Protein AF-A0A2V9NAL8-F1 (afdb_monomer_lite)

Structure (mmCIF, N/CA/C/O backbone):
data_AF-A0A2V9NAL8-F1
#
_entry.id   AF-A0A2V9NAL8-F1
#
loop_
_atom_site.group_PDB
_atom_site.id
_atom_site.type_symbol
_atom_site.label_atom_id
_atom_site.label_alt_id
_atom_site.label_comp_id
_atom_site.label_asym_id
_atom_site.label_entity_id
_atom_site.label_seq_id
_atom_site.pdbx_PDB_ins_code
_atom_site.Cartn_x
_atom_site.Cartn_y
_atom_site.Cartn_z
_atom_site.occupancy
_atom_site.B_iso_or_equiv
_atom_site.auth_seq_id
_atom_site.auth_comp_id
_atom_site.auth_asym_id
_atom_site.auth_atom_id
_atom_site.pdbx_PDB_model_num
ATOM 1 N N . MET A 1 1 ? -45.733 12.129 64.155 1.00 61.56 1 MET A N 1
ATOM 2 C CA . MET A 1 1 ? -45.649 10.648 64.142 1.00 61.56 1 MET A CA 1
ATOM 3 C C . MET A 1 1 ? -44.170 10.285 64.106 1.00 61.56 1 MET A C 1
ATOM 5 O O . MET A 1 1 ? -43.486 10.816 63.243 1.00 61.56 1 MET A O 1
ATOM 9 N N . ASN A 1 2 ? -43.657 9.509 65.070 1.00 71.00 2 ASN A N 1
ATOM 10 C CA . ASN A 1 2 ? -42.207 9.371 65.287 1.00 71.00 2 ASN A CA 1
ATOM 11 C C . ASN A 1 2 ? -41.691 8.066 64.678 1.00 71.00 2 ASN A C 1
ATOM 13 O O . ASN A 1 2 ? -41.809 6.999 65.279 1.00 71.00 2 ASN A O 1
ATOM 17 N N . LEU A 1 3 ? -41.122 8.154 63.477 1.00 77.56 3 LEU A N 1
ATOM 18 C CA . LEU A 1 3 ? -40.396 7.045 62.871 1.00 77.56 3 LEU A CA 1
ATOM 19 C C . LEU A 1 3 ? -38.958 7.121 63.370 1.00 77.56 3 LEU A C 1
ATOM 21 O O . LEU A 1 3 ? -38.243 8.038 62.988 1.00 77.56 3 LEU A O 1
ATOM 25 N N . SER A 1 4 ? -38.577 6.201 64.255 1.00 77.19 4 SER A N 1
ATOM 26 C CA . SER A 1 4 ? -37.247 6.156 64.861 1.00 77.19 4 SER A CA 1
ATOM 27 C C . SER A 1 4 ? -36.451 5.003 64.254 1.00 77.19 4 SER A C 1
ATOM 29 O O . SER A 1 4 ? -36.863 3.846 64.347 1.00 77.19 4 SER A O 1
ATOM 31 N N . TYR A 1 5 ? -35.347 5.315 63.574 1.00 76.69 5 TYR A N 1
ATOM 32 C CA . TYR A 1 5 ? -34.535 4.323 62.865 1.00 76.69 5 TYR A CA 1
ATOM 33 C C . TYR A 1 5 ? -33.041 4.492 63.150 1.00 76.69 5 TYR A C 1
ATOM 35 O O . TYR A 1 5 ? -32.499 5.587 63.016 1.00 76.69 5 TYR A O 1
ATOM 43 N N . THR A 1 6 ? -32.367 3.392 63.490 1.00 78.69 6 THR A N 1
ATOM 44 C CA . THR A 1 6 ? -30.922 3.332 63.746 1.00 78.69 6 THR A CA 1
ATOM 45 C C . THR A 1 6 ? -30.170 2.896 62.494 1.00 78.69 6 THR A C 1
ATOM 47 O O . THR A 1 6 ? -30.278 1.748 62.067 1.00 78.69 6 THR A O 1
ATOM 50 N N . LEU A 1 7 ? -29.362 3.794 61.928 1.00 75.88 7 LEU A N 1
ATOM 51 C CA . LEU A 1 7 ? -28.584 3.496 60.727 1.00 75.88 7 LEU A CA 1
ATOM 52 C C . LEU A 1 7 ? -27.297 2.742 61.096 1.00 75.88 7 LEU A C 1
ATOM 54 O O . LEU A 1 7 ? -26.418 3.283 61.771 1.00 75.88 7 LEU A O 1
ATOM 58 N N . THR A 1 8 ? -27.180 1.482 60.665 1.00 79.19 8 THR A N 1
ATOM 59 C CA . THR A 1 8 ? -26.003 0.650 60.960 1.00 79.19 8 THR A CA 1
ATOM 60 C C . THR A 1 8 ? -24.814 0.990 60.051 1.00 79.19 8 THR A C 1
ATOM 62 O O . THR A 1 8 ? -24.953 1.563 58.964 1.00 79.19 8 THR A O 1
ATOM 65 N N . THR A 1 9 ? -23.601 0.619 60.472 1.00 73.19 9 THR A N 1
ATOM 66 C CA . THR A 1 9 ? -22.390 0.755 59.640 1.00 73.19 9 THR A CA 1
ATOM 67 C C . THR A 1 9 ? -22.474 -0.055 58.345 1.00 73.19 9 THR A C 1
ATOM 69 O O . THR A 1 9 ? -21.970 0.398 57.312 1.00 73.19 9 THR A O 1
ATOM 72 N N . GLU A 1 10 ? -23.141 -1.211 58.376 1.00 75.44 10 GLU A N 1
ATOM 73 C CA . GLU A 1 10 ? -23.342 -2.061 57.201 1.00 75.44 10 GLU A CA 1
ATOM 74 C C . GLU A 1 10 ? -24.339 -1.431 56.222 1.00 75.44 10 GLU A C 1
ATOM 76 O O . GLU A 1 10 ? -24.049 -1.319 55.027 1.00 75.44 10 GLU A O 1
ATOM 81 N N . ASP A 1 11 ? -25.437 -0.867 56.733 1.00 71.75 11 ASP A N 1
ATOM 82 C CA . ASP A 1 11 ? -26.401 -0.115 55.929 1.00 71.75 11 ASP A CA 1
ATOM 83 C C . ASP A 1 11 ? -25.758 1.063 55.199 1.00 71.75 11 ASP A C 1
ATOM 85 O O . ASP A 1 11 ? -26.032 1.310 54.021 1.00 71.75 11 ASP A O 1
ATOM 89 N N . ARG A 1 12 ? -24.817 1.747 55.855 1.00 71.94 12 ARG A N 1
ATOM 90 C CA . ARG A 1 12 ? -24.029 2.810 55.229 1.00 71.94 12 ARG A CA 1
ATOM 91 C C . ARG A 1 12 ? -23.069 2.280 54.169 1.00 71.94 12 ARG A C 1
ATOM 93 O O . ARG A 1 12 ? -22.960 2.890 53.104 1.00 71.94 12 ARG A O 1
ATOM 100 N N . ARG A 1 13 ? -22.331 1.197 54.444 1.00 73.94 13 ARG A N 1
ATOM 101 C CA . ARG A 1 13 ? -21.392 0.605 53.471 1.00 73.94 13 ARG A CA 1
ATOM 102 C C . ARG A 1 13 ? -22.117 0.210 52.202 1.00 73.94 13 ARG A C 1
ATOM 104 O O . ARG A 1 13 ? -21.652 0.510 51.105 1.00 73.94 13 ARG A O 1
ATOM 111 N N . GLU A 1 14 ? -23.264 -0.420 52.346 1.00 74.56 14 GLU A N 1
ATOM 112 C CA . GLU A 1 14 ? -24.023 -0.903 51.213 1.00 74.56 14 GLU A CA 1
ATOM 113 C C . GLU A 1 14 ? -24.843 0.207 50.538 1.00 74.56 14 GLU A C 1
ATOM 115 O O . GLU A 1 14 ? -24.903 0.241 49.310 1.00 74.56 14 GLU A O 1
ATOM 120 N N . GLY A 1 15 ? -25.349 1.199 51.279 1.00 72.50 15 GLY A N 1
ATOM 121 C CA . GLY A 1 15 ? -25.894 2.428 50.694 1.00 72.50 15 GLY A CA 1
ATOM 122 C C . GLY A 1 15 ? -24.846 3.181 49.871 1.00 72.50 15 GLY A C 1
ATOM 123 O O . GLY A 1 15 ? -25.129 3.630 48.761 1.00 72.50 15 GLY A O 1
ATOM 124 N N . ARG A 1 16 ? -23.596 3.224 50.348 1.00 73.88 16 ARG A N 1
ATOM 125 C CA . ARG A 1 16 ? -22.459 3.779 49.607 1.00 73.88 16 ARG A CA 1
ATOM 126 C C . ARG A 1 16 ? -22.103 2.942 48.385 1.00 73.88 16 ARG A C 1
ATOM 128 O O . ARG A 1 16 ? -21.923 3.523 47.327 1.00 73.88 16 ARG A O 1
ATOM 135 N N . ARG A 1 17 ? -22.070 1.607 48.479 1.00 73.25 17 ARG A N 1
ATOM 136 C CA . ARG A 1 17 ? -21.881 0.727 47.305 1.00 73.25 17 ARG A CA 1
ATOM 137 C C . ARG A 1 17 ? -22.981 0.931 46.270 1.00 73.25 17 ARG A C 1
ATOM 139 O O . ARG A 1 17 ? -22.689 1.014 45.085 1.00 73.25 17 ARG A O 1
ATOM 146 N N . THR A 1 18 ? -24.229 1.058 46.707 1.00 71.62 18 THR A N 1
ATOM 147 C CA . THR A 1 18 ? -25.383 1.266 45.827 1.00 71.62 18 THR A CA 1
ATOM 148 C C . THR A 1 18 ? -25.300 2.633 45.150 1.00 71.62 18 THR A C 1
ATOM 150 O O . THR A 1 18 ? -25.401 2.714 43.927 1.00 71.62 18 THR A O 1
ATOM 153 N N . TYR A 1 19 ? -25.004 3.690 45.910 1.00 71.69 19 TYR A N 1
ATOM 154 C CA . TYR A 1 19 ? -24.751 5.036 45.391 1.00 71.69 19 TYR A CA 1
ATOM 155 C C . TYR A 1 19 ? -23.569 5.071 44.414 1.00 71.69 19 TYR A C 1
ATOM 157 O O . TYR A 1 19 ? -23.703 5.566 43.295 1.00 71.69 19 TYR A O 1
ATOM 165 N N . ASP A 1 20 ? -22.437 4.477 44.793 1.00 72.06 20 ASP A N 1
ATOM 166 C CA . ASP A 1 20 ? -21.239 4.388 43.964 1.00 72.06 20 ASP A CA 1
ATOM 167 C C . ASP A 1 20 ? -21.497 3.547 42.709 1.00 72.06 20 ASP A C 1
ATOM 169 O O . ASP A 1 20 ? -20.992 3.899 41.652 1.00 72.06 20 ASP A O 1
ATOM 173 N N . SER A 1 21 ? -22.321 2.495 42.767 1.00 70.44 21 SER A N 1
ATOM 174 C CA . SER A 1 21 ? -22.693 1.674 41.603 1.00 70.44 21 SER A CA 1
ATOM 175 C C . SER A 1 21 ? -23.646 2.401 40.646 1.00 70.44 21 SER A C 1
ATOM 177 O O . SER A 1 21 ? -23.481 2.326 39.424 1.00 70.44 21 SER A O 1
ATOM 179 N N . ALA A 1 22 ? -24.602 3.168 41.182 1.00 66.94 22 ALA A N 1
ATOM 180 C CA . ALA A 1 22 ? -25.497 4.012 40.400 1.00 66.94 22 ALA A CA 1
ATOM 181 C C . ALA A 1 22 ? -24.708 5.133 39.707 1.00 66.94 22 ALA A C 1
ATOM 183 O O . ALA A 1 22 ? -24.892 5.389 38.514 1.00 66.94 22 ALA A O 1
ATOM 184 N N . LEU A 1 23 ? -23.758 5.741 40.423 1.00 66.94 23 LEU A N 1
ATOM 185 C CA . LEU A 1 23 ? -22.845 6.731 39.866 1.00 66.94 23 LEU A CA 1
ATOM 186 C C . LEU A 1 23 ? -21.780 6.129 38.953 1.00 66.94 23 LEU A C 1
ATOM 188 O O . LEU A 1 23 ? -21.374 6.808 38.017 1.00 66.94 23 LEU A O 1
ATOM 192 N N . ALA A 1 24 ? -21.330 4.891 39.163 1.00 67.38 24 ALA A N 1
ATOM 193 C CA . ALA A 1 24 ? -20.316 4.241 38.331 1.00 67.38 24 ALA A CA 1
ATOM 194 C C . ALA A 1 24 ? -20.788 4.113 36.879 1.00 67.38 24 ALA A C 1
ATOM 196 O O . ALA A 1 24 ? -20.006 4.357 35.959 1.00 67.38 24 ALA A O 1
ATOM 197 N N . ARG A 1 25 ? -22.085 3.850 36.661 1.00 64.50 25 ARG A N 1
ATOM 198 C CA . ARG A 1 25 ? -22.683 3.856 35.314 1.00 64.50 25 ARG A CA 1
ATOM 199 C C . ARG A 1 25 ? -22.614 5.237 34.653 1.00 64.50 25 ARG A C 1
ATOM 201 O O . ARG A 1 25 ? -22.317 5.325 33.466 1.00 64.50 25 ARG A O 1
ATOM 208 N N . MET A 1 26 ? -22.813 6.321 35.409 1.00 61.22 26 MET A N 1
ATOM 209 C CA . MET A 1 26 ? -22.590 7.688 34.904 1.00 61.22 26 MET A CA 1
ATOM 210 C C . MET A 1 26 ? -21.099 8.022 34.762 1.00 61.22 26 MET A C 1
ATOM 212 O O . MET A 1 26 ? -20.718 8.785 33.879 1.00 61.22 26 MET A O 1
ATOM 216 N N . ARG A 1 27 ? -20.241 7.443 35.606 1.00 69.06 27 ARG A N 1
ATOM 217 C CA . ARG A 1 27 ? -18.793 7.659 35.606 1.00 69.06 27 ARG A CA 1
ATOM 218 C C . ARG A 1 27 ? -18.164 7.132 34.323 1.00 69.06 27 ARG A C 1
ATOM 220 O O . ARG A 1 27 ? -17.329 7.834 33.773 1.00 69.06 27 ARG A O 1
ATOM 227 N N . TRP A 1 28 ? -18.610 5.977 33.822 1.00 71.50 28 TRP A N 1
ATOM 228 C CA . TRP A 1 28 ? -18.174 5.441 32.528 1.00 71.50 28 TRP A CA 1
ATOM 229 C C . TRP A 1 28 ? -18.522 6.386 31.367 1.00 71.50 28 TRP A C 1
ATOM 231 O O . TRP A 1 28 ? -17.652 6.727 30.570 1.00 71.50 28 TRP A O 1
ATOM 241 N N . LEU A 1 29 ? -19.754 6.911 31.334 1.00 65.50 29 LEU A N 1
ATOM 242 C CA . LEU A 1 29 ? -20.170 7.902 30.331 1.00 65.50 29 LEU A CA 1
ATOM 243 C C . LEU A 1 29 ? -19.342 9.194 30.403 1.00 65.50 29 LEU A C 1
ATOM 245 O O . LEU A 1 29 ? -18.945 9.729 29.370 1.00 65.50 29 LEU A O 1
ATOM 249 N N . MET A 1 30 ? -19.040 9.682 31.610 1.00 66.88 30 MET A N 1
ATOM 250 C CA . MET A 1 30 ? -18.173 10.853 31.778 1.00 66.88 30 MET A CA 1
ATOM 251 C C . MET A 1 30 ? -16.717 10.575 31.393 1.00 66.88 30 MET A C 1
ATOM 253 O O . MET A 1 30 ? -16.050 11.474 30.893 1.00 66.88 30 MET A O 1
ATOM 257 N N . TRP A 1 31 ? -16.228 9.348 31.590 1.00 73.69 31 TRP A N 1
ATOM 258 C CA . TRP A 1 31 ? -14.868 8.962 31.211 1.00 73.69 31 TRP A CA 1
ATOM 259 C C . TRP A 1 31 ? -14.677 8.921 29.696 1.00 73.69 31 TRP A C 1
ATOM 261 O O . TRP A 1 31 ? -13.605 9.259 29.214 1.00 73.69 31 TRP A O 1
ATOM 271 N N . MET A 1 32 ? -15.730 8.591 28.946 1.00 71.31 32 MET A N 1
ATOM 272 C CA . MET A 1 32 ? -15.699 8.652 27.485 1.00 71.31 32 MET A CA 1
ATOM 273 C C . MET A 1 32 ? -15.782 10.094 26.966 1.00 71.31 32 MET A C 1
ATOM 275 O O . MET A 1 32 ? -15.128 10.420 25.986 1.00 71.31 32 MET A O 1
ATOM 279 N N . ALA A 1 33 ? -16.537 10.987 27.614 1.00 76.38 33 ALA A N 1
ATOM 280 C CA . ALA A 1 33 ? -16.713 12.366 27.138 1.00 76.38 33 ALA A CA 1
ATOM 281 C C . ALA A 1 33 ? -15.414 13.200 27.146 1.00 76.38 33 ALA A C 1
ATOM 283 O O . ALA A 1 33 ? -15.238 14.089 26.312 1.00 76.38 33 ALA A O 1
ATOM 284 N N . GLU A 1 34 ? -14.504 12.907 28.073 1.00 79.94 34 GLU A N 1
ATOM 285 C CA . GLU A 1 34 ? -13.238 13.618 28.255 1.00 79.94 34 GLU A CA 1
ATOM 286 C C . GLU A 1 34 ? -12.304 13.519 27.027 1.00 79.94 34 GLU A C 1
ATOM 288 O O . GLU A 1 34 ? -12.005 14.568 26.446 1.00 79.94 34 GLU A O 1
ATOM 293 N N . PRO A 1 35 ? -11.921 12.326 26.524 1.00 81.12 35 PRO A N 1
ATOM 294 C CA . PRO A 1 35 ? -11.107 12.214 25.313 1.00 81.12 35 PRO A CA 1
ATOM 295 C C . PRO A 1 35 ? -11.796 12.802 24.075 1.00 81.12 35 PRO A C 1
ATOM 297 O O . PRO A 1 35 ? -11.125 13.427 23.255 1.00 81.12 35 PRO A O 1
ATOM 300 N N . PHE A 1 36 ? -13.126 12.694 23.952 1.00 82.25 36 PHE A N 1
ATOM 301 C CA . PHE A 1 36 ? -13.851 13.322 22.839 1.00 82.25 36 PHE A CA 1
ATOM 302 C C . PHE A 1 36 ? -13.786 14.851 22.880 1.00 82.25 36 PHE A C 1
ATOM 304 O O . PHE A 1 36 ? -13.674 15.481 21.829 1.00 82.25 36 PHE A O 1
ATOM 311 N N . SER A 1 37 ? -13.813 15.457 24.070 1.00 85.44 37 SER A N 1
ATOM 312 C CA . SER A 1 37 ? -13.666 16.908 24.200 1.00 85.44 37 SER A CA 1
ATOM 313 C C . SER A 1 37 ? -12.276 17.370 23.738 1.00 85.44 37 SER A C 1
ATOM 315 O O . SER A 1 37 ? -12.175 18.278 22.913 1.00 85.44 37 SER A O 1
ATOM 317 N N . PHE A 1 38 ? -11.206 16.690 24.157 1.00 86.62 38 PHE A N 1
ATOM 318 C CA . PHE A 1 38 ? -9.848 17.019 23.716 1.00 86.62 38 PHE A CA 1
ATOM 319 C C . PHE A 1 38 ? -9.632 16.761 22.222 1.00 86.62 38 PHE A C 1
ATOM 321 O O . PHE A 1 38 ? -8.990 17.572 21.555 1.00 86.62 38 PHE A O 1
ATOM 328 N N . ALA A 1 39 ? -10.218 15.693 21.672 1.00 85.88 39 ALA A N 1
ATOM 329 C CA . ALA A 1 39 ? -10.205 15.450 20.234 1.00 85.88 39 ALA A CA 1
ATOM 330 C C . ALA A 1 39 ? -10.890 16.597 19.472 1.00 85.88 39 ALA A C 1
ATOM 332 O O . ALA A 1 39 ? -10.305 17.147 18.540 1.00 85.88 39 ALA A O 1
ATOM 333 N N . ALA A 1 40 ? -12.087 17.020 19.899 1.00 87.56 40 ALA A N 1
ATOM 334 C CA . ALA A 1 40 ? -12.802 18.142 19.289 1.00 87.56 40 ALA A CA 1
ATOM 335 C C . ALA A 1 40 ? -11.991 19.449 19.342 1.00 87.56 40 ALA A C 1
ATOM 337 O O . ALA A 1 40 ? -11.942 20.174 18.349 1.00 87.56 40 ALA A O 1
ATOM 338 N N . LEU A 1 41 ? -11.304 19.725 20.457 1.00 93.19 41 LEU A N 1
ATOM 339 C CA . LEU A 1 41 ? -10.408 20.878 20.580 1.00 93.19 41 LEU A CA 1
ATOM 340 C C . LEU A 1 41 ? -9.239 20.799 19.587 1.00 93.19 41 LEU A C 1
ATOM 342 O O . LEU A 1 41 ? -8.991 21.763 18.862 1.00 93.19 41 LEU A O 1
ATOM 346 N N . GLY A 1 42 ? -8.551 19.654 19.519 1.00 88.69 42 GLY A N 1
ATOM 347 C CA . GLY A 1 42 ? -7.429 19.440 18.600 1.00 88.69 42 GLY A CA 1
ATOM 348 C C . GLY A 1 42 ? -7.834 19.604 17.133 1.00 88.69 42 GLY A C 1
ATOM 349 O O . GLY A 1 42 ? -7.182 20.334 16.384 1.00 88.69 42 GLY A O 1
ATOM 350 N N . PHE A 1 43 ? -8.963 19.008 16.736 1.00 87.75 43 PHE A N 1
ATOM 351 C CA . PHE A 1 43 ? -9.512 19.179 15.390 1.00 87.75 43 PHE A CA 1
ATOM 352 C C . PHE A 1 43 ? -9.969 20.616 15.123 1.00 87.75 43 PHE A C 1
ATOM 354 O O . PHE A 1 43 ? -9.771 21.114 14.015 1.00 87.75 43 PHE A O 1
ATOM 361 N N . GLY A 1 44 ? -10.536 21.305 16.117 1.00 91.69 44 GLY A N 1
ATOM 362 C CA . GLY A 1 44 ? -10.927 22.709 16.002 1.00 91.69 44 GLY A CA 1
ATOM 363 C C . GLY A 1 44 ? -9.733 23.615 15.699 1.00 91.69 44 GLY A C 1
ATOM 364 O O . GLY A 1 44 ? -9.786 24.401 14.752 1.00 91.69 44 GLY A O 1
ATOM 365 N N . VAL A 1 45 ? -8.625 23.449 16.433 1.00 92.12 45 VAL A N 1
ATOM 366 C CA . VAL A 1 45 ? -7.367 24.180 16.188 1.00 92.12 45 VAL A CA 1
ATOM 367 C C . VAL A 1 45 ? -6.830 23.886 14.787 1.00 92.12 45 VAL A C 1
ATOM 369 O O . VAL A 1 45 ? -6.493 24.814 14.053 1.00 92.12 45 VAL A O 1
ATOM 372 N N . TYR A 1 46 ? -6.809 22.617 14.376 1.00 87.12 46 TYR A N 1
ATOM 373 C CA . TYR A 1 46 ? -6.368 22.231 13.034 1.00 87.12 46 TYR A CA 1
ATOM 374 C C . TYR A 1 46 ? -7.221 22.875 11.926 1.00 87.12 46 TYR A C 1
ATOM 376 O O . TYR A 1 46 ? -6.679 23.462 10.985 1.00 87.12 46 TYR A O 1
ATOM 384 N N . CYS A 1 47 ? -8.551 22.828 12.048 1.00 88.44 47 CYS A N 1
ATOM 385 C CA . CYS A 1 47 ? -9.471 23.444 11.085 1.00 88.44 47 CYS A CA 1
ATOM 386 C C . CYS A 1 47 ? -9.301 24.967 11.026 1.00 88.44 47 CYS A C 1
ATOM 388 O O . CYS A 1 47 ? -9.385 25.561 9.952 1.00 88.44 47 CYS A O 1
ATOM 390 N N . TYR A 1 48 ? -9.020 25.601 12.168 1.00 92.56 48 TYR A N 1
ATOM 391 C CA . TYR A 1 48 ? -8.767 27.036 12.235 1.00 92.56 48 TYR A CA 1
ATOM 392 C C . TYR A 1 48 ? -7.491 27.419 11.474 1.00 92.56 48 TYR A C 1
ATOM 394 O O . TYR A 1 48 ? -7.515 28.335 10.652 1.00 92.56 48 TYR A O 1
ATOM 402 N N . VAL A 1 49 ? -6.396 26.681 11.694 1.00 89.19 49 VAL A N 1
ATOM 403 C CA . VAL A 1 49 ? -5.095 26.923 11.043 1.00 89.19 49 VAL A CA 1
ATOM 404 C C . VAL A 1 49 ? -5.147 26.641 9.537 1.00 89.19 49 VAL A C 1
ATOM 406 O O . VAL A 1 49 ? -4.516 27.351 8.760 1.00 89.19 49 VAL A O 1
ATOM 409 N N . THR A 1 50 ? -5.933 25.654 9.104 1.00 84.69 50 THR A N 1
ATOM 410 C CA . THR A 1 50 ? -6.108 25.300 7.680 1.00 84.69 50 THR A CA 1
ATOM 411 C C . THR A 1 50 ? -7.121 26.182 6.936 1.00 84.69 50 THR A C 1
ATOM 413 O O . THR A 1 50 ? -7.364 25.973 5.750 1.00 84.69 50 THR A O 1
ATOM 416 N N . GLY A 1 51 ? -7.696 27.192 7.598 1.00 87.44 51 GLY A N 1
ATOM 417 C CA . GLY A 1 51 ? -8.574 28.189 6.977 1.00 87.44 51 GLY A CA 1
ATOM 418 C C . GLY A 1 51 ? -10.065 27.833 6.959 1.00 87.44 51 GLY A C 1
ATOM 419 O O . GLY A 1 51 ? -10.878 28.659 6.543 1.00 87.44 51 GLY A O 1
ATOM 420 N N . ASN A 1 52 ? -10.471 26.666 7.470 1.00 90.50 52 ASN A N 1
ATOM 421 C CA . ASN A 1 52 ? -11.882 26.287 7.577 1.00 90.50 52 ASN A CA 1
ATOM 422 C C . ASN A 1 52 ? -12.505 26.798 8.890 1.00 90.50 52 ASN A C 1
ATOM 424 O O . ASN A 1 52 ? -12.732 26.056 9.850 1.00 90.50 52 ASN A O 1
ATOM 428 N N . ARG A 1 53 ? -12.792 28.106 8.927 1.00 89.25 53 ARG A N 1
ATOM 429 C CA . ARG A 1 53 ? -13.294 28.801 10.128 1.00 89.25 53 ARG A CA 1
ATOM 430 C C . ARG A 1 53 ? -14.662 28.304 10.606 1.00 89.25 53 ARG A C 1
ATOM 432 O O . ARG A 1 53 ? -14.886 28.249 11.811 1.00 89.25 53 ARG A O 1
ATOM 439 N N . ALA A 1 54 ? -15.562 27.936 9.693 1.00 81.62 54 ALA A N 1
ATOM 440 C CA . ALA A 1 54 ? -16.910 27.483 10.047 1.00 81.62 54 ALA A CA 1
ATOM 441 C C . ALA A 1 54 ? -16.876 26.146 10.805 1.00 81.62 54 ALA A C 1
ATOM 443 O O . ALA A 1 54 ? -17.495 26.008 11.862 1.00 81.62 54 ALA A O 1
ATOM 444 N N . LEU A 1 55 ? -16.087 25.187 10.309 1.00 83.94 55 LEU A N 1
ATOM 445 C CA . LEU A 1 55 ? -15.904 23.899 10.973 1.00 83.94 55 LEU A CA 1
ATOM 446 C C . LEU A 1 55 ? -15.164 24.056 12.308 1.00 83.94 55 LEU A C 1
ATOM 448 O O . LEU A 1 55 ? -15.555 23.447 13.301 1.00 83.94 55 LEU A O 1
ATOM 452 N N . ALA A 1 56 ? -14.150 24.927 12.358 1.00 91.12 56 ALA A N 1
ATOM 453 C CA . ALA A 1 56 ? -13.429 25.232 13.591 1.00 91.12 56 ALA A CA 1
ATOM 454 C C . ALA A 1 56 ? -14.359 25.771 14.690 1.00 91.12 56 ALA A C 1
ATOM 456 O O . ALA A 1 56 ? -14.333 25.275 15.814 1.00 91.12 56 ALA A O 1
ATOM 457 N N . LEU A 1 57 ? -15.229 26.734 14.362 1.00 88.75 57 LEU A N 1
ATOM 458 C CA . LEU A 1 57 ? -16.213 27.280 15.304 1.00 88.75 57 LEU A CA 1
ATOM 459 C C . LEU A 1 57 ? -17.183 26.206 15.814 1.00 88.75 57 LEU A C 1
ATOM 461 O O . LEU A 1 57 ? -17.464 26.161 17.011 1.00 88.75 57 LEU A O 1
ATOM 465 N N . SER A 1 58 ? -17.652 25.311 14.939 1.00 86.06 58 SER A N 1
ATOM 466 C CA . SER A 1 58 ? -18.522 24.192 15.330 1.00 86.06 58 SER A CA 1
ATOM 467 C C . SER A 1 58 ? -17.828 23.226 16.302 1.00 86.06 58 SER A C 1
ATOM 469 O O . SER A 1 58 ? -18.410 22.822 17.314 1.00 86.06 58 SER A O 1
ATOM 471 N N . LEU A 1 59 ? -16.557 22.906 16.047 1.00 89.88 59 LEU A N 1
ATOM 472 C CA . LEU A 1 59 ? -15.757 22.032 16.904 1.00 89.88 59 LEU A CA 1
ATOM 473 C C . LEU A 1 59 ? -15.424 22.686 18.252 1.00 89.88 59 LEU A C 1
ATOM 475 O O . LEU A 1 59 ? -15.534 22.027 19.285 1.00 89.88 59 LEU A O 1
ATOM 479 N N . PHE A 1 60 ? -15.115 23.986 18.279 1.00 92.56 60 PHE A N 1
ATOM 480 C CA . PHE A 1 60 ? -14.907 24.723 19.529 1.00 92.56 60 PHE A CA 1
ATOM 481 C C . PHE A 1 60 ? -16.188 24.846 20.359 1.00 92.56 60 PHE A C 1
ATOM 483 O O . PHE A 1 60 ? -16.141 24.674 21.577 1.00 92.56 60 PHE A O 1
ATOM 490 N N . ALA A 1 61 ? -17.341 25.073 19.723 1.00 86.25 61 ALA A N 1
ATOM 491 C CA . ALA A 1 61 ? -18.630 25.066 20.411 1.00 86.25 61 ALA A CA 1
ATOM 492 C C . ALA A 1 61 ? -18.943 23.680 21.003 1.00 86.25 61 ALA A C 1
ATOM 494 O O . ALA A 1 61 ? -19.370 23.575 22.154 1.00 86.25 61 ALA A O 1
ATOM 495 N N . SER A 1 62 ? -18.657 22.612 20.250 1.00 87.44 62 SER A N 1
ATOM 496 C CA . SER A 1 62 ? -18.808 21.226 20.711 1.00 87.44 62 SER A CA 1
ATOM 497 C C . SER A 1 62 ? -17.885 20.917 21.894 1.00 87.44 62 SER A C 1
ATOM 499 O O . SER A 1 62 ? -18.331 20.336 22.883 1.00 87.44 62 SER A O 1
ATOM 501 N N . PHE A 1 63 ? -16.626 21.367 21.842 1.00 92.12 63 PHE A N 1
ATOM 502 C CA . PHE A 1 63 ? -15.692 21.286 22.966 1.00 92.12 63 PHE A CA 1
ATOM 503 C C . PHE A 1 63 ? -16.229 22.025 24.194 1.00 92.12 63 PHE A C 1
ATOM 505 O O . PHE A 1 63 ? -16.332 21.419 25.255 1.00 92.12 63 PHE A O 1
ATOM 512 N N . GLY A 1 64 ? -16.637 23.291 24.059 1.00 88.50 64 GLY A N 1
ATOM 513 C CA . GLY A 1 64 ? -17.176 24.079 25.172 1.00 88.50 64 GLY A CA 1
ATOM 514 C C . GLY A 1 64 ? -18.408 23.430 25.812 1.00 88.50 64 GLY A C 1
ATOM 515 O O . GLY A 1 64 ? -18.530 23.383 27.040 1.00 88.50 64 GLY A O 1
ATOM 516 N N . TYR A 1 65 ? -19.292 22.846 25.001 1.00 86.88 65 TYR A N 1
ATOM 517 C CA . TYR A 1 65 ? -20.451 22.102 25.488 1.00 86.88 65 TYR A CA 1
ATOM 518 C C . TYR A 1 65 ? -20.056 20.832 26.259 1.00 86.88 65 TYR A C 1
ATOM 520 O O . TYR A 1 65 ? -20.510 20.623 27.385 1.00 86.88 65 TYR A O 1
ATOM 528 N N . LEU A 1 66 ? -19.191 19.988 25.687 1.00 83.94 66 LEU A N 1
ATOM 529 C CA . LEU A 1 66 ? -18.762 18.738 26.323 1.00 83.94 66 LEU A CA 1
ATOM 530 C C . LEU A 1 66 ? -17.935 18.998 27.589 1.00 83.94 66 LEU A C 1
ATOM 532 O O . LEU A 1 66 ? -18.152 18.356 28.618 1.00 83.94 66 LEU A O 1
ATOM 536 N N . PHE A 1 67 ? -17.037 19.981 27.538 1.00 84.25 67 PHE A N 1
ATOM 537 C CA . PHE A 1 67 ? -16.174 20.371 28.647 1.00 84.25 67 PHE A CA 1
ATOM 538 C C . PHE A 1 67 ? -16.981 20.963 29.811 1.00 84.25 67 PHE A C 1
ATOM 540 O O . PHE A 1 67 ? -16.792 20.562 30.960 1.00 84.25 67 PHE A O 1
ATOM 547 N N . SER A 1 68 ? -17.953 21.843 29.534 1.00 81.31 68 SER A N 1
ATOM 548 C CA . SER A 1 68 ? -18.829 22.406 30.575 1.00 81.31 68 SER A CA 1
ATOM 549 C C . SER A 1 68 ? -19.734 21.356 31.230 1.00 81.31 68 SER A C 1
ATOM 551 O O . SER A 1 68 ? -19.988 21.425 32.430 1.00 81.31 68 SER A O 1
ATOM 553 N N . LYS A 1 69 ? -20.189 20.343 30.484 1.00 77.06 69 LYS A N 1
ATOM 554 C CA . LYS A 1 69 ? -21.018 19.253 31.024 1.00 77.06 69 LYS A CA 1
ATOM 555 C C . LYS A 1 69 ? -20.217 18.211 31.809 1.00 77.06 69 LYS A C 1
ATOM 557 O O . LYS A 1 69 ? -20.716 17.713 32.813 1.00 77.06 69 LYS A O 1
ATOM 562 N N . GLY A 1 70 ? -19.018 17.851 31.355 1.00 73.50 70 GLY A N 1
ATOM 563 C CA . GLY A 1 70 ? -18.216 16.786 31.968 1.00 73.50 70 GLY A CA 1
ATOM 564 C C . GLY A 1 70 ? -17.271 17.286 33.058 1.00 73.50 70 GLY A C 1
ATOM 565 O O . GLY A 1 70 ? -17.293 16.796 34.188 1.00 73.50 70 GLY A O 1
ATOM 566 N N . PHE A 1 71 ? -16.443 18.278 32.729 1.00 74.12 71 PHE A N 1
ATOM 567 C CA . PHE A 1 71 ? -15.345 18.716 33.587 1.00 74.12 71 PHE A CA 1
ATOM 568 C C . PHE A 1 71 ? -15.820 19.645 34.705 1.00 74.12 71 PHE A C 1
ATOM 570 O O . PHE A 1 71 ? -15.462 19.429 35.859 1.00 74.12 71 PHE A O 1
ATOM 577 N N . LEU A 1 72 ? -16.686 20.621 34.407 1.00 68.06 72 LEU A N 1
ATOM 578 C CA . LEU A 1 72 ? -17.164 21.586 35.407 1.00 68.06 72 LEU A CA 1
ATOM 579 C C . LEU A 1 72 ? -17.934 20.902 36.548 1.00 68.06 72 LEU A C 1
ATOM 581 O O . LEU A 1 72 ? -17.723 21.215 37.714 1.00 68.06 72 LEU A O 1
ATOM 585 N N . LEU A 1 73 ? -18.784 19.923 36.221 1.00 69.50 73 LEU A N 1
ATOM 586 C CA . LEU A 1 73 ? -19.536 19.131 37.201 1.00 69.50 73 LEU A CA 1
ATOM 587 C C . LEU A 1 73 ? -18.617 18.282 38.086 1.00 69.50 73 LEU A C 1
ATOM 589 O O . LEU A 1 73 ? -18.846 18.178 39.290 1.00 69.50 73 LEU A O 1
ATOM 593 N N . ARG A 1 74 ? -17.563 17.697 37.507 1.00 72.12 74 ARG A N 1
ATOM 594 C CA . ARG A 1 74 ? -16.569 16.908 38.245 1.00 72.12 74 ARG A CA 1
ATOM 595 C C . ARG A 1 74 ? -15.710 17.799 39.138 1.00 72.12 74 ARG A C 1
ATOM 597 O O . ARG A 1 74 ? -15.562 17.490 40.312 1.00 72.12 74 ARG A O 1
ATOM 604 N N . PHE A 1 75 ? -15.230 18.922 38.609 1.00 68.94 75 PHE A N 1
ATOM 605 C CA . PHE A 1 75 ? -14.439 19.908 39.338 1.00 68.94 75 PHE A CA 1
ATOM 606 C C . PHE A 1 75 ? -15.230 20.513 40.499 1.00 68.94 75 PHE A C 1
ATOM 608 O O . PHE A 1 75 ? -14.751 20.484 41.624 1.00 68.94 75 PHE A O 1
ATOM 615 N N . LEU A 1 76 ? -16.468 20.967 40.271 1.00 66.69 76 LEU A N 1
ATOM 616 C CA . LEU A 1 76 ? -17.344 21.461 41.337 1.00 66.69 76 LEU A CA 1
ATOM 617 C C . LEU A 1 76 ? -17.591 20.384 42.391 1.00 66.69 76 LEU A C 1
ATOM 619 O O . LEU A 1 76 ? -17.483 20.659 43.580 1.00 66.69 76 LEU A O 1
ATOM 623 N N . ARG A 1 77 ? -17.873 19.145 41.977 1.00 69.81 77 ARG A N 1
ATOM 624 C CA . ARG A 1 77 ? -18.093 18.050 42.923 1.00 69.81 77 ARG A CA 1
ATOM 625 C C . ARG A 1 77 ? -16.848 17.741 43.744 1.00 69.81 77 ARG A C 1
ATOM 627 O O . ARG A 1 77 ? -16.976 17.563 44.945 1.00 69.81 77 ARG A O 1
ATOM 634 N N . ASP A 1 78 ? -15.676 17.657 43.130 1.00 68.56 78 ASP A N 1
ATOM 635 C CA . ASP A 1 78 ? -14.443 17.284 43.825 1.00 68.56 78 ASP A CA 1
ATOM 636 C C . ASP A 1 78 ? -13.950 18.445 44.720 1.00 68.56 78 ASP A C 1
ATOM 638 O O . ASP A 1 78 ? -13.496 18.213 45.841 1.00 68.56 78 ASP A O 1
ATOM 642 N N . LEU A 1 79 ? -14.168 19.698 44.300 1.00 64.31 79 LEU A N 1
ATOM 643 C CA . LEU A 1 79 ? -13.928 20.907 45.098 1.00 64.31 79 LEU A CA 1
ATOM 644 C C . LEU A 1 79 ? -14.884 21.010 46.303 1.00 64.31 79 LEU A C 1
ATOM 646 O O . LEU A 1 79 ? -14.481 21.448 47.379 1.00 64.31 79 LEU A O 1
ATOM 650 N N . LEU A 1 80 ? -16.132 20.553 46.154 1.00 59.00 80 LEU A N 1
ATOM 651 C CA . LEU A 1 80 ? -17.116 20.472 47.240 1.00 59.00 80 LEU A CA 1
ATOM 652 C C . LEU A 1 80 ? -16.882 19.254 48.154 1.00 59.00 80 LEU A C 1
ATOM 654 O O . LEU A 1 80 ? -17.001 19.363 49.373 1.00 59.00 80 LEU A O 1
ATOM 658 N N . ALA A 1 81 ? -16.489 18.108 47.594 1.00 59.88 81 ALA A N 1
ATOM 659 C CA . ALA A 1 81 ? -16.202 16.877 48.334 1.00 59.88 81 ALA A CA 1
ATOM 660 C C . ALA A 1 81 ? -14.912 16.972 49.167 1.00 59.88 81 ALA A C 1
ATOM 662 O O . ALA A 1 81 ? -14.761 16.255 50.157 1.00 59.88 81 ALA A O 1
ATOM 663 N N . GLY A 1 82 ? -13.997 17.875 48.802 1.00 48.94 82 GLY A N 1
ATOM 664 C CA . GLY A 1 82 ? -12.748 18.115 49.521 1.00 48.94 82 GLY A CA 1
ATOM 665 C C . GLY A 1 82 ? -12.892 18.806 50.881 1.00 48.94 82 GLY A C 1
ATOM 666 O O . GLY A 1 82 ? -11.899 18.890 51.599 1.00 48.94 82 GLY A O 1
ATOM 667 N N . ARG A 1 83 ? -14.080 19.302 51.275 1.00 48.91 83 ARG A N 1
ATOM 668 C CA . ARG A 1 83 ? -14.175 20.258 52.397 1.00 48.91 83 ARG A CA 1
ATOM 669 C C . ARG A 1 83 ? -14.743 19.772 53.731 1.00 48.91 83 ARG A C 1
ATOM 671 O O . ARG A 1 83 ? -14.751 20.576 54.653 1.00 48.91 83 ARG A O 1
ATOM 678 N N . ARG A 1 84 ? -15.148 18.508 53.897 1.00 47.78 84 ARG A N 1
ATOM 679 C CA . ARG A 1 84 ? -15.310 17.851 55.221 1.00 47.78 84 ARG A CA 1
ATOM 680 C C . ARG A 1 84 ? -15.740 16.398 55.026 1.00 47.78 84 ARG A C 1
ATOM 682 O O . ARG A 1 84 ? -16.890 16.122 54.698 1.00 47.78 84 ARG A O 1
ATOM 689 N N . ARG A 1 85 ? -14.833 15.450 55.274 1.00 49.38 85 ARG A N 1
ATOM 690 C CA . ARG A 1 85 ? -15.237 14.088 55.645 1.00 49.38 85 ARG A CA 1
ATOM 691 C C . ARG A 1 85 ? -15.844 14.207 57.041 1.00 49.38 85 ARG A C 1
ATOM 693 O O . ARG A 1 85 ? -15.091 14.291 58.001 1.00 49.38 85 ARG A O 1
ATOM 700 N N . SER A 1 86 ? -17.168 14.318 57.156 1.00 51.69 86 SER A N 1
ATOM 701 C CA . SER A 1 86 ? -17.798 14.257 58.475 1.00 51.69 86 SER A CA 1
ATOM 702 C C . SER A 1 86 ? -17.571 12.856 59.034 1.00 51.69 86 SER A C 1
ATOM 704 O O . SER A 1 86 ? -17.939 11.852 58.405 1.00 51.69 86 SER A O 1
ATOM 706 N N . GLU A 1 87 ? -16.897 12.808 60.177 1.00 53.56 87 GLU A N 1
ATOM 707 C CA . GLU A 1 87 ? -16.645 11.582 60.908 1.00 53.56 87 GLU A CA 1
ATOM 708 C C . GLU A 1 87 ? -17.942 10.878 61.304 1.00 53.56 87 GLU A C 1
ATOM 710 O O . GLU A 1 87 ? -19.044 11.424 61.338 1.00 53.56 87 GLU A O 1
ATOM 715 N N . THR A 1 88 ? -17.756 9.579 61.437 1.00 56.59 88 THR A N 1
ATOM 716 C CA . THR A 1 88 ? -18.702 8.487 61.573 1.00 56.59 88 THR A CA 1
ATOM 717 C C . THR A 1 88 ? -19.264 8.398 62.980 1.00 56.59 88 THR A C 1
ATOM 719 O O . THR A 1 88 ? -18.587 7.872 63.855 1.00 56.59 88 THR A O 1
ATOM 722 N N . GLU A 1 89 ? -20.527 8.765 63.164 1.00 58.88 89 GLU A N 1
ATOM 723 C CA . GLU A 1 89 ? -21.294 8.307 64.322 1.00 58.88 89 GLU A CA 1
ATOM 724 C C . GLU A 1 89 ? -22.618 7.685 63.878 1.00 58.88 89 GLU A C 1
ATOM 726 O O . GLU A 1 89 ? -23.193 8.049 62.847 1.00 58.88 89 GLU A O 1
ATOM 731 N N . HIS A 1 90 ? -23.039 6.666 64.624 1.00 67.00 90 HIS A N 1
ATOM 732 C CA . HIS A 1 90 ? -24.332 6.015 64.468 1.00 67.00 90 HIS A CA 1
ATOM 733 C C . HIS A 1 90 ? -25.388 7.063 64.796 1.00 67.00 90 HIS A C 1
ATOM 735 O O . HIS A 1 90 ? -25.315 7.661 65.864 1.00 67.00 90 HIS A O 1
ATOM 741 N N . PHE A 1 91 ? -26.341 7.310 63.903 1.00 72.75 91 PHE A N 1
ATOM 742 C CA . PHE A 1 91 ? -27.414 8.257 64.176 1.00 72.75 91 PHE A CA 1
ATOM 743 C C . PHE A 1 91 ? -28.771 7.567 64.108 1.00 72.75 91 PHE A C 1
ATOM 745 O O . PHE A 1 91 ? -29.024 6.704 63.264 1.00 72.75 91 PHE A O 1
ATOM 752 N N . GLN A 1 92 ? -29.627 7.958 65.037 1.00 81.50 92 GLN A N 1
ATOM 753 C CA . GLN A 1 92 ? -31.043 7.686 65.052 1.00 81.50 92 GLN A CA 1
ATOM 754 C C . GLN A 1 92 ? -31.724 8.811 64.275 1.00 81.50 92 GLN A C 1
ATOM 756 O O . GLN A 1 92 ? -31.528 9.992 64.571 1.00 81.50 92 GLN A O 1
ATOM 761 N N . LEU A 1 93 ? -32.449 8.441 63.227 1.00 84.50 93 LEU A N 1
ATOM 762 C CA . LEU A 1 93 ? -33.263 9.354 62.441 1.00 84.50 93 LEU A CA 1
ATOM 763 C C . LEU A 1 93 ? -34.667 9.346 63.029 1.00 84.50 93 LEU A C 1
ATOM 765 O O . LEU A 1 93 ? -35.305 8.295 63.034 1.00 84.50 93 LEU A O 1
ATOM 769 N N . GLU A 1 94 ? -35.128 10.503 63.498 1.00 88.56 94 GLU A N 1
ATOM 770 C CA . GLU A 1 94 ? -36.506 10.708 63.931 1.00 88.56 94 GLU A CA 1
ATOM 771 C C . GLU A 1 94 ? -37.195 11.726 63.032 1.00 88.56 94 GLU A C 1
ATOM 773 O O . GLU A 1 94 ? -36.774 12.879 62.916 1.00 88.56 94 GLU A O 1
ATOM 778 N N . THR A 1 95 ? -38.263 11.301 62.365 1.00 90.62 95 THR A N 1
ATOM 779 C CA . THR A 1 95 ? -39.097 12.207 61.571 1.00 90.62 95 THR A CA 1
ATOM 780 C C . THR A 1 95 ? -40.205 12.784 62.435 1.00 90.62 95 THR A C 1
ATOM 782 O O . THR A 1 95 ? -40.873 12.047 63.156 1.00 90.62 95 THR A O 1
ATOM 785 N N . SER A 1 96 ? -40.446 14.084 62.317 1.00 89.31 96 SER A N 1
ATOM 786 C CA . SER A 1 96 ? -41.552 14.791 62.964 1.00 89.31 96 SER A CA 1
ATOM 787 C C . SER A 1 96 ? -42.255 15.707 61.960 1.00 89.31 96 SER A C 1
ATOM 789 O O . SER A 1 96 ? -41.777 15.917 60.842 1.00 89.31 96 SER A O 1
ATOM 791 N N . ASP A 1 97 ? -43.382 16.299 62.356 1.00 89.50 97 ASP A N 1
ATOM 792 C CA . ASP A 1 97 ? -44.129 17.210 61.480 1.00 89.50 97 ASP A CA 1
ATOM 793 C C . ASP A 1 97 ? -43.336 18.486 61.140 1.00 89.50 97 ASP A C 1
ATOM 795 O O . ASP A 1 97 ? -43.572 19.101 60.095 1.00 89.50 97 ASP A O 1
ATOM 799 N N . SER A 1 98 ? -42.370 18.859 61.989 1.00 91.19 98 SER A N 1
ATOM 800 C CA . SER A 1 98 ? -41.517 20.041 61.825 1.00 91.19 98 SER A CA 1
ATOM 801 C C . SER A 1 98 ? -40.220 19.771 61.058 1.00 91.19 98 SER A C 1
ATOM 803 O O . SER A 1 98 ? -39.668 20.697 60.462 1.00 91.19 98 SER A O 1
ATOM 805 N N . GLY A 1 99 ? -39.739 18.528 61.010 1.00 92.44 99 GLY A N 1
ATOM 806 C CA . GLY A 1 99 ? -38.485 18.214 60.330 1.00 92.44 99 GLY A CA 1
ATOM 807 C C . GLY A 1 99 ? -37.921 16.835 60.641 1.00 92.44 99 GLY A C 1
ATOM 808 O O . GLY A 1 99 ? -38.626 15.941 61.114 1.00 92.44 99 GLY A O 1
ATOM 809 N N . ILE A 1 100 ? -36.622 16.688 60.391 1.00 90.75 100 ILE A N 1
ATOM 810 C CA . ILE A 1 100 ? -35.853 15.477 60.685 1.00 90.75 100 ILE A CA 1
ATOM 811 C C . ILE A 1 100 ? -34.846 15.797 61.789 1.00 90.75 100 ILE A C 1
ATOM 813 O O . ILE A 1 100 ? -34.043 16.726 61.665 1.00 90.75 100 ILE A O 1
ATOM 817 N N . VAL A 1 101 ? -34.880 15.009 62.860 1.00 88.94 101 VAL A N 1
ATOM 818 C CA . VAL A 1 101 ? -33.906 15.057 63.950 1.00 88.94 101 VAL A CA 1
ATOM 819 C C . VAL A 1 101 ? -32.913 13.918 63.761 1.00 88.94 101 VAL A C 1
ATOM 821 O O . VAL A 1 101 ? -33.302 12.766 63.567 1.00 88.94 101 VAL A O 1
ATOM 824 N N . PHE A 1 102 ? -31.625 14.251 63.806 1.00 84.69 102 PHE A N 1
ATOM 825 C CA . PHE A 1 102 ? -30.539 13.276 63.807 1.00 84.69 102 PHE A CA 1
ATOM 826 C C . PHE A 1 102 ? -29.907 13.245 65.199 1.00 84.69 102 PHE A C 1
ATOM 828 O O . PHE A 1 102 ? -29.309 14.233 65.629 1.00 84.69 102 PHE A O 1
ATOM 835 N N . SER A 1 103 ? -30.026 12.113 65.889 1.00 82.75 103 SER A N 1
ATOM 836 C CA . SER A 1 103 ? -29.498 11.926 67.245 1.00 82.75 103 SER A CA 1
ATOM 837 C C . SER A 1 103 ? -28.359 10.914 67.226 1.00 82.75 103 SER A C 1
ATOM 839 O O . SER A 1 103 ? -28.551 9.800 66.753 1.00 82.75 103 SER A O 1
ATOM 841 N N . ALA A 1 104 ? -27.169 11.262 67.718 1.00 80.06 104 ALA A N 1
ATOM 842 C CA . ALA A 1 104 ? -26.056 10.314 67.801 1.00 80.06 104 ALA A CA 1
ATOM 843 C C . ALA A 1 104 ? -26.340 9.231 68.861 1.00 80.06 104 ALA A C 1
ATOM 845 O O . ALA A 1 104 ? -26.681 9.535 70.005 1.00 80.06 104 ALA A O 1
ATOM 846 N N . ILE A 1 105 ? -26.205 7.959 68.491 1.00 75.00 105 ILE A N 1
ATOM 847 C CA . ILE A 1 105 ? -26.427 6.815 69.378 1.00 75.00 105 ILE A CA 1
ATOM 848 C C . ILE A 1 105 ? -25.167 6.612 70.217 1.00 75.00 105 ILE A C 1
ATOM 850 O O . ILE A 1 105 ? -24.106 6.306 69.679 1.00 75.00 105 ILE A O 1
ATOM 854 N N . GLY A 1 106 ? -25.299 6.759 71.535 1.00 74.81 106 GLY A N 1
ATOM 855 C CA . GLY A 1 106 ? -24.203 6.569 72.490 1.00 74.81 106 GLY A CA 1
ATOM 856 C C . GLY A 1 106 ? -23.600 7.859 73.051 1.00 74.81 106 GLY A C 1
ATOM 857 O O . GLY A 1 106 ? -22.735 7.776 73.919 1.00 74.81 106 GLY A O 1
ATOM 858 N N . ALA A 1 107 ? -24.076 9.037 72.635 1.00 68.56 107 ALA A N 1
ATOM 859 C CA . ALA A 1 107 ? -23.759 10.275 73.335 1.00 68.56 107 ALA A CA 1
ATOM 860 C C . ALA A 1 107 ? -24.474 10.263 74.697 1.00 68.56 107 ALA A C 1
ATOM 862 O O . ALA A 1 107 ? -25.692 10.432 74.781 1.00 68.56 107 ALA A O 1
ATOM 863 N N . THR A 1 108 ? -23.727 10.008 75.773 1.00 66.56 108 THR A N 1
ATOM 864 C CA . THR A 1 108 ? -24.209 10.218 77.141 1.00 66.56 108 THR A CA 1
ATOM 865 C C . THR A 1 108 ? -24.699 11.662 77.266 1.00 66.56 108 THR A C 1
ATOM 867 O O . THR A 1 108 ? -24.162 12.562 76.625 1.00 66.56 108 THR A O 1
ATOM 870 N N . SER A 1 109 ? -25.758 11.874 78.051 1.00 62.66 109 SER A N 1
ATOM 871 C CA . SER A 1 109 ? -26.635 13.059 78.119 1.00 62.66 109 SER A CA 1
ATOM 872 C C . SER A 1 109 ? -25.978 14.418 78.441 1.00 62.66 109 SER A C 1
ATOM 874 O O . SER A 1 109 ? -26.665 15.376 78.783 1.00 62.66 109 SER A O 1
ATOM 876 N N . SER A 1 110 ? -24.660 14.536 78.332 1.00 55.06 110 SER A N 1
ATOM 877 C CA . SER A 1 110 ? -23.878 15.744 78.542 1.00 55.06 110 SER A CA 1
ATOM 878 C C . SER A 1 110 ? -23.312 16.280 77.217 1.00 55.06 110 SER A C 1
ATOM 880 O O . SER A 1 110 ? -22.120 16.160 76.949 1.00 55.06 110 SER A O 1
ATOM 882 N N . GLY A 1 111 ? -24.155 16.914 76.393 1.00 61.16 111 GLY A N 1
ATOM 883 C CA . GLY A 1 111 ? -23.701 18.059 75.588 1.00 61.16 111 GLY A CA 1
ATOM 884 C C . GLY A 1 111 ? -23.572 17.938 74.064 1.00 61.16 111 GLY A C 1
ATOM 885 O O . GLY A 1 111 ? -23.203 18.943 73.459 1.00 61.16 111 GLY A O 1
ATOM 886 N N . LEU A 1 112 ? -23.896 16.816 73.406 1.00 59.06 112 LEU A N 1
ATOM 887 C CA . LEU A 1 112 ? -24.026 16.835 71.938 1.00 59.06 112 LEU A CA 1
ATOM 888 C C . LEU A 1 112 ? -25.407 17.359 71.526 1.00 59.06 112 LEU A C 1
ATOM 890 O O . LEU A 1 112 ? -26.440 16.771 71.841 1.00 59.06 112 LEU A O 1
ATOM 894 N N . THR A 1 113 ? -25.414 18.483 70.814 1.00 65.81 113 THR A N 1
ATOM 895 C CA . THR A 1 113 ? -26.613 19.118 70.2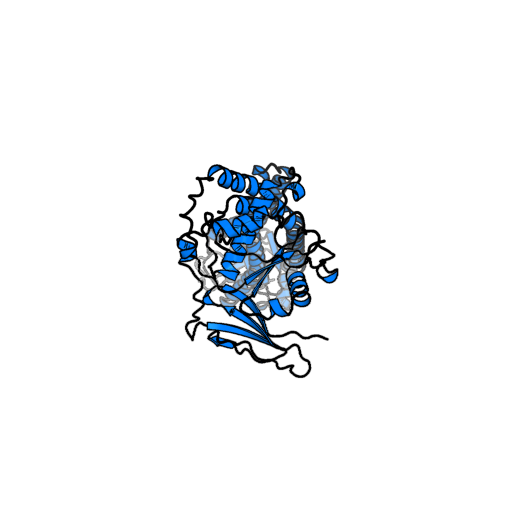72 1.00 65.81 113 THR A CA 1
ATOM 896 C C . THR A 1 113 ? -27.233 18.233 69.192 1.00 65.81 113 THR A C 1
ATOM 898 O O . THR A 1 113 ? -26.653 18.033 68.126 1.00 65.81 113 THR A O 1
ATOM 901 N N . SER A 1 114 ? -28.434 17.709 69.446 1.00 75.00 114 SER A N 1
ATOM 902 C CA . SER A 1 114 ? -29.255 17.098 68.400 1.00 75.00 114 SER A CA 1
ATOM 903 C C . SER A 1 114 ? -29.487 18.133 67.300 1.00 75.00 114 SER A C 1
ATOM 905 O O . SER A 1 114 ? -30.094 19.180 67.543 1.00 75.00 114 SER A O 1
ATOM 907 N N . ALA A 1 115 ? -28.992 17.865 66.095 1.00 80.12 115 ALA A N 1
ATOM 908 C CA . ALA A 1 115 ? -29.227 18.733 64.954 1.00 80.12 115 ALA A CA 1
ATOM 909 C C . ALA A 1 115 ? -30.636 18.451 64.414 1.00 80.12 115 ALA A C 1
ATOM 911 O O . ALA A 1 115 ? -30.860 17.472 63.697 1.00 80.12 115 ALA A O 1
ATOM 912 N N . GLN A 1 116 ? -31.594 19.292 64.800 1.00 89.50 116 GLN A N 1
ATOM 913 C CA . GLN A 1 116 ? -32.931 19.307 64.216 1.00 89.50 116 GLN A CA 1
ATOM 914 C C . GLN A 1 116 ? -32.909 20.191 62.969 1.00 89.50 116 GLN A C 1
ATOM 916 O O . GLN A 1 116 ? -32.707 21.398 63.074 1.00 89.50 116 GLN A O 1
ATOM 921 N N . ASN A 1 117 ? -33.120 19.589 61.798 1.00 92.75 117 ASN A N 1
ATOM 922 C CA . ASN A 1 117 ? -33.261 20.317 60.537 1.00 92.75 117 ASN A CA 1
ATOM 923 C C . ASN A 1 117 ? -34.743 20.387 60.174 1.00 92.75 117 ASN A C 1
ATOM 925 O O . ASN A 1 117 ? -35.433 19.362 60.197 1.00 92.75 117 ASN A O 1
ATOM 929 N N . GLN A 1 118 ? -35.238 21.575 59.838 1.00 95.25 118 GLN A N 1
ATOM 930 C CA . GLN A 1 118 ? -36.627 21.752 59.431 1.00 95.25 118 GLN A CA 1
ATOM 931 C C . GLN A 1 118 ? -36.836 21.227 58.010 1.00 95.25 118 GLN A C 1
ATOM 933 O O . GLN A 1 118 ? -35.915 21.205 57.195 1.00 95.25 118 GLN A O 1
ATOM 938 N N . TRP A 1 119 ? -38.066 20.828 57.674 1.00 95.12 119 TRP A N 1
ATOM 939 C CA . TRP A 1 119 ? -38.385 20.388 56.307 1.00 95.12 119 TRP A CA 1
ATOM 940 C C . TRP A 1 119 ? -38.052 21.450 55.248 1.00 95.12 119 TRP A C 1
ATOM 942 O O . TRP A 1 119 ? -37.624 21.091 54.157 1.00 95.12 119 TRP A O 1
ATOM 952 N N . SER A 1 120 ? -38.187 22.738 55.581 1.00 94.19 120 SER A N 1
ATOM 953 C CA . SER A 1 120 ? -37.845 23.867 54.705 1.00 94.19 120 SER A CA 1
ATOM 954 C C . SER A 1 120 ? -36.360 23.970 54.364 1.00 94.19 120 SER A C 1
ATOM 956 O O . SER A 1 120 ? -36.013 24.606 53.371 1.00 94.19 120 SER A O 1
ATOM 958 N N . ASP A 1 121 ? -35.487 23.362 55.166 1.00 93.31 121 ASP A N 1
ATOM 959 C CA . ASP A 1 121 ? -34.046 23.393 54.919 1.00 93.31 121 ASP A CA 1
ATOM 960 C C . ASP A 1 121 ? -33.664 22.416 53.794 1.00 93.31 121 ASP A C 1
ATOM 962 O O . ASP A 1 121 ? -32.663 22.601 53.090 1.00 93.31 121 ASP A O 1
ATOM 966 N N . PHE A 1 122 ? -34.473 21.371 53.596 1.00 94.12 122 PHE A N 1
ATOM 967 C CA . PHE A 1 122 ? -34.273 20.395 52.538 1.00 94.12 122 PHE A CA 1
ATOM 968 C C . PHE A 1 122 ? -34.782 20.945 51.206 1.00 94.12 122 PHE A C 1
ATOM 970 O O . PHE A 1 122 ? -35.925 21.368 51.063 1.00 94.12 122 PHE A O 1
ATOM 977 N N . GLN A 1 123 ? -33.928 20.893 50.188 1.00 92.06 123 GLN A N 1
ATOM 978 C CA . GLN A 1 123 ? -34.257 21.431 48.869 1.00 92.06 123 GLN A CA 1
ATOM 979 C C . GLN A 1 123 ? -35.115 20.464 48.062 1.00 92.06 123 GLN A C 1
ATOM 981 O O . GLN A 1 123 ? -35.999 20.884 47.320 1.00 92.06 123 GLN A O 1
ATOM 986 N N . ALA A 1 124 ? -34.814 19.169 48.164 1.00 93.25 124 ALA A N 1
ATOM 987 C CA . ALA A 1 124 ? -35.505 18.129 47.423 1.00 93.25 124 ALA A CA 1
ATOM 988 C C . ALA A 1 124 ? -35.185 16.733 47.964 1.00 93.25 124 ALA A C 1
ATOM 990 O O . ALA A 1 124 ? -34.228 16.541 48.721 1.00 93.25 124 ALA A O 1
ATOM 991 N N . TYR A 1 125 ? -35.935 15.740 47.492 1.00 94.31 125 TYR A N 1
ATOM 992 C CA . TYR A 1 125 ? -35.579 14.336 47.667 1.00 94.31 125 TYR A CA 1
ATOM 993 C C . TYR A 1 125 ? -35.581 13.595 46.332 1.00 94.31 125 TYR A C 1
ATOM 995 O O . TYR A 1 125 ? -36.275 13.962 45.384 1.00 94.31 125 TYR A O 1
ATOM 1003 N N . CYS A 1 126 ? -34.814 12.517 46.260 1.00 89.81 126 CYS A N 1
ATOM 1004 C CA . CYS A 1 126 ? -34.921 11.540 45.190 1.00 89.81 126 CYS A CA 1
ATOM 1005 C C . CYS A 1 126 ? -35.047 10.133 45.766 1.00 89.81 126 CYS A C 1
ATOM 1007 O O . CYS A 1 126 ? -34.639 9.851 46.894 1.00 89.81 126 CYS A O 1
ATOM 1009 N N . GLN A 1 127 ? -35.637 9.248 44.973 1.00 91.56 127 GLN A N 1
ATOM 1010 C CA . GLN A 1 127 ? -35.924 7.881 45.367 1.00 91.56 127 GLN A CA 1
ATOM 1011 C C . GLN A 1 127 ? -35.391 6.936 44.289 1.00 91.56 127 GLN A C 1
ATOM 1013 O O . GLN A 1 127 ? -35.656 7.121 43.102 1.00 91.56 127 GLN A O 1
ATOM 1018 N N . THR A 1 128 ? -34.641 5.922 44.705 1.00 85.62 128 THR A N 1
ATOM 1019 C CA . THR A 1 128 ? -34.241 4.779 43.873 1.00 85.62 128 THR A CA 1
ATOM 1020 C C . THR A 1 128 ? -35.028 3.539 44.321 1.00 85.62 128 THR A C 1
ATOM 1022 O O . THR A 1 128 ? -35.811 3.631 45.275 1.00 85.62 128 THR A O 1
ATOM 1025 N N . PRO A 1 129 ? -34.885 2.369 43.668 1.00 86.06 129 PRO A N 1
ATOM 1026 C CA . PRO A 1 129 ? -35.493 1.135 44.167 1.00 86.06 129 PRO A CA 1
ATOM 1027 C C . PRO A 1 129 ? -35.124 0.833 45.626 1.00 86.06 129 PRO A C 1
ATOM 1029 O O . PRO A 1 129 ? -36.006 0.437 46.382 1.00 86.06 129 PRO A O 1
ATOM 1032 N N . ASP A 1 130 ? -33.894 1.164 46.038 1.00 85.25 130 ASP A N 1
ATOM 1033 C CA . ASP A 1 130 ? -33.321 0.724 47.317 1.00 85.25 130 ASP A CA 1
ATOM 1034 C C . ASP A 1 130 ? -33.063 1.852 48.328 1.00 85.25 130 ASP A C 1
ATOM 1036 O O . ASP A 1 130 ? -32.807 1.568 49.495 1.00 85.25 130 ASP A O 1
ATOM 1040 N N . LEU A 1 131 ? -33.111 3.127 47.921 1.00 89.12 131 LEU A N 1
ATOM 1041 C CA . LEU A 1 131 ? -32.711 4.266 48.757 1.00 89.12 131 LEU A CA 1
ATOM 1042 C C . LEU A 1 131 ? -33.664 5.461 48.609 1.00 89.12 131 LEU A C 1
ATOM 1044 O O . LEU A 1 131 ? -34.224 5.712 47.538 1.00 89.12 131 LEU A O 1
ATOM 1048 N N . PHE A 1 132 ? -33.752 6.263 49.664 1.00 92.00 132 PHE A N 1
ATOM 1049 C CA . PHE A 1 132 ? -34.138 7.669 49.612 1.00 92.00 132 PHE A CA 1
ATOM 1050 C C . PHE A 1 132 ? -32.889 8.531 49.802 1.00 92.00 132 PHE A C 1
ATOM 1052 O O . PHE A 1 132 ? -32.058 8.233 50.659 1.00 92.00 132 PHE A O 1
ATOM 1059 N N . VAL A 1 133 ? -32.748 9.601 49.022 1.00 88.31 133 VAL A N 1
ATOM 1060 C CA . VAL A 1 133 ? -31.684 10.595 49.215 1.00 88.31 133 VAL A CA 1
ATOM 1061 C C . VAL A 1 133 ? -32.317 11.968 49.364 1.00 88.31 133 VAL A C 1
ATOM 1063 O O . VAL A 1 133 ? -33.031 12.411 48.464 1.00 88.31 133 VAL A O 1
ATOM 1066 N N . LEU A 1 134 ? -32.045 12.638 50.479 1.00 92.31 134 LEU A N 1
ATOM 1067 C CA . LEU A 1 134 ? -32.500 13.996 50.759 1.00 92.31 134 LEU A CA 1
ATOM 1068 C C . LEU A 1 134 ? -31.344 14.982 50.591 1.00 92.31 134 LEU A C 1
ATOM 1070 O O . LEU A 1 134 ? -30.238 14.718 51.064 1.00 92.31 134 LEU A O 1
ATOM 1074 N N . ALA A 1 135 ? -31.601 16.116 49.945 1.00 87.94 135 ALA A N 1
ATOM 1075 C CA . ALA A 1 135 ? -30.624 17.183 49.752 1.00 87.94 135 ALA A CA 1
ATOM 1076 C C . ALA A 1 135 ? -30.842 18.309 50.776 1.00 87.94 135 ALA A C 1
ATOM 1078 O O . ALA A 1 135 ? -31.906 18.925 50.786 1.00 87.94 135 ALA A O 1
ATOM 1079 N N . LEU A 1 136 ? -29.829 18.589 51.601 1.00 89.81 136 LEU A N 1
ATOM 1080 C CA . LEU A 1 136 ? -29.800 19.666 52.598 1.00 89.81 136 LEU A CA 1
ATOM 1081 C C . LEU A 1 136 ? -28.633 20.610 52.272 1.00 89.81 136 LEU A C 1
ATOM 1083 O O . LEU A 1 136 ? -27.493 20.390 52.690 1.00 89.81 136 LEU A O 1
ATOM 1087 N N . GLY A 1 137 ? -28.889 21.640 51.465 1.00 86.69 137 GLY A N 1
ATOM 1088 C CA . GLY A 1 137 ? -27.836 22.514 50.945 1.00 86.69 137 GLY A CA 1
ATOM 1089 C C . GLY A 1 137 ? -26.786 21.736 50.139 1.00 86.69 137 GLY A C 1
ATOM 1090 O O . GLY A 1 137 ? -27.076 21.224 49.063 1.00 86.69 137 GLY A O 1
ATOM 1091 N N . LEU A 1 138 ? -25.558 21.654 50.662 1.00 75.50 138 LEU A N 1
ATOM 1092 C CA . LEU A 1 138 ? -24.453 20.885 50.065 1.00 75.50 138 LEU A CA 1
ATOM 1093 C C . LEU A 1 138 ? -24.308 19.465 50.644 1.00 75.50 138 LEU A C 1
ATOM 1095 O O . LEU A 1 138 ? -23.460 18.700 50.182 1.00 75.50 138 LEU A O 1
ATOM 1099 N N . ALA A 1 139 ? -25.095 19.120 51.665 1.00 78.56 139 ALA A N 1
ATOM 1100 C CA . ALA A 1 139 ? -25.093 17.810 52.300 1.00 78.56 139 ALA A CA 1
ATOM 1101 C C . ALA A 1 139 ? -26.192 16.908 51.721 1.00 78.56 139 ALA A C 1
ATOM 1103 O O . ALA A 1 139 ? -27.243 17.374 51.276 1.00 78.56 139 ALA A O 1
ATOM 1104 N N . PHE A 1 140 ? -25.954 15.597 51.766 1.00 83.00 140 PHE A N 1
ATOM 1105 C CA . PHE A 1 140 ? -26.925 14.587 51.356 1.00 83.00 140 PHE A CA 1
ATOM 1106 C C . PHE A 1 140 ? -27.133 13.577 52.476 1.00 83.00 140 PHE A C 1
ATOM 1108 O O . PHE A 1 140 ? -26.165 13.068 53.045 1.00 83.00 140 PHE A O 1
ATOM 1115 N N . TYR A 1 141 ? -28.392 13.246 52.735 1.00 85.38 141 TYR A N 1
ATOM 1116 C CA . TYR A 1 141 ? -28.778 12.188 53.660 1.00 85.38 141 TYR A CA 1
ATOM 1117 C C . TYR A 1 141 ? -29.307 11.009 52.868 1.00 85.38 141 TYR A C 1
ATOM 1119 O O . TYR A 1 141 ? -30.163 11.184 52.007 1.00 85.38 141 TYR A O 1
ATOM 1127 N N . VAL A 1 142 ? -28.795 9.815 53.148 1.00 84.25 142 VAL A N 1
ATOM 1128 C CA . VAL A 1 142 ? -29.185 8.584 52.457 1.00 84.25 142 VAL A CA 1
ATOM 1129 C C . VAL A 1 142 ? -29.883 7.672 53.456 1.00 84.25 142 VAL A C 1
ATOM 1131 O O . VAL A 1 142 ? -29.287 7.304 54.465 1.00 84.25 142 VAL A O 1
ATOM 1134 N N . VAL A 1 143 ? -31.127 7.300 53.161 1.00 88.50 143 VAL A N 1
ATOM 1135 C CA . VAL A 1 143 ? -31.941 6.384 53.967 1.00 88.50 143 VAL A CA 1
ATOM 1136 C C . VAL A 1 143 ? -32.212 5.121 53.142 1.00 88.50 143 VAL A C 1
ATOM 1138 O O . VAL A 1 143 ? -32.893 5.209 52.116 1.00 88.50 143 VAL A O 1
ATOM 1141 N N . PRO A 1 144 ? -31.682 3.949 53.526 1.00 85.00 144 PRO A N 1
ATOM 1142 C CA . PRO A 1 144 ? -31.978 2.696 52.841 1.00 85.00 144 PRO A CA 1
ATOM 1143 C C . PRO A 1 144 ? -33.441 2.290 53.020 1.00 85.00 144 PRO A C 1
ATOM 1145 O O . PRO A 1 144 ? -34.005 2.410 54.098 1.00 85.00 144 PRO A O 1
ATOM 1148 N N . LYS A 1 145 ? -34.077 1.773 51.971 1.00 91.38 145 LYS A N 1
ATOM 1149 C CA . LYS A 1 145 ? -35.459 1.277 52.047 1.00 91.38 145 LYS A CA 1
ATOM 1150 C C . LYS A 1 145 ? -35.563 -0.060 52.754 1.00 91.38 145 LYS A C 1
ATOM 1152 O O . LYS A 1 145 ? -36.518 -0.278 53.478 1.00 91.38 145 LYS A O 1
ATOM 1157 N N . ARG A 1 146 ? -34.577 -0.944 52.576 1.00 84.06 146 ARG A N 1
ATOM 1158 C CA . ARG A 1 146 ? -34.562 -2.269 53.225 1.00 84.06 146 ARG A CA 1
ATOM 1159 C C . ARG A 1 146 ? -34.531 -2.205 54.750 1.00 84.06 146 ARG A C 1
ATOM 1161 O O . ARG A 1 146 ? -34.833 -3.187 55.412 1.00 84.06 146 ARG A O 1
ATOM 1168 N N . SER A 1 147 ? -34.117 -1.065 55.291 1.00 82.12 147 SER A N 1
ATOM 1169 C CA . SER A 1 147 ? -34.058 -0.842 56.722 1.00 82.12 147 SER A CA 1
ATOM 1170 C C . SER A 1 147 ? -35.373 -0.296 57.284 1.00 82.12 147 SER A C 1
ATOM 1172 O O . SER A 1 147 ? -35.504 -0.113 58.490 1.00 82.12 147 SER A O 1
ATOM 1174 N N . LEU A 1 148 ? -36.347 -0.053 56.405 1.00 88.94 148 LEU A N 1
ATOM 1175 C CA . LEU A 1 148 ? -37.722 0.286 56.714 1.00 88.94 148 LEU A CA 1
ATOM 1176 C C . LEU A 1 148 ? -38.606 -0.910 56.350 1.00 88.94 148 LEU A C 1
ATOM 1178 O O . LEU A 1 148 ? -38.413 -1.579 55.334 1.00 88.94 148 LEU A O 1
ATOM 1182 N N . THR A 1 149 ? -39.636 -1.165 57.147 1.00 91.81 149 THR A N 1
ATOM 1183 C CA . THR A 1 149 ? -40.710 -2.077 56.732 1.00 91.81 149 THR A CA 1
ATOM 1184 C C . THR A 1 149 ? -41.445 -1.517 55.505 1.00 91.81 149 THR A C 1
ATOM 1186 O O . THR A 1 149 ? -41.365 -0.325 55.196 1.00 91.81 149 THR A O 1
ATOM 1189 N N . ALA A 1 150 ? -42.205 -2.353 54.793 1.00 92.69 150 ALA A N 1
ATOM 1190 C CA . ALA A 1 150 ? -42.998 -1.896 53.646 1.00 92.69 150 ALA A CA 1
ATOM 1191 C C . ALA A 1 150 ? -43.991 -0.775 54.024 1.00 92.69 150 ALA A C 1
ATOM 1193 O O . ALA A 1 150 ? -44.149 0.189 53.271 1.00 92.69 150 ALA A O 1
ATOM 1194 N N . ALA A 1 151 ? -44.598 -0.870 55.215 1.00 93.19 151 ALA A N 1
ATOM 1195 C CA . ALA A 1 151 ? -45.483 0.156 55.763 1.00 93.19 151 ALA A CA 1
ATOM 1196 C C . ALA A 1 151 ? -44.727 1.472 56.015 1.00 93.19 151 ALA A C 1
ATOM 1198 O O . ALA A 1 151 ? -45.109 2.508 55.474 1.00 93.19 151 ALA A O 1
ATOM 1199 N N . GLN A 1 152 ? -43.592 1.408 56.722 1.00 91.62 152 GLN A N 1
ATOM 1200 C CA . GLN A 1 152 ? -42.724 2.565 56.973 1.00 91.62 152 GLN A CA 1
ATOM 1201 C C . GLN A 1 152 ? -42.188 3.194 55.682 1.00 91.62 152 GLN A C 1
ATOM 1203 O O . GLN A 1 152 ? -42.059 4.408 55.597 1.00 91.62 152 GLN A O 1
ATOM 1208 N N . THR A 1 153 ? -41.896 2.392 54.655 1.00 93.88 153 THR A N 1
ATOM 1209 C CA . THR A 1 153 ? -41.430 2.890 53.353 1.00 93.88 153 THR A CA 1
ATOM 1210 C C . THR A 1 153 ? -42.513 3.699 52.642 1.00 93.88 153 THR A C 1
ATOM 1212 O O . THR A 1 153 ? -42.217 4.777 52.128 1.00 93.88 153 THR A O 1
ATOM 1215 N N . SER A 1 154 ? -43.755 3.198 52.610 1.00 94.00 154 SER A N 1
ATOM 1216 C CA . SER A 1 154 ? -44.885 3.932 52.019 1.00 94.00 154 SER A CA 1
ATOM 1217 C C . SER A 1 154 ? -45.198 5.205 52.794 1.00 94.00 154 SER A C 1
ATOM 1219 O O . SER A 1 154 ? -45.407 6.253 52.190 1.00 94.00 154 SER A O 1
ATOM 1221 N N . GLU A 1 155 ? -45.185 5.132 54.123 1.00 92.50 155 GLU A N 1
ATOM 1222 C CA . GLU A 1 155 ? -45.431 6.285 54.986 1.00 92.50 155 GLU A CA 1
ATOM 1223 C C . GLU A 1 155 ? -44.343 7.351 54.820 1.00 92.50 155 GLU A C 1
ATOM 1225 O O . GLU A 1 155 ? -44.642 8.514 54.552 1.00 92.50 155 GLU A O 1
ATOM 1230 N N . PHE A 1 156 ? -43.071 6.955 54.881 1.00 93.75 156 PHE A N 1
ATOM 1231 C CA . PHE A 1 156 ? -41.951 7.868 54.683 1.00 93.75 156 PHE A CA 1
ATOM 1232 C C . PHE A 1 156 ? -41.982 8.493 53.284 1.00 93.75 156 PHE A C 1
ATOM 1234 O O . PHE A 1 156 ? -41.785 9.697 53.141 1.00 93.75 156 PHE A O 1
ATOM 1241 N N . GLN A 1 157 ? -42.319 7.718 52.249 1.00 95.50 157 GLN A N 1
ATOM 1242 C CA . GLN A 1 157 ? -42.530 8.250 50.904 1.00 95.50 157 GLN A CA 1
ATOM 1243 C C . GLN A 1 157 ? -43.673 9.273 50.856 1.00 95.50 157 GLN A C 1
ATOM 1245 O O . GLN A 1 157 ? -43.516 10.309 50.209 1.00 95.50 157 GLN A O 1
ATOM 1250 N N . ALA A 1 158 ? -44.794 9.018 51.537 1.00 94.75 158 ALA A N 1
ATOM 1251 C CA . ALA A 1 158 ? -45.907 9.960 51.610 1.00 94.75 158 ALA A CA 1
ATOM 1252 C C . ALA A 1 158 ? -45.468 11.280 52.264 1.00 94.75 158 ALA A C 1
ATOM 1254 O O . ALA A 1 158 ? -45.685 12.348 51.684 1.00 94.75 158 ALA A O 1
ATOM 1255 N N . ILE A 1 159 ? -44.746 11.211 53.390 1.00 94.44 159 ILE A N 1
ATOM 1256 C CA . ILE A 1 159 ? -44.181 12.385 54.071 1.00 94.44 159 ILE A CA 1
ATOM 1257 C C . ILE A 1 159 ? -43.267 13.163 53.118 1.00 94.44 159 ILE A C 1
ATOM 1259 O O . ILE A 1 159 ? -43.506 14.349 52.887 1.00 94.44 159 ILE A O 1
ATOM 1263 N N . LEU A 1 160 ? -42.283 12.500 52.499 1.00 94.88 160 LEU A N 1
ATOM 1264 C CA . LEU A 1 160 ? -41.350 13.146 51.571 1.00 94.88 160 LEU A CA 1
ATOM 1265 C C . LEU A 1 160 ? -42.070 13.796 50.390 1.00 94.88 160 LEU A C 1
ATOM 1267 O O . LEU A 1 160 ? -41.780 14.940 50.061 1.00 94.88 160 LEU A O 1
ATOM 1271 N N . SER A 1 161 ? -43.040 13.105 49.789 1.00 95.00 161 SER A N 1
ATOM 1272 C CA . SER A 1 161 ? -43.810 13.630 48.658 1.00 95.00 161 SER A CA 1
ATOM 1273 C C . SER A 1 161 ? -44.674 14.842 49.015 1.00 95.00 161 SER A C 1
ATOM 1275 O O . SER A 1 161 ? -44.914 15.686 48.157 1.00 95.00 161 SER A O 1
ATOM 1277 N N . SER A 1 162 ? -45.110 14.947 50.274 1.00 96.00 162 SER A N 1
ATOM 1278 C CA . SER A 1 162 ? -45.912 16.073 50.760 1.00 96.00 162 SER A CA 1
ATOM 1279 C C . SER A 1 162 ? -45.073 17.288 51.164 1.00 96.00 162 SER A C 1
ATOM 1281 O O . SER A 1 162 ? -45.553 18.417 51.080 1.00 96.00 162 SER A O 1
ATOM 1283 N N . LYS A 1 163 ? -43.832 17.072 51.620 1.00 96.00 163 LYS A N 1
ATOM 1284 C CA . LYS A 1 163 ? -42.972 18.128 52.177 1.00 96.00 163 LYS A CA 1
ATOM 1285 C C . LYS A 1 163 ? -41.910 18.624 51.208 1.00 96.00 163 LYS A C 1
ATOM 1287 O O . LYS A 1 163 ? -41.482 19.765 51.333 1.00 96.00 163 LYS A O 1
ATOM 1292 N N . LEU A 1 164 ? -41.472 17.783 50.273 1.00 95.44 164 LEU A N 1
ATOM 1293 C CA . LEU A 1 164 ? -40.319 18.055 49.426 1.00 95.44 164 LEU A CA 1
ATOM 1294 C C . LEU A 1 164 ? -40.638 17.804 47.951 1.00 95.44 164 LEU A C 1
ATOM 1296 O O . LEU A 1 164 ? -41.315 16.830 47.614 1.00 95.44 164 LEU A O 1
ATOM 1300 N N . PRO A 1 165 ? -40.101 18.627 47.036 1.00 91.62 165 PRO A N 1
ATOM 1301 C CA . PRO A 1 165 ? -40.198 18.338 45.617 1.00 91.62 165 PRO A CA 1
ATOM 1302 C C . PRO A 1 165 ? -39.392 17.074 45.293 1.00 91.62 165 PRO A C 1
ATOM 1304 O O . PRO A 1 165 ? -38.238 16.915 45.704 1.00 91.62 165 PRO A O 1
ATOM 1307 N N . GLN A 1 166 ? -40.004 16.161 44.540 1.00 92.38 166 GLN A N 1
ATOM 1308 C CA . GLN A 1 166 ? -39.331 14.952 44.081 1.00 92.38 166 GLN A CA 1
ATOM 1309 C C . GLN A 1 166 ? -38.472 15.270 42.853 1.00 92.38 166 GLN A C 1
ATOM 1311 O O . GLN A 1 166 ? -38.989 15.570 41.775 1.00 92.38 166 GLN A O 1
ATOM 1316 N N . VAL A 1 167 ? -37.152 15.140 42.977 1.00 86.81 167 VAL A N 1
ATOM 1317 C CA . VAL A 1 167 ? -36.256 15.145 41.819 1.00 86.81 167 VAL A CA 1
ATOM 1318 C C . VAL A 1 167 ? -36.248 13.742 41.245 1.00 86.81 167 VAL A C 1
ATOM 1320 O O . VAL A 1 167 ? -35.692 12.800 41.816 1.00 86.81 167 VAL A O 1
ATOM 1323 N N . THR A 1 168 ? -36.851 13.597 40.071 1.00 76.69 168 THR A N 1
ATOM 1324 C CA . THR A 1 168 ? -36.681 12.392 39.269 1.00 76.69 168 THR A CA 1
ATOM 1325 C C . THR A 1 168 ? -35.248 12.370 38.756 1.00 76.69 168 THR A C 1
ATOM 1327 O O . THR A 1 168 ? -34.913 12.994 37.747 1.00 76.69 168 THR A O 1
ATOM 1330 N N . ILE A 1 169 ? -34.373 11.631 39.444 1.00 65.38 169 ILE A N 1
ATOM 1331 C CA . ILE A 1 169 ? -33.092 11.269 38.850 1.00 65.38 169 ILE A CA 1
ATOM 1332 C C . ILE A 1 169 ? -33.435 10.473 37.589 1.00 65.38 169 ILE A C 1
ATOM 1334 O O . ILE A 1 169 ? -33.999 9.382 37.656 1.00 65.38 169 ILE A O 1
ATOM 1338 N N . ARG A 1 170 ? -33.114 11.026 36.414 1.00 56.38 170 ARG A N 1
ATOM 1339 C CA . ARG A 1 170 ? -33.150 10.304 35.135 1.00 56.38 170 ARG A CA 1
ATOM 1340 C C . ARG A 1 170 ? -32.031 9.249 35.118 1.00 56.38 170 ARG A C 1
ATOM 1342 O O . ARG A 1 170 ? -31.131 9.305 34.295 1.00 56.38 170 ARG A O 1
ATOM 1349 N N . THR A 1 171 ? -32.082 8.267 36.013 1.00 51.44 171 THR A N 1
ATOM 1350 C CA . THR A 1 171 ? -31.218 7.071 36.025 1.00 51.44 171 THR A CA 1
ATOM 1351 C C . THR A 1 171 ? -31.720 5.979 35.078 1.00 51.44 171 THR A C 1
ATOM 1353 O O . THR A 1 171 ? -31.187 4.875 35.050 1.00 51.44 171 THR A O 1
ATOM 1356 N N . GLY A 1 172 ? -32.744 6.266 34.272 1.00 54.94 172 GLY A N 1
ATOM 1357 C CA . GLY A 1 172 ? -33.391 5.274 33.421 1.00 54.94 172 GLY A CA 1
ATOM 1358 C C . GLY A 1 172 ? -32.740 5.053 32.055 1.00 54.94 172 GLY A C 1
ATOM 1359 O O . GLY A 1 172 ? -31.988 5.882 31.540 1.00 54.94 172 GLY A O 1
ATOM 1360 N N . ILE A 1 173 ? -33.188 3.969 31.412 1.00 55.84 173 ILE A N 1
ATOM 1361 C CA . ILE A 1 173 ? -32.965 3.579 30.005 1.00 55.84 173 ILE A CA 1
ATOM 1362 C C . ILE A 1 173 ? -33.073 4.764 29.030 1.00 55.84 173 ILE A C 1
ATOM 1364 O O . ILE A 1 173 ? -32.424 4.762 27.993 1.00 55.84 173 ILE A O 1
ATOM 1368 N N . ARG A 1 174 ? -33.845 5.813 29.349 1.00 59.03 174 ARG A N 1
ATOM 1369 C CA . ARG A 1 174 ? -33.928 7.041 28.538 1.00 59.03 174 ARG A CA 1
ATOM 1370 C C . ARG A 1 174 ? -32.632 7.861 28.514 1.00 59.03 174 ARG A C 1
ATOM 1372 O O . ARG A 1 174 ? -32.293 8.387 27.461 1.00 59.03 174 ARG A O 1
ATOM 1379 N N . ALA A 1 175 ? -31.898 7.963 29.624 1.00 60.19 175 ALA A N 1
ATOM 1380 C CA . ALA A 1 175 ? -30.593 8.630 29.650 1.00 60.19 175 ALA A CA 1
ATOM 1381 C C . ALA A 1 175 ? -29.548 7.819 28.872 1.00 60.19 175 ALA A C 1
ATOM 1383 O O . ALA A 1 175 ? -28.774 8.385 28.105 1.00 60.19 175 ALA A O 1
ATOM 1384 N N . VAL A 1 176 ? -29.608 6.488 28.989 1.00 64.56 176 VAL A N 1
ATOM 1385 C CA . VAL A 1 176 ? -28.800 5.571 28.175 1.00 64.56 176 VAL A CA 1
ATOM 1386 C C . VAL A 1 176 ? -29.157 5.707 26.694 1.00 64.56 176 VAL A C 1
ATOM 1388 O O . VAL A 1 176 ? -28.262 5.869 25.879 1.00 64.56 176 VAL A O 1
ATOM 1391 N N . ARG A 1 177 ? -30.445 5.748 26.330 1.00 73.19 177 ARG A N 1
ATOM 1392 C CA . ARG A 1 177 ? -30.898 5.991 24.949 1.00 73.19 177 ARG A CA 1
ATOM 1393 C C . ARG A 1 177 ? -30.396 7.323 24.406 1.00 73.19 177 ARG A C 1
ATOM 1395 O O . ARG A 1 177 ? -29.937 7.357 23.273 1.00 73.19 177 ARG A O 1
ATOM 1402 N N . HIS A 1 178 ? -30.428 8.392 25.201 1.00 70.25 178 HIS A N 1
ATOM 1403 C CA . HIS A 1 178 ? -29.868 9.675 24.779 1.00 70.25 178 HIS A CA 1
ATOM 1404 C C . HIS A 1 178 ? -28.352 9.604 24.570 1.00 70.25 178 HIS A C 1
ATOM 1406 O O . HIS A 1 178 ? -27.870 10.059 23.535 1.00 70.25 178 HIS A O 1
ATOM 1412 N N . ALA A 1 179 ? -27.608 8.980 25.485 1.00 67.62 179 ALA A N 1
ATOM 1413 C CA . ALA A 1 179 ? -26.167 8.792 25.332 1.00 67.62 179 ALA A CA 1
ATOM 1414 C C . ALA A 1 179 ? -25.816 7.926 24.108 1.00 67.62 179 ALA A C 1
ATOM 1416 O O . ALA A 1 179 ? -24.937 8.292 23.334 1.00 67.62 179 ALA A O 1
ATOM 1417 N N . VAL A 1 180 ? -26.548 6.831 23.882 1.00 72.38 180 VAL A N 1
ATOM 1418 C CA . VAL A 1 180 ? -26.393 5.962 22.705 1.00 72.38 180 VAL A CA 1
ATOM 1419 C C . VAL A 1 180 ? -26.733 6.722 21.425 1.00 72.38 180 VAL A C 1
ATOM 1421 O O . VAL A 1 180 ? -25.982 6.637 20.463 1.00 72.38 180 VAL A O 1
ATOM 1424 N N . SER A 1 181 ? -27.807 7.518 21.413 1.00 73.12 181 SER A N 1
ATOM 1425 C CA . SER A 1 181 ? -28.174 8.322 20.240 1.00 73.12 181 SER A CA 1
ATOM 1426 C C . SER A 1 181 ? -27.112 9.370 19.891 1.00 73.12 181 SER A C 1
ATOM 1428 O O . SER A 1 181 ? -26.784 9.528 18.719 1.00 73.12 181 SER A O 1
ATOM 1430 N N . LEU A 1 182 ? -26.510 10.021 20.894 1.00 74.38 182 LEU A N 1
ATOM 1431 C CA . LEU A 1 182 ? -25.398 10.958 20.705 1.00 74.38 182 LEU A CA 1
ATOM 1432 C C . LEU A 1 182 ? -24.123 10.250 20.232 1.00 74.38 182 LEU A C 1
ATOM 1434 O O . LEU A 1 182 ? -23.451 10.752 19.335 1.00 74.38 182 LEU A O 1
ATOM 1438 N N . GLY A 1 183 ? -23.816 9.073 20.785 1.00 74.75 183 GLY A N 1
ATOM 1439 C CA . GLY A 1 183 ? -22.697 8.247 20.330 1.00 74.75 183 GLY A CA 1
ATOM 1440 C C . GLY A 1 183 ? -22.862 7.792 18.878 1.00 74.75 183 GLY A C 1
ATOM 1441 O O . GLY A 1 183 ? -21.920 7.884 18.098 1.00 74.75 183 GLY A O 1
ATOM 1442 N N . LEU A 1 184 ? -24.072 7.378 18.491 1.00 74.06 184 LEU A N 1
ATOM 1443 C CA . LEU A 1 184 ? -24.388 6.954 17.128 1.00 74.06 184 LEU A CA 1
ATOM 1444 C C . LEU A 1 184 ? -24.286 8.119 16.134 1.00 74.06 184 LEU A C 1
ATOM 1446 O O . LEU A 1 184 ? -23.707 7.960 15.067 1.00 74.06 184 LEU A O 1
ATOM 1450 N N . LEU A 1 185 ? -24.782 9.306 16.498 1.00 73.00 185 LEU A N 1
ATOM 1451 C CA . LEU A 1 185 ? -24.629 10.523 15.691 1.00 73.00 185 LEU A CA 1
ATOM 1452 C C . LEU A 1 185 ? -23.157 10.916 15.514 1.00 73.00 185 LEU A C 1
ATOM 1454 O O . LEU A 1 185 ? -22.746 11.242 14.403 1.00 73.00 185 LEU A O 1
ATOM 1458 N N . GLY A 1 186 ? -22.355 10.834 16.580 1.00 76.12 186 GLY A N 1
ATOM 1459 C CA . GLY A 1 186 ? -20.909 11.056 16.511 1.00 76.12 186 GLY A CA 1
ATOM 1460 C C . GLY A 1 186 ? -20.198 10.038 15.615 1.00 76.12 186 GLY A C 1
ATOM 1461 O O . GLY A 1 186 ? -19.334 10.415 14.827 1.00 76.12 186 GLY A O 1
ATOM 1462 N N . TYR A 1 187 ? -20.600 8.767 15.677 1.00 72.12 187 TYR A N 1
ATOM 1463 C CA . TYR A 1 187 ? -20.065 7.706 14.823 1.00 72.12 187 TYR A CA 1
ATOM 1464 C C . TYR A 1 187 ? -20.430 7.902 13.347 1.00 72.12 187 TYR A C 1
ATOM 1466 O O . TYR A 1 187 ? -19.563 7.802 12.485 1.00 72.12 187 TYR A O 1
ATOM 1474 N N . ILE A 1 188 ? -21.687 8.244 13.051 1.00 72.06 188 ILE A N 1
ATOM 1475 C CA . ILE A 1 188 ? -22.145 8.560 11.691 1.00 72.06 188 ILE A CA 1
ATOM 1476 C C . ILE A 1 188 ? -21.360 9.760 11.150 1.00 72.06 188 ILE A C 1
ATOM 1478 O O . ILE A 1 188 ? -20.815 9.688 10.051 1.00 72.06 188 ILE A O 1
ATOM 1482 N N . ALA A 1 189 ? -21.216 10.832 11.932 1.00 70.44 189 ALA A N 1
ATOM 1483 C CA . ALA A 1 189 ? -20.394 11.971 11.536 1.00 70.44 189 ALA A CA 1
ATOM 1484 C C . ALA A 1 189 ? -18.935 11.555 11.280 1.00 70.44 189 ALA A C 1
ATOM 1486 O O . ALA A 1 189 ? -18.360 11.934 10.265 1.00 70.44 189 ALA A O 1
ATOM 1487 N N . PHE A 1 190 ? -18.345 10.716 12.132 1.00 70.75 190 PHE A N 1
ATOM 1488 C CA . PHE A 1 190 ? -16.990 10.209 11.922 1.00 70.75 190 PHE A CA 1
ATOM 1489 C C . PHE A 1 190 ? -16.860 9.358 10.652 1.00 70.75 190 PHE A C 1
ATOM 1491 O O . PHE A 1 190 ? -15.863 9.482 9.956 1.00 70.75 190 PHE A O 1
ATOM 1498 N N . PHE A 1 191 ? -17.847 8.534 10.301 1.00 70.75 191 PHE A N 1
ATOM 1499 C CA . PHE A 1 191 ? -17.789 7.705 9.092 1.00 70.75 191 PHE A CA 1
ATOM 1500 C C . PHE A 1 191 ? -17.947 8.528 7.811 1.00 70.75 191 PHE A C 1
ATOM 1502 O O . PHE A 1 191 ? -17.159 8.387 6.876 1.00 70.75 191 PHE A O 1
ATOM 1509 N N . PHE A 1 192 ? -18.929 9.430 7.780 1.00 67.62 192 PHE A N 1
ATOM 1510 C CA . PHE A 1 192 ? -19.185 10.262 6.604 1.00 67.62 192 PHE A CA 1
ATOM 1511 C C . PHE A 1 192 ? -18.116 11.337 6.409 1.00 67.62 192 PHE A C 1
ATOM 1513 O O . PHE A 1 192 ? -17.726 11.612 5.275 1.00 67.62 192 PHE A O 1
ATOM 1520 N N . PHE A 1 193 ? -17.591 11.906 7.497 1.00 65.12 193 PHE A N 1
ATOM 1521 C CA . PHE A 1 193 ? -16.545 12.921 7.413 1.00 65.12 193 PHE A CA 1
ATOM 1522 C C . PHE A 1 193 ? -15.129 12.352 7.531 1.00 65.12 193 PHE A C 1
ATOM 1524 O O . PHE A 1 193 ? -14.180 13.026 7.140 1.00 65.12 193 PHE A O 1
ATOM 1531 N N . GLY A 1 194 ? -14.951 11.111 7.982 1.00 61.78 194 GLY A N 1
ATOM 1532 C CA . GLY A 1 194 ? -13.649 10.452 8.114 1.00 61.78 194 GLY A CA 1
ATOM 1533 C C . GLY A 1 194 ? -12.941 10.285 6.776 1.00 61.78 194 GLY A C 1
ATOM 1534 O O . GLY A 1 194 ? -11.753 10.575 6.677 1.00 61.78 194 GLY A O 1
ATOM 1535 N N . GLY A 1 195 ? -13.679 9.950 5.713 1.00 59.25 195 GLY A N 1
ATOM 1536 C CA . GLY A 1 195 ? -13.132 9.903 4.352 1.00 59.25 195 GLY A CA 1
ATOM 1537 C C . GLY A 1 195 ? -12.694 11.280 3.833 1.00 59.25 195 GLY A C 1
ATOM 1538 O O . GLY A 1 195 ? -11.641 11.408 3.205 1.00 59.25 195 GLY A O 1
ATOM 1539 N N . THR A 1 196 ? -13.450 12.339 4.144 1.00 62.28 196 THR A N 1
ATOM 1540 C CA . THR A 1 196 ? -13.049 13.721 3.822 1.00 62.28 196 THR A CA 1
ATOM 1541 C C . THR A 1 196 ? -11.896 14.214 4.686 1.00 62.28 196 THR A C 1
ATOM 1543 O O . THR A 1 196 ? -11.047 14.938 4.180 1.00 62.28 196 THR A O 1
ATOM 1546 N N . ILE A 1 197 ? -11.812 13.790 5.950 1.00 57.09 197 ILE A N 1
ATOM 1547 C CA . ILE A 1 197 ? -10.700 14.099 6.851 1.00 57.09 197 ILE A CA 1
ATOM 1548 C C . ILE A 1 197 ? -9.448 13.376 6.374 1.00 57.09 197 ILE A C 1
ATOM 1550 O O . ILE A 1 197 ? -8.422 14.024 6.281 1.00 57.09 197 ILE A O 1
ATOM 1554 N N . GLN A 1 198 ? -9.514 12.100 5.983 1.00 59.75 198 GLN A N 1
ATOM 1555 C CA . GLN A 1 198 ? -8.376 11.382 5.408 1.00 59.75 198 GLN A CA 1
ATOM 1556 C C . GLN A 1 198 ? -7.895 12.079 4.131 1.00 59.75 198 GLN A C 1
ATOM 1558 O O . GLN A 1 198 ? -6.714 12.394 4.021 1.00 59.75 198 GLN A O 1
ATOM 1563 N N . ARG A 1 199 ? -8.796 12.426 3.200 1.00 60.44 199 ARG A N 1
ATOM 1564 C CA . ARG A 1 199 ? -8.410 13.182 1.997 1.00 60.44 199 ARG A CA 1
ATOM 1565 C C . ARG A 1 199 ? -7.831 14.559 2.322 1.00 60.44 199 ARG A C 1
ATOM 1567 O O . ARG A 1 199 ? -6.826 14.916 1.723 1.00 60.44 199 ARG A O 1
ATOM 1574 N N . ALA A 1 200 ? -8.401 15.304 3.267 1.00 61.44 200 ALA A N 1
ATOM 1575 C CA . ALA A 1 200 ? -7.921 16.631 3.657 1.00 61.44 200 ALA A CA 1
ATOM 1576 C C . ALA A 1 200 ? -6.602 16.587 4.449 1.00 61.44 200 ALA A C 1
ATOM 1578 O O . ALA A 1 200 ? -5.740 17.431 4.219 1.00 61.44 200 ALA A O 1
ATOM 1579 N N . LEU A 1 201 ? -6.403 15.592 5.322 1.00 63.31 201 LEU A N 1
ATOM 1580 C CA . LEU A 1 201 ? -5.141 15.364 6.031 1.00 63.31 201 LEU A CA 1
ATOM 1581 C C . LEU A 1 201 ? -4.035 15.037 5.027 1.00 63.31 201 LEU A C 1
ATOM 1583 O O . LEU A 1 201 ? -2.966 15.639 5.078 1.00 63.31 201 LEU A O 1
ATOM 1587 N N . TRP A 1 202 ? -4.309 14.136 4.078 1.00 59.50 202 TRP A N 1
ATOM 1588 C CA . TRP A 1 202 ? -3.356 13.771 3.030 1.00 59.50 202 TRP A CA 1
ATOM 1589 C C . TRP A 1 202 ? -3.089 14.934 2.059 1.00 59.50 202 TRP A C 1
ATOM 1591 O O . TRP A 1 202 ? -1.940 15.157 1.684 1.00 59.50 202 TRP A O 1
ATOM 1601 N N . TRP A 1 203 ? -4.092 15.745 1.701 1.00 60.31 203 TRP A N 1
ATOM 1602 C CA . TRP A 1 203 ? -3.889 16.952 0.884 1.00 60.31 203 TRP A CA 1
ATOM 1603 C C . TRP A 1 203 ? -3.150 18.077 1.622 1.00 60.31 203 TRP A C 1
ATOM 1605 O O . TRP A 1 203 ? -2.328 18.756 1.015 1.00 60.31 203 TRP A O 1
ATOM 1615 N N . GLY A 1 204 ? -3.402 18.272 2.918 1.00 61.88 204 GLY A N 1
ATOM 1616 C CA . GLY A 1 204 ? -2.743 19.293 3.738 1.00 61.88 204 GLY A CA 1
ATOM 1617 C C . GLY A 1 204 ? -1.309 18.931 4.142 1.00 61.88 204 GLY A C 1
ATOM 1618 O O . GLY A 1 204 ? -0.479 19.823 4.314 1.00 61.88 204 GLY A O 1
ATOM 1619 N N . LEU A 1 205 ? -0.988 17.636 4.244 1.00 56.41 205 LEU A N 1
ATOM 1620 C CA . LEU A 1 205 ? 0.37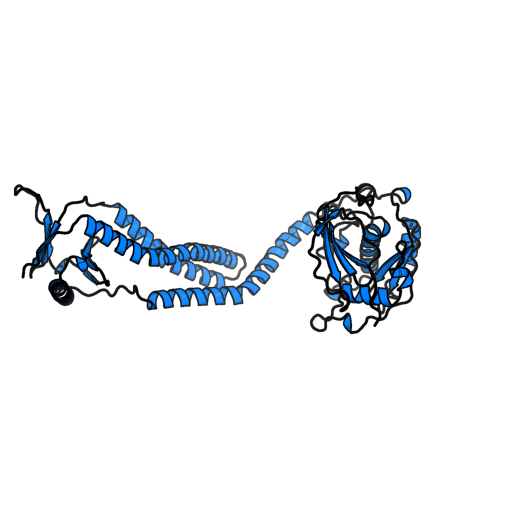2 17.143 4.497 1.00 56.41 205 LEU A CA 1
ATOM 1621 C C . LEU A 1 205 ? 1.224 17.048 3.221 1.00 56.41 205 LEU A C 1
ATOM 1623 O O . LEU A 1 205 ? 2.445 17.194 3.304 1.00 56.41 205 LEU A O 1
ATOM 1627 N N . ARG A 1 206 ? 0.609 16.910 2.036 1.00 54.59 206 ARG A N 1
ATOM 1628 C CA . ARG A 1 206 ? 1.315 16.916 0.742 1.00 54.59 206 ARG A CA 1
ATOM 1629 C C . ARG A 1 206 ? 2.234 18.125 0.517 1.00 54.59 206 ARG A C 1
ATOM 1631 O O . ARG A 1 206 ? 3.374 17.891 0.135 1.00 54.59 206 ARG A O 1
ATOM 1638 N N . PRO A 1 207 ? 1.864 19.394 0.784 1.00 52.41 207 PRO A N 1
ATOM 1639 C CA . PRO A 1 207 ? 2.790 20.510 0.585 1.00 52.41 207 PRO A CA 1
ATOM 1640 C C . PRO A 1 207 ? 3.959 20.520 1.580 1.00 52.41 207 PRO A C 1
ATOM 1642 O O . PRO A 1 207 ? 4.997 21.091 1.260 1.00 52.41 207 PRO A O 1
ATOM 1645 N N . PHE A 1 208 ? 3.843 19.881 2.751 1.00 52.00 208 PHE A N 1
ATOM 1646 C CA . PHE A 1 208 ? 4.951 19.770 3.709 1.00 52.00 208 PHE A CA 1
ATOM 1647 C C . PHE A 1 208 ? 5.857 18.559 3.446 1.00 52.00 208 PHE A C 1
ATOM 1649 O O . PHE A 1 208 ? 7.061 18.666 3.673 1.00 52.00 208 PHE A O 1
ATOM 1656 N N . GLN A 1 209 ? 5.331 17.454 2.909 1.00 50.94 209 GLN A N 1
ATOM 1657 C CA . GLN A 1 209 ? 6.143 16.320 2.450 1.00 50.94 209 GLN A CA 1
ATOM 1658 C C . GLN A 1 209 ? 6.816 16.613 1.100 1.00 50.94 209 GLN A C 1
ATOM 1660 O O . GLN A 1 209 ? 8.033 16.468 0.993 1.00 50.94 209 GLN A O 1
ATOM 1665 N N . ALA A 1 210 ? 6.092 17.177 0.128 1.00 47.47 210 ALA A N 1
ATOM 1666 C CA . ALA A 1 210 ? 6.657 17.573 -1.164 1.00 47.47 210 ALA A CA 1
ATOM 1667 C C . ALA A 1 210 ? 7.699 18.699 -1.024 1.00 47.47 210 ALA A C 1
ATOM 1669 O O . ALA A 1 210 ? 8.739 18.662 -1.671 1.00 47.47 210 ALA A O 1
ATOM 1670 N N . ARG A 1 211 ? 7.515 19.681 -0.121 1.00 44.34 211 ARG A N 1
ATOM 1671 C CA . ARG A 1 211 ? 8.545 20.723 0.092 1.00 44.34 211 ARG A CA 1
ATOM 1672 C C . ARG A 1 211 ? 9.755 20.257 0.904 1.00 44.34 211 ARG A C 1
ATOM 1674 O O . ARG A 1 211 ? 10.795 20.906 0.805 1.00 44.34 211 ARG A O 1
ATOM 1681 N N . ARG A 1 212 ? 9.670 19.162 1.673 1.00 43.31 212 ARG A N 1
ATOM 1682 C CA . ARG A 1 212 ? 10.861 18.536 2.283 1.00 43.31 212 ARG A CA 1
ATOM 1683 C C . ARG A 1 212 ? 11.601 17.644 1.285 1.00 43.31 212 ARG A C 1
ATOM 1685 O O . ARG A 1 212 ? 12.820 17.738 1.238 1.00 43.31 212 ARG A O 1
ATOM 1692 N N . ALA A 1 213 ? 10.892 16.903 0.432 1.00 46.94 213 ALA A N 1
ATOM 1693 C CA . ALA A 1 213 ? 11.501 16.095 -0.629 1.00 46.94 213 ALA A CA 1
ATOM 1694 C C . ALA A 1 213 ? 12.195 16.953 -1.708 1.00 46.94 213 ALA A C 1
ATOM 1696 O O . ALA A 1 213 ? 13.334 16.679 -2.082 1.00 46.94 213 ALA A O 1
ATOM 1697 N N . VAL A 1 214 ? 11.590 18.074 -2.119 1.00 47.66 214 VAL A N 1
ATOM 1698 C CA . VAL A 1 214 ? 12.168 18.948 -3.160 1.00 47.66 214 VAL A CA 1
ATOM 1699 C C . VAL A 1 214 ? 13.367 19.771 -2.655 1.00 47.66 214 VAL A C 1
ATOM 1701 O O . VAL A 1 214 ? 14.225 20.155 -3.445 1.00 47.66 214 VAL A O 1
ATOM 1704 N N . ARG A 1 215 ? 13.503 20.013 -1.340 1.00 41.88 215 ARG A N 1
ATOM 1705 C CA . ARG A 1 215 ? 14.679 20.715 -0.772 1.00 41.88 215 ARG A CA 1
ATOM 1706 C C . ARG A 1 215 ? 15.773 19.800 -0.230 1.00 41.88 215 ARG A C 1
ATOM 1708 O O . ARG A 1 215 ? 16.859 20.295 0.057 1.00 41.88 215 ARG A O 1
ATOM 1715 N N . SER A 1 216 ? 15.528 18.494 -0.145 1.00 45.25 216 SER A N 1
ATOM 1716 C CA . SER A 1 216 ? 16.564 17.489 0.105 1.00 45.25 216 SER A CA 1
ATOM 1717 C C . SER A 1 216 ? 16.721 16.519 -1.064 1.00 45.25 216 SER A C 1
ATOM 1719 O O . SER A 1 216 ? 17.073 15.360 -0.852 1.00 45.25 216 SER A O 1
ATOM 1721 N N . SER A 1 217 ? 16.590 17.009 -2.301 1.00 49.97 217 SER A N 1
ATOM 1722 C CA . SER A 1 217 ? 17.362 16.461 -3.424 1.00 49.97 217 SER A CA 1
ATOM 1723 C C . SER A 1 217 ? 18.841 16.809 -3.218 1.00 49.97 217 SER A C 1
ATOM 1725 O O . SER A 1 217 ? 19.482 17.455 -4.042 1.00 49.97 217 SER A O 1
ATOM 1727 N N . ALA A 1 218 ? 19.388 16.426 -2.060 1.00 52.47 218 ALA A N 1
ATOM 1728 C CA . ALA A 1 218 ? 20.807 16.194 -1.945 1.00 52.47 218 ALA A CA 1
ATOM 1729 C C . ALA A 1 218 ? 21.092 15.175 -3.042 1.00 52.47 218 ALA A C 1
ATOM 1731 O O . ALA A 1 218 ? 20.486 14.105 -3.028 1.00 52.47 218 ALA A O 1
ATOM 1732 N N . SER A 1 219 ? 21.892 15.576 -4.031 1.00 64.25 219 SER A N 1
ATOM 1733 C CA . SER A 1 219 ? 22.352 14.741 -5.138 1.00 64.25 219 SER A CA 1
ATOM 1734 C C . SER A 1 219 ? 22.443 13.292 -4.669 1.00 64.25 219 SER A C 1
ATOM 1736 O O . SER A 1 219 ? 23.290 12.997 -3.816 1.00 64.25 219 SER A O 1
ATOM 1738 N N . VAL A 1 220 ? 21.531 12.431 -5.136 1.00 75.94 220 VAL A N 1
ATOM 1739 C CA . VAL A 1 220 ? 21.595 11.001 -4.831 1.00 75.94 220 VAL A CA 1
ATOM 1740 C C . VAL A 1 220 ? 22.987 10.582 -5.276 1.00 75.94 220 VAL A C 1
ATOM 1742 O O . VAL A 1 220 ? 23.322 10.696 -6.455 1.00 75.94 220 VAL A O 1
ATOM 1745 N N . ARG A 1 221 ? 23.856 10.243 -4.318 1.00 81.88 221 ARG A N 1
ATOM 1746 C CA . ARG A 1 221 ? 25.204 9.795 -4.649 1.00 81.88 221 ARG A CA 1
ATOM 1747 C C . ARG A 1 221 ? 25.024 8.464 -5.348 1.00 81.88 221 ARG A C 1
ATOM 1749 O O . ARG A 1 221 ? 24.707 7.479 -4.692 1.00 81.88 221 ARG A O 1
ATOM 1756 N N . LEU A 1 222 ? 25.172 8.470 -6.668 1.00 89.69 222 LEU A N 1
ATOM 1757 C CA . LEU A 1 222 ? 25.095 7.251 -7.449 1.00 89.69 222 LEU A CA 1
ATOM 1758 C C . LEU A 1 222 ? 26.220 6.327 -6.966 1.00 89.69 222 LEU A C 1
ATOM 1760 O O . LEU A 1 222 ? 27.382 6.754 -6.932 1.00 89.69 222 LEU A O 1
ATOM 1764 N N . PRO A 1 223 ? 25.895 5.106 -6.520 1.00 92.00 223 PRO A N 1
ATOM 1765 C CA . PRO A 1 223 ? 26.905 4.152 -6.119 1.00 92.00 223 PRO A CA 1
ATOM 1766 C C . PRO A 1 223 ? 27.756 3.771 -7.333 1.00 92.00 223 PRO A C 1
ATOM 1768 O O . PRO A 1 223 ? 27.349 3.940 -8.483 1.00 92.00 223 PRO A O 1
ATOM 1771 N N . GLN A 1 224 ? 28.955 3.248 -7.082 1.00 96.00 224 GLN A N 1
ATOM 1772 C CA . GLN A 1 224 ? 29.805 2.743 -8.155 1.00 96.00 224 GLN A CA 1
ATOM 1773 C C . GLN A 1 224 ? 29.066 1.618 -8.907 1.00 96.00 224 GLN A C 1
ATOM 1775 O O . GLN A 1 224 ? 28.682 0.638 -8.254 1.00 96.00 224 GLN A O 1
ATOM 1780 N N . PRO A 1 225 ? 28.876 1.731 -10.237 1.00 96.94 225 PRO A N 1
ATOM 1781 C CA . PRO A 1 225 ? 28.237 0.685 -11.027 1.00 96.94 225 PRO A CA 1
ATOM 1782 C C . PRO A 1 225 ? 29.033 -0.619 -10.964 1.00 96.94 225 PRO A C 1
ATOM 1784 O O . PRO A 1 225 ? 30.266 -0.602 -11.009 1.00 96.94 225 PRO A O 1
ATOM 1787 N N . ALA A 1 226 ? 28.330 -1.742 -10.862 1.00 96.88 226 ALA A N 1
ATOM 1788 C CA . ALA A 1 226 ? 28.913 -3.064 -11.001 1.00 96.88 226 ALA A CA 1
ATOM 1789 C C . ALA A 1 226 ? 29.359 -3.287 -12.447 1.00 96.88 226 ALA A C 1
ATOM 1791 O O . ALA A 1 226 ? 28.663 -2.914 -13.395 1.00 96.88 226 ALA A O 1
ATOM 1792 N N . SER A 1 227 ? 30.516 -3.914 -12.621 1.00 96.56 227 SER A N 1
ATOM 1793 C CA . SER A 1 227 ? 30.992 -4.315 -13.940 1.00 96.56 227 SER A CA 1
ATOM 1794 C C . SER A 1 227 ? 30.319 -5.625 -14.388 1.00 96.56 227 SER A C 1
ATOM 1796 O O . SER A 1 227 ? 29.883 -6.410 -13.543 1.00 96.56 227 SER A O 1
ATOM 1798 N N . PRO A 1 228 ? 30.199 -5.900 -15.702 1.00 96.06 228 PRO A N 1
ATOM 1799 C CA . PRO A 1 228 ? 29.518 -7.104 -16.191 1.00 96.06 228 PRO A CA 1
ATOM 1800 C C . PRO A 1 228 ? 30.103 -8.420 -15.663 1.00 96.06 228 PRO A C 1
ATOM 1802 O O . PRO A 1 228 ? 29.365 -9.369 -15.438 1.00 96.06 228 PRO A O 1
ATOM 1805 N N . ASP A 1 229 ? 31.408 -8.474 -15.404 1.00 96.31 229 ASP A N 1
ATOM 1806 C CA . ASP A 1 229 ? 32.094 -9.615 -14.789 1.00 96.31 229 ASP A CA 1
ATOM 1807 C C . ASP A 1 229 ? 31.707 -9.844 -13.320 1.00 96.31 229 ASP A C 1
ATOM 1809 O O . ASP A 1 229 ? 31.921 -10.934 -12.807 1.00 96.31 229 ASP A O 1
ATOM 1813 N N . GLN A 1 230 ? 31.104 -8.862 -12.646 1.00 95.94 230 GLN A N 1
ATOM 1814 C CA . GLN A 1 230 ? 30.557 -9.009 -11.292 1.00 95.94 230 GLN A CA 1
ATOM 1815 C C . GLN A 1 230 ? 29.106 -9.499 -11.293 1.00 95.94 230 GLN A C 1
ATOM 1817 O O . GLN A 1 230 ? 28.564 -9.823 -10.234 1.00 95.94 230 GLN A O 1
ATOM 1822 N N . LEU A 1 231 ? 28.463 -9.549 -12.461 1.00 96.12 231 LEU A N 1
ATOM 1823 C CA . LEU A 1 231 ? 27.088 -9.991 -12.646 1.00 96.12 231 LEU A CA 1
ATOM 1824 C C . LEU A 1 231 ? 27.114 -11.374 -13.303 1.00 96.12 231 LEU A C 1
ATOM 1826 O O . LEU A 1 231 ? 27.535 -11.538 -14.442 1.00 96.12 231 LEU A O 1
ATOM 1830 N N . HIS A 1 232 ? 26.662 -12.394 -12.581 1.00 94.38 232 HIS A N 1
ATOM 1831 C CA . HIS A 1 232 ? 26.582 -13.760 -13.096 1.00 94.38 232 HIS A CA 1
ATOM 1832 C C . HIS A 1 232 ? 25.132 -14.189 -13.011 1.00 94.38 232 HIS A C 1
ATOM 1834 O O . HIS A 1 232 ? 24.580 -14.219 -11.914 1.00 94.38 232 HIS A O 1
ATOM 1840 N N . GLY A 1 233 ? 24.550 -14.474 -14.166 1.00 92.50 233 GLY A N 1
ATOM 1841 C CA . GLY A 1 233 ? 23.235 -15.072 -14.317 1.00 92.50 233 GLY A CA 1
ATOM 1842 C C . GLY A 1 233 ? 23.341 -16.212 -15.319 1.00 92.50 233 GLY A C 1
ATOM 1843 O O . GLY A 1 233 ? 24.281 -16.251 -16.120 1.00 92.50 233 GLY A O 1
ATOM 1844 N N . PHE A 1 234 ? 22.400 -17.145 -15.259 1.00 91.25 234 PHE A N 1
ATOM 1845 C CA . PHE A 1 234 ? 22.371 -18.317 -16.128 1.00 91.25 234 PHE A CA 1
ATOM 1846 C C . PHE A 1 234 ? 21.038 -18.386 -16.873 1.00 91.25 234 PHE A C 1
ATOM 1848 O O . PHE A 1 234 ? 19.999 -17.982 -16.357 1.00 91.25 234 PHE A O 1
ATOM 1855 N N . GLY A 1 235 ? 21.072 -18.892 -18.107 1.00 94.12 235 GLY A N 1
ATOM 1856 C CA . GLY A 1 235 ? 19.886 -19.053 -18.947 1.00 94.12 235 GLY A CA 1
ATOM 1857 C C . GLY A 1 235 ? 19.719 -17.981 -20.024 1.00 94.12 235 GLY A C 1
ATOM 1858 O O . GLY A 1 235 ? 20.657 -17.272 -20.386 1.00 94.12 235 GLY A O 1
ATOM 1859 N N . GLN A 1 236 ? 18.515 -17.918 -20.584 1.00 97.69 236 GLN A N 1
ATOM 1860 C CA . GLN A 1 236 ? 18.146 -17.040 -21.692 1.00 97.69 236 GLN A CA 1
ATOM 1861 C C . GLN A 1 236 ? 17.006 -16.115 -21.273 1.00 97.69 236 GLN A C 1
ATOM 1863 O O . GLN A 1 236 ? 16.045 -16.552 -20.636 1.00 97.69 236 GLN A O 1
ATOM 1868 N N . ILE A 1 237 ? 17.104 -14.841 -21.652 1.00 97.88 237 ILE A N 1
ATOM 1869 C CA . ILE A 1 237 ? 16.087 -13.834 -21.345 1.00 97.88 237 ILE A CA 1
ATOM 1870 C C . ILE A 1 237 ? 15.228 -13.610 -22.586 1.00 97.88 237 ILE A C 1
ATOM 1872 O O . ILE A 1 237 ? 15.726 -13.216 -23.645 1.00 97.88 237 ILE A O 1
ATOM 1876 N N . TYR A 1 238 ? 13.931 -13.824 -22.424 1.00 98.31 238 TYR A N 1
ATOM 1877 C CA . TYR A 1 238 ? 12.908 -13.615 -23.429 1.00 98.31 238 TYR A CA 1
ATOM 1878 C C . TYR A 1 238 ? 12.042 -12.417 -23.047 1.00 98.31 238 TYR A C 1
ATOM 1880 O O . TYR A 1 238 ? 11.453 -12.380 -21.967 1.00 98.31 238 TYR A O 1
ATOM 1888 N N . VAL A 1 239 ? 11.943 -11.438 -23.941 1.00 97.81 239 VAL A N 1
ATOM 1889 C CA . VAL A 1 239 ? 11.033 -10.300 -23.791 1.00 97.81 239 VAL A CA 1
ATOM 1890 C C . VAL A 1 239 ? 9.766 -10.609 -24.575 1.00 97.81 239 VAL A C 1
ATOM 1892 O O . VAL A 1 239 ? 9.832 -10.874 -25.775 1.00 97.81 239 VAL A O 1
ATOM 1895 N N . VAL A 1 240 ? 8.622 -10.584 -23.896 1.00 97.75 240 VAL A N 1
ATOM 1896 C CA . VAL A 1 240 ? 7.313 -10.891 -24.477 1.00 97.75 240 VAL A CA 1
ATOM 1897 C C . VAL A 1 240 ? 6.503 -9.601 -24.598 1.00 97.75 240 VAL A C 1
ATOM 1899 O O . VAL A 1 240 ? 6.046 -9.076 -23.580 1.00 97.75 240 VAL A O 1
ATOM 1902 N N . PRO A 1 241 ? 6.313 -9.074 -25.818 1.00 97.88 241 PRO A N 1
ATOM 1903 C CA . PRO A 1 241 ? 5.372 -7.991 -26.059 1.00 97.88 241 PRO A CA 1
ATOM 1904 C C . PRO A 1 241 ? 3.947 -8.472 -25.729 1.00 97.88 241 PRO A C 1
ATOM 1906 O O . PRO A 1 241 ? 3.555 -9.555 -26.159 1.00 97.88 241 PRO A O 1
ATOM 1909 N N . ILE A 1 242 ? 3.170 -7.695 -24.973 1.00 96.81 242 ILE A N 1
ATOM 1910 C CA . ILE A 1 242 ? 1.766 -7.997 -24.659 1.00 96.81 242 ILE A CA 1
ATOM 1911 C C . ILE A 1 242 ? 0.890 -6.825 -25.104 1.00 96.81 242 ILE A C 1
ATOM 1913 O O . ILE A 1 242 ? 0.979 -5.726 -24.550 1.00 96.81 242 ILE A O 1
ATOM 1917 N N . GLY A 1 243 ? 0.037 -7.067 -26.097 1.00 96.25 243 GLY A N 1
ATOM 1918 C CA . GLY A 1 243 ? -0.743 -6.029 -26.769 1.00 96.25 243 GLY A CA 1
ATOM 1919 C C . GLY A 1 243 ? 0.087 -5.233 -27.782 1.00 96.25 243 GLY A C 1
ATOM 1920 O O . GLY A 1 243 ? 1.018 -5.758 -28.403 1.00 96.25 243 GLY A O 1
ATOM 1921 N N . ASP A 1 244 ? -0.256 -3.958 -27.966 1.00 94.75 244 ASP A N 1
ATOM 1922 C CA . ASP A 1 244 ? 0.433 -3.063 -28.904 1.00 94.75 244 ASP A CA 1
ATOM 1923 C C . ASP A 1 244 ? 1.638 -2.380 -28.243 1.00 94.75 244 ASP A C 1
ATOM 1925 O O . ASP A 1 244 ? 1.563 -1.276 -27.709 1.00 94.75 244 ASP A O 1
ATOM 1929 N N . THR A 1 245 ? 2.775 -3.071 -28.244 1.00 91.56 245 THR A N 1
ATOM 1930 C CA . THR A 1 245 ? 4.017 -2.602 -27.603 1.00 91.56 245 THR A CA 1
ATOM 1931 C C . THR A 1 245 ? 5.167 -2.383 -28.572 1.00 91.56 245 THR A C 1
ATOM 1933 O O . THR A 1 245 ? 6.313 -2.217 -28.146 1.00 91.56 245 THR A O 1
ATOM 1936 N N . ALA A 1 246 ? 4.876 -2.311 -29.874 1.00 87.75 246 ALA A N 1
ATOM 1937 C CA . ALA A 1 246 ? 5.887 -2.110 -30.910 1.00 87.75 246 ALA A CA 1
ATOM 1938 C C . ALA A 1 246 ? 6.734 -0.846 -30.670 1.00 87.75 246 ALA A C 1
ATOM 1940 O O . ALA A 1 246 ? 7.921 -0.823 -30.984 1.00 87.75 246 ALA A O 1
ATOM 1941 N N . SER A 1 247 ? 6.152 0.190 -30.057 1.00 88.12 247 SER A N 1
ATOM 1942 C CA . SER A 1 247 ? 6.858 1.428 -29.714 1.00 88.12 247 SER A CA 1
ATOM 1943 C C . SER A 1 247 ? 7.728 1.340 -28.454 1.00 88.12 247 SER A C 1
ATOM 1945 O O . SER A 1 247 ? 8.571 2.209 -28.254 1.00 88.12 247 SER A O 1
ATOM 1947 N N . LEU A 1 248 ? 7.509 0.353 -27.577 1.00 90.00 248 LEU A N 1
ATOM 1948 C CA . LEU A 1 248 ? 8.233 0.223 -26.306 1.00 90.00 248 LEU A CA 1
ATOM 1949 C C . LEU A 1 248 ? 9.528 -0.580 -26.460 1.00 90.00 248 LEU A C 1
ATOM 1951 O O . LEU A 1 248 ? 10.549 -0.224 -25.875 1.00 90.00 248 LEU A O 1
ATOM 1955 N N . ILE A 1 249 ? 9.499 -1.660 -27.246 1.00 94.56 249 ILE A N 1
ATOM 1956 C CA . ILE A 1 249 ? 10.651 -2.552 -27.439 1.00 94.56 249 ILE A CA 1
ATOM 1957 C C . ILE A 1 249 ? 11.414 -2.108 -28.689 1.00 94.56 249 ILE A C 1
ATOM 1959 O O . ILE A 1 249 ? 11.299 -2.686 -29.768 1.00 94.56 249 ILE A O 1
ATOM 1963 N N . SER A 1 250 ? 12.188 -1.035 -28.546 1.00 95.31 250 SER A N 1
ATOM 1964 C CA . SER A 1 250 ? 12.993 -0.490 -29.636 1.00 95.31 250 SER A CA 1
ATOM 1965 C C . SER A 1 250 ? 14.311 -1.264 -29.826 1.00 95.31 250 SER A C 1
ATOM 1967 O O . SER A 1 250 ? 14.875 -1.809 -28.870 1.00 95.31 250 SER A O 1
ATOM 1969 N N . PRO A 1 251 ? 14.899 -1.246 -31.037 1.00 96.50 251 PRO A N 1
ATOM 1970 C CA . PRO A 1 251 ? 16.252 -1.757 -31.253 1.00 96.50 251 PRO A CA 1
ATOM 1971 C C . PRO A 1 251 ? 17.314 -1.077 -30.369 1.00 96.50 251 PRO A C 1
ATOM 1973 O O . PRO A 1 251 ? 18.287 -1.726 -29.984 1.00 96.50 251 PRO A O 1
ATOM 1976 N N . SER A 1 252 ? 17.128 0.203 -30.010 1.00 95.88 252 SER A N 1
ATOM 1977 C CA . SER A 1 252 ? 18.035 0.929 -29.106 1.00 95.88 252 SER A CA 1
ATOM 1978 C C . SER A 1 252 ? 18.041 0.336 -27.699 1.00 95.88 252 SER A C 1
ATOM 1980 O O . SER A 1 252 ? 19.112 0.190 -27.110 1.00 95.88 252 SER A O 1
ATOM 1982 N N . LEU A 1 253 ? 16.875 -0.070 -27.185 1.00 95.94 253 LEU A N 1
ATOM 1983 C CA . LEU A 1 253 ? 16.750 -0.713 -25.881 1.00 95.94 253 LEU A CA 1
ATOM 1984 C C . LEU A 1 253 ? 17.498 -2.052 -25.857 1.00 95.94 253 LEU A C 1
ATOM 1986 O O . LEU A 1 253 ? 18.294 -2.301 -24.955 1.00 95.94 253 LEU A O 1
ATOM 1990 N N . LEU A 1 254 ? 17.308 -2.896 -26.876 1.00 97.25 254 LEU A N 1
ATOM 1991 C CA . LEU A 1 254 ? 18.007 -4.184 -26.978 1.00 97.25 254 LEU A CA 1
ATOM 1992 C C . LEU A 1 254 ? 19.526 -3.990 -27.086 1.00 97.25 254 LEU A C 1
ATOM 1994 O O . LEU A 1 254 ? 20.301 -4.664 -26.402 1.00 97.25 254 LEU A O 1
ATOM 1998 N N . GLN A 1 255 ? 19.954 -3.025 -27.905 1.00 97.94 255 GLN A N 1
ATOM 1999 C CA . GLN A 1 255 ? 21.364 -2.683 -28.061 1.00 97.94 255 GLN A CA 1
ATOM 2000 C C . GLN A 1 255 ? 21.975 -2.164 -26.753 1.00 97.94 255 GLN A C 1
ATOM 2002 O O . GLN A 1 255 ? 23.118 -2.511 -26.446 1.00 97.94 255 GLN A O 1
ATOM 2007 N N . TYR A 1 256 ? 21.227 -1.389 -25.959 1.00 97.50 256 TYR A N 1
ATOM 2008 C CA . TYR A 1 256 ? 21.665 -0.923 -24.643 1.00 97.50 256 TYR A CA 1
ATOM 2009 C C . TYR A 1 256 ? 22.050 -2.103 -23.742 1.00 97.50 256 TYR A C 1
ATOM 2011 O O . TYR A 1 256 ? 23.187 -2.142 -23.270 1.00 97.50 256 TYR A O 1
ATOM 2019 N N . TYR A 1 257 ? 21.178 -3.106 -23.572 1.00 98.12 257 TYR A N 1
ATOM 2020 C CA . TYR A 1 257 ? 21.464 -4.269 -22.713 1.00 98.12 257 TYR A CA 1
ATOM 2021 C C . TYR A 1 257 ? 22.640 -5.104 -23.214 1.00 98.12 257 TYR A C 1
ATOM 2023 O O . TYR A 1 257 ? 23.482 -5.5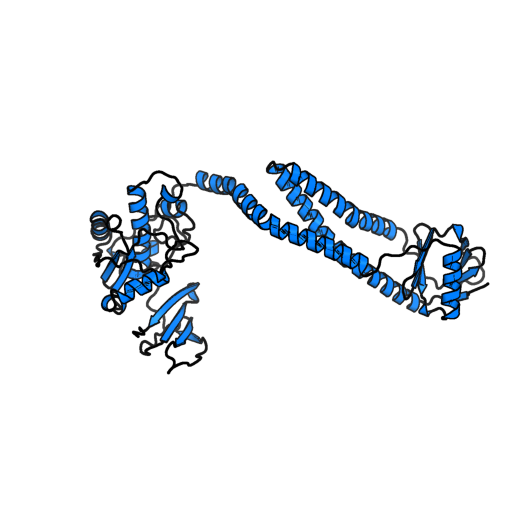23 -22.414 1.00 98.12 257 TYR A O 1
ATOM 2031 N N . ARG A 1 258 ? 22.753 -5.271 -24.536 1.00 97.75 258 ARG A N 1
ATOM 2032 C CA . ARG A 1 258 ? 23.894 -5.952 -25.149 1.00 97.75 258 ARG A CA 1
ATOM 2033 C C . ARG A 1 258 ? 25.203 -5.219 -24.878 1.00 97.75 258 ARG A C 1
ATOM 2035 O O . ARG A 1 258 ? 26.178 -5.851 -24.494 1.00 97.75 258 ARG A O 1
ATOM 2042 N N . SER A 1 259 ? 25.230 -3.899 -25.062 1.00 97.62 259 SER A N 1
ATOM 2043 C CA . SER A 1 259 ? 26.446 -3.102 -24.859 1.00 97.62 259 SER A CA 1
ATOM 2044 C C . SER A 1 259 ? 26.837 -2.958 -23.391 1.00 97.62 259 SER A C 1
ATOM 2046 O O . SER A 1 259 ? 28.020 -2.998 -23.072 1.00 97.62 259 SER A O 1
ATOM 2048 N N . LYS A 1 260 ? 25.853 -2.787 -22.502 1.00 96.94 260 LYS A N 1
ATOM 2049 C CA . LYS A 1 260 ? 26.090 -2.426 -21.105 1.00 96.94 260 LYS A CA 1
ATOM 2050 C C . LYS A 1 260 ? 26.351 -3.644 -20.232 1.00 96.94 260 LYS A C 1
ATOM 2052 O O . LYS A 1 260 ? 27.236 -3.602 -19.389 1.00 96.94 260 LYS A O 1
ATOM 2057 N N . TYR A 1 261 ? 25.595 -4.718 -20.447 1.00 97.31 261 TYR A N 1
ATOM 2058 C CA . TYR A 1 261 ? 25.614 -5.904 -19.589 1.00 97.31 261 TYR A CA 1
ATOM 2059 C C . TYR A 1 261 ? 26.026 -7.183 -20.329 1.00 97.31 261 TYR A C 1
ATOM 2061 O O . TYR A 1 261 ? 26.054 -8.250 -19.725 1.00 97.31 261 TYR A O 1
ATOM 2069 N N . GLY A 1 262 ? 26.317 -7.111 -21.634 1.00 97.00 262 GLY A N 1
ATOM 2070 C CA . GLY A 1 262 ? 26.601 -8.301 -22.442 1.00 97.00 262 GLY A CA 1
ATOM 2071 C C . GLY A 1 262 ? 25.386 -9.215 -22.636 1.00 97.00 262 GLY A C 1
ATOM 2072 O O . GLY A 1 262 ? 25.547 -10.364 -23.036 1.00 97.00 262 GLY A O 1
ATOM 2073 N N . LEU A 1 263 ? 24.174 -8.727 -22.349 1.00 97.38 263 LEU A N 1
ATOM 2074 C CA . LEU A 1 263 ? 22.950 -9.524 -22.389 1.00 97.38 263 LEU A CA 1
ATOM 2075 C C . LEU A 1 263 ? 22.352 -9.559 -23.794 1.00 97.38 263 LEU A C 1
ATOM 2077 O O . LEU A 1 263 ? 22.144 -8.519 -24.422 1.00 97.38 263 LEU A O 1
ATOM 2081 N N . LEU A 1 264 ? 22.005 -10.757 -24.260 1.00 97.88 264 LEU A N 1
ATOM 2082 C CA . LEU A 1 264 ? 21.199 -10.943 -25.461 1.00 97.88 264 LEU A CA 1
ATOM 2083 C C . LEU A 1 264 ? 19.737 -11.149 -25.054 1.00 97.88 264 LEU A C 1
ATOM 2085 O O . LEU A 1 264 ? 19.389 -12.170 -24.468 1.00 97.88 264 LEU A O 1
ATOM 2089 N N . LEU A 1 265 ? 18.892 -10.164 -25.356 1.00 98.00 265 LEU A N 1
ATOM 2090 C CA . LEU A 1 265 ? 17.453 -10.247 -25.117 1.00 98.00 265 LEU A CA 1
ATOM 2091 C C . LEU A 1 265 ? 16.755 -10.787 -26.369 1.00 98.00 265 LEU A C 1
ATOM 2093 O O . LEU A 1 265 ? 16.848 -10.185 -27.441 1.00 98.00 265 LEU A O 1
ATOM 2097 N N . HIS A 1 266 ? 16.045 -11.906 -26.236 1.00 98.19 266 HIS A N 1
ATOM 2098 C CA . HIS A 1 266 ? 15.283 -12.516 -27.323 1.00 98.19 266 HIS A CA 1
ATOM 2099 C C . HIS A 1 266 ? 13.843 -11.998 -27.306 1.00 98.19 266 HIS A C 1
ATOM 2101 O O . HIS A 1 266 ? 13.086 -12.300 -26.389 1.00 98.19 266 HIS A O 1
ATOM 2107 N N . VAL A 1 267 ? 13.443 -11.216 -28.308 1.00 97.94 267 VAL A N 1
ATOM 2108 C CA . VAL A 1 267 ? 12.057 -10.731 -28.407 1.00 97.94 267 VAL A CA 1
ATOM 2109 C C . VAL A 1 267 ? 11.184 -11.809 -29.048 1.00 97.94 267 VAL A C 1
ATOM 2111 O O . VAL A 1 267 ? 11.452 -12.236 -30.171 1.00 97.94 267 VAL A O 1
ATOM 2114 N N . LEU A 1 268 ? 10.157 -12.258 -28.329 1.00 98.12 268 LEU A N 1
ATOM 2115 C CA . LEU A 1 268 ? 9.166 -13.223 -28.812 1.00 98.12 268 LEU A CA 1
ATOM 2116 C C . LEU A 1 268 ? 8.013 -12.518 -29.555 1.00 98.12 268 LEU A C 1
ATOM 2118 O O . LEU A 1 268 ? 7.877 -11.296 -29.453 1.00 98.12 268 LEU A O 1
ATOM 2122 N N . PRO A 1 269 ? 7.173 -13.253 -30.312 1.00 98.00 269 PRO A N 1
ATOM 2123 C CA . PRO A 1 269 ? 5.956 -12.684 -30.890 1.00 98.00 269 PRO A CA 1
ATOM 2124 C C . PRO A 1 269 ? 5.043 -12.017 -29.841 1.00 98.00 269 PRO A C 1
ATOM 2126 O O . PRO A 1 269 ? 5.064 -12.359 -28.656 1.00 98.00 269 PRO A O 1
ATOM 2129 N N . SER A 1 270 ? 4.227 -11.051 -30.267 1.00 97.75 270 SER A N 1
ATOM 2130 C CA . SER A 1 270 ? 3.300 -10.384 -29.344 1.00 97.75 270 SER A CA 1
ATOM 2131 C C . SER A 1 270 ? 2.176 -11.325 -28.902 1.00 97.75 270 SER A C 1
ATOM 2133 O O . SER A 1 270 ? 1.614 -12.056 -29.720 1.00 97.75 270 SER A O 1
ATOM 2135 N N . VAL A 1 271 ? 1.834 -11.282 -27.615 1.00 97.81 271 VAL A N 1
ATOM 2136 C CA . VAL A 1 271 ? 0.671 -11.959 -27.034 1.00 97.81 271 VAL A CA 1
ATOM 2137 C C . VAL A 1 271 ? -0.489 -10.961 -26.981 1.00 97.81 271 VAL A C 1
ATOM 2139 O O . VAL A 1 271 ? -0.332 -9.886 -26.397 1.00 97.81 271 VAL A O 1
ATOM 2142 N N . PRO A 1 272 ? -1.662 -11.260 -27.566 1.00 97.81 272 PRO A N 1
ATOM 2143 C CA . PRO A 1 272 ? -2.818 -10.377 -27.444 1.00 97.81 272 PRO A CA 1
ATOM 2144 C C . PRO A 1 272 ? -3.278 -10.302 -25.983 1.00 97.81 272 PRO A C 1
ATOM 2146 O O . PRO A 1 272 ? -3.252 -11.306 -25.273 1.00 97.81 272 PRO A O 1
ATOM 2149 N N . VAL A 1 273 ? -3.724 -9.125 -25.537 1.00 97.44 273 VAL A N 1
ATOM 2150 C CA . VAL A 1 273 ? -4.283 -8.954 -24.188 1.00 97.44 273 VAL A CA 1
ATOM 2151 C C . VAL A 1 273 ? -5.622 -9.689 -24.123 1.00 97.44 273 VAL A C 1
ATOM 2153 O O . VAL A 1 273 ? -6.549 -9.309 -24.844 1.00 97.44 273 VAL A O 1
ATOM 2156 N N . PRO A 1 274 ? -5.756 -10.737 -23.297 1.00 96.62 274 PRO A N 1
ATOM 2157 C CA . PRO A 1 274 ? -7.008 -11.462 -23.224 1.00 96.62 274 PRO A CA 1
ATOM 2158 C C . PRO A 1 274 ? -8.065 -10.656 -22.465 1.00 96.62 274 PRO A C 1
ATOM 2160 O O . PRO A 1 274 ? -7.758 -9.960 -21.497 1.00 96.62 274 PRO A O 1
ATOM 2163 N N . GLU A 1 275 ? -9.334 -10.808 -22.849 1.00 96.06 275 GLU A N 1
ATOM 2164 C CA . GLU A 1 275 ? -10.448 -10.096 -22.203 1.00 96.06 275 GLU A CA 1
ATOM 2165 C C . GLU A 1 275 ? -10.548 -10.388 -20.697 1.00 96.06 275 GLU A C 1
ATOM 2167 O O . GLU A 1 275 ? -10.877 -9.495 -19.919 1.00 96.06 275 GLU A O 1
ATOM 2172 N N . TRP A 1 276 ? -10.206 -11.611 -20.276 1.00 94.31 276 TRP A N 1
ATOM 2173 C CA . TRP A 1 276 ? -10.243 -12.033 -18.871 1.00 94.31 276 TRP A CA 1
ATOM 2174 C C . TRP A 1 276 ? -9.141 -11.416 -18.006 1.00 94.31 276 TRP A C 1
ATOM 2176 O O . TRP A 1 276 ? -9.301 -11.358 -16.793 1.00 94.31 276 TRP A O 1
ATOM 2186 N N . ALA A 1 277 ? -8.061 -10.895 -18.598 1.00 95.25 277 ALA A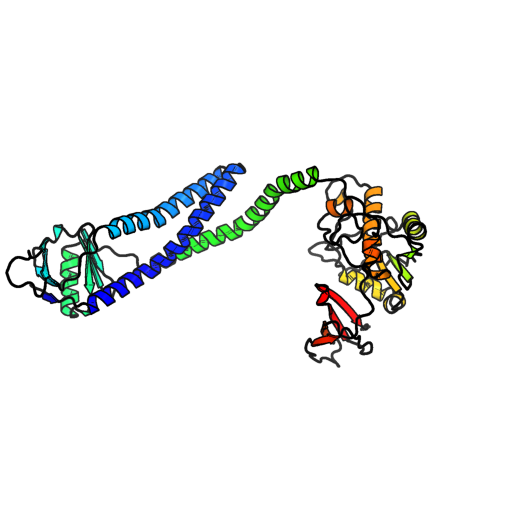 N 1
ATOM 2187 C CA . ALA A 1 277 ? -7.039 -10.188 -17.832 1.00 95.25 277 ALA A CA 1
ATOM 2188 C C . ALA A 1 277 ? -7.460 -8.762 -17.449 1.00 95.25 277 ALA A C 1
ATOM 2190 O O . ALA A 1 277 ? -6.741 -8.106 -16.699 1.00 95.25 277 ALA A O 1
ATOM 2191 N N . ARG A 1 278 ? -8.597 -8.255 -17.950 1.00 95.50 278 ARG A N 1
ATOM 2192 C CA . ARG A 1 278 ? -9.074 -6.899 -17.661 1.00 95.50 278 ARG A CA 1
ATOM 2193 C C . ARG A 1 278 ? -10.079 -6.898 -16.510 1.00 95.50 278 ARG A C 1
ATOM 2195 O O . ARG A 1 278 ? -11.184 -7.424 -16.631 1.00 95.50 278 ARG A O 1
ATOM 2202 N N . ASP A 1 279 ? -9.744 -6.199 -15.429 1.00 91.88 279 ASP A N 1
ATOM 2203 C CA . ASP A 1 279 ? -10.709 -5.842 -14.387 1.00 91.88 279 ASP A CA 1
ATOM 2204 C C . ASP A 1 279 ? -11.668 -4.782 -14.952 1.00 91.88 279 ASP A C 1
ATOM 2206 O O . ASP A 1 279 ? -11.292 -3.627 -15.164 1.00 91.88 279 ASP A O 1
ATOM 2210 N N . GLN A 1 280 ? -12.920 -5.171 -15.195 1.00 93.56 280 GLN A N 1
ATOM 2211 C CA . GLN A 1 280 ? -13.942 -4.298 -15.780 1.00 93.56 280 GLN A CA 1
ATOM 2212 C C . GLN A 1 280 ? -14.293 -3.095 -14.895 1.00 93.56 280 GLN A C 1
ATOM 2214 O O . GLN A 1 280 ? -14.646 -2.034 -15.411 1.00 93.56 280 GLN A O 1
ATOM 2219 N N . ALA A 1 281 ? -14.182 -3.220 -13.571 1.00 88.88 281 ALA A N 1
ATOM 2220 C CA . ALA A 1 281 ? -14.482 -2.122 -12.659 1.00 88.88 281 ALA A CA 1
ATOM 2221 C C . ALA A 1 281 ? -13.374 -1.061 -12.673 1.00 88.88 281 ALA A C 1
ATOM 2223 O O . ALA A 1 281 ? -13.656 0.130 -12.534 1.00 88.88 281 ALA A O 1
ATOM 2224 N N . ARG A 1 282 ? -12.118 -1.486 -12.847 1.00 84.75 282 ARG A N 1
ATOM 2225 C CA . ARG A 1 282 ? -10.943 -0.597 -12.817 1.00 84.75 282 ARG A CA 1
ATOM 2226 C C . ARG A 1 282 ? -10.446 -0.184 -14.196 1.00 84.75 282 ARG A C 1
ATOM 2228 O O . ARG A 1 282 ? -9.703 0.788 -14.287 1.00 84.75 282 ARG A O 1
ATOM 2235 N N . GLN A 1 283 ? -10.847 -0.907 -15.242 1.00 92.25 283 GLN A N 1
ATOM 2236 C CA . GLN A 1 283 ? -10.305 -0.796 -16.599 1.00 92.25 283 GLN A CA 1
ATOM 2237 C C . GLN A 1 283 ? -8.775 -0.973 -16.631 1.00 92.25 283 GLN A C 1
ATOM 2239 O O . GLN A 1 283 ? -8.079 -0.333 -17.414 1.00 92.25 283 GLN A O 1
ATOM 2244 N N . GLN A 1 284 ? -8.257 -1.848 -15.765 1.00 90.50 284 GLN A N 1
ATOM 2245 C CA . GLN A 1 284 ? -6.832 -2.155 -15.606 1.00 90.50 284 GLN A CA 1
ATOM 2246 C C . GLN A 1 284 ? -6.574 -3.639 -15.858 1.00 90.50 284 GLN A C 1
ATOM 2248 O O . GLN A 1 284 ? -7.479 -4.462 -15.705 1.00 90.50 284 GLN A O 1
ATOM 2253 N N . LEU A 1 285 ? -5.340 -3.979 -16.223 1.00 91.69 285 LEU A N 1
ATOM 2254 C CA . LEU A 1 285 ? -4.912 -5.362 -16.383 1.00 91.69 285 LEU A CA 1
ATOM 2255 C C . LEU A 1 285 ? -4.459 -5.963 -15.047 1.00 91.69 285 LEU A C 1
ATOM 2257 O O . LEU A 1 285 ? -3.777 -5.319 -14.241 1.00 91.69 285 LEU A O 1
ATOM 2261 N N . VAL A 1 286 ? -4.826 -7.222 -14.830 1.00 89.00 286 VAL A N 1
ATOM 2262 C CA . VAL A 1 286 ? -4.402 -8.040 -13.695 1.00 89.00 286 VAL A CA 1
ATOM 2263 C C . VAL A 1 286 ? -3.106 -8.756 -14.077 1.00 89.00 286 VAL A C 1
ATOM 2265 O O . VAL A 1 286 ? -3.076 -9.528 -15.031 1.00 89.00 286 VAL A O 1
ATOM 2268 N N . ALA A 1 287 ? -2.019 -8.489 -13.346 1.00 87.56 287 ALA A N 1
ATOM 2269 C CA . ALA A 1 287 ? -0.682 -8.991 -13.683 1.00 87.56 287 ALA A CA 1
ATOM 2270 C C . ALA A 1 287 ? -0.615 -10.527 -13.752 1.00 87.56 287 ALA A C 1
ATOM 2272 O O . ALA A 1 287 ? -0.046 -11.070 -14.696 1.00 87.56 287 ALA A O 1
ATOM 2273 N N . ASP A 1 288 ? -1.236 -11.212 -12.789 1.00 85.94 288 ASP A N 1
ATOM 2274 C CA . ASP A 1 288 ? -1.250 -12.679 -12.715 1.00 85.94 288 ASP A CA 1
ATOM 2275 C C . ASP A 1 288 ? -1.910 -13.303 -13.947 1.00 85.94 288 ASP A C 1
ATOM 2277 O O . ASP A 1 288 ? -1.431 -14.300 -14.489 1.00 85.94 288 ASP A O 1
ATOM 2281 N N . GLU A 1 289 ? -2.960 -12.655 -14.446 1.00 92.62 289 GLU A N 1
ATOM 2282 C CA . GLU A 1 289 ? -3.677 -13.107 -15.628 1.00 92.62 289 GLU A CA 1
ATOM 2283 C C . GLU A 1 289 ? -2.833 -12.909 -16.905 1.00 92.62 289 GLU A C 1
ATOM 2285 O O . GLU A 1 289 ? -2.808 -13.760 -17.795 1.00 92.62 289 GLU A O 1
ATOM 2290 N N . LEU A 1 290 ? -2.039 -11.834 -16.983 1.00 91.88 290 LEU A N 1
ATOM 2291 C CA . LEU A 1 290 ? -1.075 -11.650 -18.077 1.00 91.88 290 LEU A CA 1
ATOM 2292 C C . LEU A 1 290 ? 0.061 -12.679 -18.037 1.00 91.88 290 LEU A C 1
ATOM 2294 O O . LEU A 1 290 ? 0.476 -13.170 -19.089 1.00 91.88 290 LEU A O 1
ATOM 2298 N N . LEU A 1 291 ? 0.549 -13.035 -16.844 1.00 91.94 291 LEU A N 1
ATOM 2299 C CA . LEU A 1 291 ? 1.552 -14.092 -16.684 1.00 91.94 291 LEU A CA 1
ATOM 2300 C C . LEU A 1 291 ? 1.010 -15.441 -17.165 1.00 91.94 291 LEU A C 1
ATOM 2302 O O . LEU A 1 291 ? 1.703 -16.165 -17.881 1.00 91.94 291 LEU A O 1
ATOM 2306 N N . GLU A 1 292 ? -0.237 -15.764 -16.826 1.00 91.12 292 GLU A N 1
ATOM 2307 C CA . GLU A 1 292 ? -0.902 -16.974 -17.303 1.00 91.12 292 GLU A CA 1
ATOM 2308 C C . GLU A 1 292 ? -1.071 -16.968 -18.833 1.00 91.12 292 GLU A C 1
ATOM 2310 O O . GLU A 1 292 ? -0.793 -17.969 -19.498 1.00 91.12 292 GLU A O 1
ATOM 2315 N N . ALA A 1 293 ? -1.424 -15.824 -19.426 1.00 95.12 293 ALA A N 1
ATOM 2316 C CA . ALA A 1 293 ? -1.504 -15.679 -20.879 1.00 95.12 293 ALA A CA 1
ATOM 2317 C C . ALA A 1 293 ? -0.146 -15.924 -21.563 1.00 95.12 293 ALA A C 1
ATOM 2319 O O . ALA A 1 293 ? -0.073 -16.649 -22.558 1.00 95.12 293 ALA A O 1
ATOM 2320 N N . MET A 1 294 ? 0.943 -15.381 -21.006 1.00 96.62 294 MET A N 1
ATOM 2321 C CA . MET A 1 294 ? 2.302 -15.617 -21.504 1.00 96.62 294 MET A CA 1
ATOM 2322 C C . MET A 1 294 ? 2.706 -17.090 -21.412 1.00 96.62 294 MET A C 1
ATOM 2324 O O . MET A 1 294 ? 3.290 -17.619 -22.357 1.00 96.62 294 MET A O 1
ATOM 2328 N N . ARG A 1 295 ? 2.390 -17.766 -20.301 1.00 94.81 295 ARG A N 1
ATOM 2329 C CA . ARG A 1 295 ? 2.690 -19.195 -20.119 1.00 94.81 295 ARG A CA 1
ATOM 2330 C C . ARG A 1 295 ? 1.978 -20.062 -21.150 1.00 94.81 295 ARG A C 1
ATOM 2332 O O . ARG A 1 295 ? 2.600 -20.951 -21.722 1.00 94.81 295 ARG A O 1
ATOM 2339 N N . ARG A 1 296 ? 0.702 -19.774 -21.429 1.00 95.56 296 ARG A N 1
ATOM 2340 C CA . ARG A 1 296 ? -0.072 -20.477 -22.465 1.00 95.56 296 ARG A CA 1
ATOM 2341 C C . ARG A 1 296 ? 0.475 -20.231 -23.868 1.00 95.56 296 ARG A C 1
ATOM 2343 O O . ARG A 1 296 ? 0.470 -21.148 -24.683 1.00 95.56 296 ARG A O 1
ATOM 2350 N N . ALA A 1 297 ? 0.952 -19.018 -24.147 1.00 97.38 297 ALA A N 1
ATOM 2351 C CA . ALA A 1 297 ? 1.554 -18.681 -25.435 1.00 97.38 297 ALA A CA 1
ATOM 2352 C C . ALA A 1 297 ? 2.941 -19.326 -25.634 1.00 97.38 297 ALA A C 1
ATOM 2354 O O . ALA A 1 297 ? 3.288 -19.691 -26.756 1.00 97.38 297 ALA A O 1
ATOM 2355 N N . TYR A 1 298 ? 3.715 -19.493 -24.555 1.00 97.81 298 TYR A N 1
ATOM 2356 C CA . TYR A 1 298 ? 5.110 -19.956 -24.589 1.00 97.81 298 TYR A CA 1
ATOM 2357 C C . TYR A 1 298 ? 5.405 -21.074 -23.573 1.00 97.81 298 TYR A C 1
ATOM 2359 O O . TYR A 1 298 ? 6.280 -20.915 -22.715 1.00 97.81 298 TYR A O 1
ATOM 2367 N N . PRO A 1 299 ? 4.722 -22.233 -23.652 1.00 95.75 299 PRO A N 1
ATOM 2368 C CA . PRO A 1 299 ? 4.821 -23.279 -22.633 1.00 95.75 299 PRO A CA 1
ATOM 2369 C C . PRO A 1 299 ? 6.224 -23.892 -22.536 1.00 95.75 299 PRO A C 1
ATOM 2371 O O . PRO A 1 299 ? 6.675 -24.221 -21.444 1.00 95.75 299 PRO A O 1
ATOM 2374 N N . GLN A 1 300 ? 6.955 -24.000 -23.652 1.00 95.62 300 GLN A N 1
ATOM 2375 C CA . GLN A 1 300 ? 8.318 -24.549 -23.663 1.00 95.62 300 GLN A CA 1
ATOM 2376 C C . GLN A 1 300 ? 9.308 -23.646 -22.917 1.00 95.62 300 GLN A C 1
ATOM 2378 O O . GLN A 1 300 ? 10.103 -24.125 -22.113 1.00 95.62 300 GLN A O 1
ATOM 2383 N N . GLN A 1 301 ? 9.248 -22.334 -23.162 1.00 96.81 301 GLN A N 1
ATOM 2384 C CA . GLN A 1 301 ? 10.085 -21.350 -22.478 1.00 96.81 301 GLN A CA 1
ATOM 2385 C C . GLN A 1 301 ? 9.683 -21.230 -21.007 1.00 96.81 301 GLN A C 1
ATOM 2387 O O . GLN A 1 301 ? 10.554 -21.110 -20.156 1.00 96.81 301 GLN A O 1
ATOM 2392 N N . ALA A 1 302 ? 8.385 -21.298 -20.701 1.00 92.38 302 ALA A N 1
ATOM 2393 C CA . ALA A 1 302 ? 7.887 -21.222 -19.332 1.00 92.38 302 ALA A CA 1
ATOM 2394 C C . ALA A 1 302 ? 8.256 -22.449 -18.483 1.00 92.38 302 ALA A C 1
ATOM 2396 O O . ALA A 1 302 ? 8.470 -22.306 -17.283 1.00 92.38 302 ALA A O 1
ATOM 2397 N N . ALA A 1 303 ? 8.338 -23.638 -19.088 1.00 86.00 303 ALA A N 1
ATOM 2398 C CA . ALA A 1 303 ? 8.733 -24.872 -18.406 1.00 86.00 303 ALA A CA 1
ATOM 2399 C C . ALA A 1 303 ? 10.260 -25.040 -18.272 1.00 86.00 303 ALA A C 1
ATOM 2401 O O . ALA A 1 303 ? 10.728 -25.883 -17.509 1.00 86.00 303 ALA A O 1
ATOM 2402 N N . SER A 1 304 ? 11.051 -24.271 -19.025 1.00 91.31 304 SER A N 1
ATOM 2403 C CA . SER A 1 304 ? 12.509 -24.376 -19.022 1.00 91.31 304 SER A CA 1
ATOM 2404 C C . SER A 1 304 ? 13.110 -23.631 -17.820 1.00 91.31 304 SER A C 1
ATOM 2406 O O . SER A 1 304 ? 12.973 -22.410 -17.738 1.00 91.31 304 SER A O 1
ATOM 2408 N N . PRO A 1 305 ? 13.859 -24.306 -16.925 1.00 85.81 305 PRO A N 1
ATOM 2409 C CA . PRO A 1 305 ? 14.477 -23.656 -15.763 1.00 85.81 305 PRO A CA 1
ATOM 2410 C C . PRO A 1 305 ? 15.575 -22.653 -16.152 1.00 85.81 305 PRO A C 1
ATOM 2412 O O . PRO A 1 305 ? 15.949 -21.800 -15.358 1.00 85.81 305 PRO A O 1
ATOM 2415 N N . ASN A 1 306 ? 16.076 -22.730 -17.389 1.00 91.88 306 ASN A N 1
ATOM 2416 C CA . ASN A 1 306 ? 17.098 -21.838 -17.936 1.00 91.88 306 ASN A CA 1
ATOM 2417 C C . ASN A 1 306 ? 16.482 -20.727 -18.800 1.00 91.88 306 ASN A C 1
ATOM 2419 O O . ASN A 1 306 ? 17.114 -20.240 -19.742 1.00 91.88 306 ASN A O 1
ATOM 2423 N N . SER A 1 307 ? 15.217 -20.379 -18.581 1.00 94.81 307 SER A N 1
ATOM 2424 C CA . SER A 1 307 ? 14.495 -19.406 -19.397 1.00 94.81 307 SER A CA 1
ATOM 2425 C C . SER A 1 307 ? 13.714 -18.441 -18.521 1.00 94.81 307 SER A C 1
ATOM 2427 O O . SER A 1 307 ? 13.003 -18.835 -17.605 1.00 94.81 307 SER A O 1
ATOM 2429 N N . ILE A 1 308 ? 13.856 -17.152 -18.818 1.00 95.25 308 ILE A N 1
ATOM 2430 C CA . ILE A 1 308 ? 13.193 -16.073 -18.089 1.00 95.25 308 ILE A CA 1
ATOM 2431 C C . ILE A 1 308 ? 12.329 -15.311 -19.070 1.00 95.25 308 ILE A C 1
ATOM 2433 O O . ILE A 1 308 ? 12.832 -14.768 -20.051 1.00 95.25 308 ILE A O 1
ATOM 2437 N N . LEU A 1 309 ? 11.034 -15.257 -18.790 1.00 96.25 309 LEU A N 1
ATOM 2438 C CA . LEU A 1 309 ? 10.056 -14.527 -19.582 1.00 96.25 309 LEU A CA 1
ATOM 2439 C C . LEU A 1 309 ? 9.730 -13.205 -18.882 1.00 96.25 309 LEU A C 1
ATOM 2441 O O . LEU A 1 309 ? 9.266 -13.206 -17.745 1.00 96.25 309 LEU A O 1
ATOM 2445 N N . ILE A 1 310 ? 9.944 -12.083 -19.567 1.00 96.19 310 ILE A N 1
ATOM 2446 C CA . ILE A 1 310 ? 9.591 -10.746 -19.077 1.00 96.19 310 ILE A CA 1
ATOM 2447 C C . ILE A 1 310 ? 8.523 -10.156 -19.996 1.00 96.19 310 ILE A C 1
ATOM 2449 O O . ILE A 1 310 ? 8.796 -9.841 -21.154 1.00 96.19 310 ILE A O 1
ATOM 2453 N N . GLY A 1 311 ? 7.306 -10.008 -19.475 1.00 96.12 311 GLY A N 1
ATOM 2454 C CA . GLY A 1 311 ? 6.193 -9.375 -20.179 1.00 96.12 311 GLY A CA 1
ATOM 2455 C C . GLY A 1 311 ? 6.323 -7.854 -20.203 1.00 96.12 311 GLY A C 1
ATOM 2456 O O . GLY A 1 311 ? 6.608 -7.240 -19.176 1.00 96.12 311 GLY A O 1
ATOM 2457 N N . VAL A 1 312 ? 6.091 -7.237 -21.361 1.00 95.31 312 VAL A N 1
ATOM 2458 C CA . VAL A 1 312 ? 6.055 -5.777 -21.527 1.00 95.31 312 VAL A CA 1
ATOM 2459 C C . VAL A 1 312 ? 4.709 -5.391 -22.127 1.00 95.31 312 VAL A C 1
ATOM 2461 O O . VAL A 1 312 ? 4.351 -5.884 -23.191 1.00 95.31 312 VAL A O 1
ATOM 2464 N N . THR A 1 313 ? 3.976 -4.494 -21.467 1.00 94.75 313 THR A N 1
ATOM 2465 C CA . THR A 1 313 ? 2.693 -3.954 -21.946 1.00 94.75 313 THR A CA 1
ATOM 2466 C C . THR A 1 313 ? 2.677 -2.426 -21.850 1.00 94.75 313 THR A C 1
ATOM 2468 O O . THR A 1 313 ? 3.392 -1.843 -21.032 1.00 94.75 313 THR A O 1
ATOM 2471 N N . ASN A 1 314 ? 1.893 -1.770 -22.707 1.00 91.25 314 ASN A N 1
ATOM 2472 C CA . ASN A 1 314 ? 1.629 -0.327 -22.667 1.00 91.25 314 ASN A CA 1
ATOM 2473 C C . ASN A 1 314 ? 0.341 0.025 -21.899 1.00 91.25 314 ASN A C 1
ATOM 2475 O O . ASN A 1 314 ? 0.049 1.209 -21.703 1.00 91.25 314 ASN A O 1
ATOM 2479 N N . GLU A 1 315 ? -0.421 -0.983 -21.481 1.00 91.12 315 GLU A N 1
ATOM 2480 C CA . GLU A 1 315 ? -1.650 -0.828 -20.712 1.00 91.12 315 GLU A CA 1
ATOM 2481 C C . GLU A 1 315 ? -1.383 -0.722 -19.201 1.00 91.12 315 GLU A C 1
ATOM 2483 O O . GLU A 1 315 ? -0.357 -1.174 -18.691 1.00 91.12 315 GLU A O 1
ATOM 2488 N N . ASP A 1 316 ? -2.314 -0.101 -18.472 1.00 86.12 316 ASP A N 1
ATOM 2489 C CA . ASP A 1 316 ? -2.203 0.101 -17.023 1.00 86.12 316 ASP A CA 1
ATOM 2490 C C . ASP A 1 316 ? -2.400 -1.236 -16.288 1.00 86.12 316 ASP A C 1
ATOM 2492 O O . ASP A 1 316 ? -3.492 -1.811 -16.301 1.00 86.12 316 ASP A O 1
ATOM 2496 N N . ILE A 1 317 ? -1.341 -1.731 -15.646 1.00 84.06 317 ILE A N 1
ATOM 2497 C CA . ILE A 1 317 ? -1.402 -2.852 -14.701 1.00 84.06 317 ILE A CA 1
ATOM 2498 C C . ILE A 1 317 ? -1.681 -2.267 -13.316 1.00 84.06 317 ILE A C 1
ATOM 2500 O O . ILE A 1 317 ? -1.215 -1.173 -13.007 1.00 84.06 317 ILE A O 1
ATOM 2504 N N . TYR A 1 318 ? -2.390 -3.007 -12.462 1.00 68.50 318 TYR A N 1
ATOM 2505 C CA . TYR A 1 318 ? -2.839 -2.621 -11.114 1.00 68.50 318 TYR A CA 1
ATOM 2506 C C . TYR A 1 318 ? -1.781 -2.006 -10.145 1.00 68.50 318 TYR A C 1
ATOM 2508 O O . TYR A 1 318 ? -2.104 -1.668 -9.008 1.00 68.50 318 TYR A O 1
ATOM 2516 N N . THR A 1 319 ? -0.524 -1.805 -10.546 1.00 55.12 319 THR A N 1
ATOM 2517 C CA . THR A 1 319 ? 0.574 -1.413 -9.653 1.00 55.12 319 THR A CA 1
ATOM 2518 C C . THR A 1 319 ? 1.462 -0.255 -10.139 1.00 55.12 319 THR A C 1
ATOM 2520 O O . THR A 1 319 ? 2.199 0.269 -9.310 1.00 55.12 319 THR A O 1
ATOM 2523 N N . ALA A 1 320 ? 1.415 0.212 -11.402 1.00 54.72 320 ALA A N 1
ATOM 2524 C CA . ALA A 1 320 ? 2.250 1.357 -11.828 1.00 54.72 320 ALA A CA 1
ATOM 2525 C C . ALA A 1 320 ? 1.843 2.008 -13.169 1.00 54.72 320 ALA A C 1
ATOM 2527 O O . ALA A 1 320 ? 1.689 1.323 -14.177 1.00 54.72 320 ALA A O 1
ATOM 2528 N N . ARG A 1 321 ? 1.812 3.353 -13.221 1.00 66.81 321 ARG A N 1
ATOM 2529 C CA . ARG A 1 321 ? 1.546 4.151 -14.440 1.00 66.81 321 ARG A CA 1
ATOM 2530 C C . ARG A 1 321 ? 2.797 4.853 -14.962 1.00 66.81 321 ARG A C 1
ATOM 2532 O O . ARG A 1 321 ? 3.215 5.851 -14.392 1.00 66.81 321 ARG A O 1
ATOM 2539 N N . LEU A 1 322 ? 3.358 4.414 -16.092 1.00 66.88 322 LEU A N 1
ATOM 2540 C CA . LEU A 1 322 ? 4.662 4.920 -16.564 1.00 66.88 322 LEU A CA 1
ATOM 2541 C C . LEU A 1 322 ? 4.635 6.214 -17.388 1.00 66.88 322 LEU A C 1
ATOM 2543 O O . LEU A 1 322 ? 5.658 6.896 -17.470 1.00 66.88 322 LEU A O 1
ATOM 2547 N N . ASN A 1 323 ? 3.506 6.576 -18.002 1.00 67.25 323 ASN A N 1
ATOM 2548 C CA . ASN A 1 323 ? 3.426 7.726 -18.908 1.00 67.25 323 ASN A CA 1
ATOM 2549 C C . ASN A 1 323 ? 2.939 8.998 -18.171 1.00 67.25 323 ASN A C 1
ATOM 2551 O O . ASN A 1 323 ? 1.833 8.978 -17.626 1.00 67.25 323 ASN A O 1
ATOM 2555 N N . PRO A 1 324 ? 3.705 10.115 -18.179 1.00 70.62 324 PRO A N 1
ATOM 2556 C CA . PRO A 1 324 ? 3.271 11.388 -17.594 1.00 70.62 324 PRO A CA 1
ATOM 2557 C C . PRO A 1 324 ? 1.929 11.903 -18.137 1.00 70.62 324 PRO A C 1
ATOM 2559 O O . PRO A 1 324 ? 1.191 12.554 -17.402 1.00 70.62 324 PRO A O 1
ATOM 2562 N N . ALA A 1 325 ? 1.575 11.562 -19.382 1.00 70.19 325 ALA A N 1
ATOM 2563 C CA . ALA A 1 325 ? 0.316 11.972 -20.008 1.00 70.19 325 ALA A CA 1
ATOM 2564 C C . ALA A 1 325 ? -0.928 11.535 -19.223 1.00 70.19 325 ALA A C 1
ATOM 2566 O O . ALA A 1 325 ? -1.933 12.245 -19.219 1.00 70.19 325 ALA A O 1
ATOM 2567 N N . TYR A 1 326 ? -0.851 10.430 -18.474 1.00 69.19 326 TYR A N 1
ATOM 2568 C CA . TYR A 1 326 ? -1.937 10.004 -17.584 1.00 69.19 326 TYR A CA 1
ATOM 2569 C C . TYR A 1 326 ? -2.203 10.979 -16.427 1.00 69.19 326 TYR A C 1
ATOM 2571 O O . TYR A 1 326 ? -3.259 10.910 -15.800 1.00 69.19 326 TYR A O 1
ATOM 2579 N N . TYR A 1 327 ? -1.265 11.886 -16.151 1.00 73.06 327 TYR A N 1
ATOM 2580 C CA . TYR A 1 327 ? -1.358 12.930 -15.134 1.00 73.06 327 TYR A CA 1
ATOM 2581 C C . TYR A 1 327 ? -1.564 14.330 -15.734 1.00 73.06 327 TYR A C 1
ATOM 2583 O O . TYR A 1 327 ? -1.520 15.314 -15.003 1.00 73.06 327 TYR A O 1
ATOM 2591 N N . GLY A 1 328 ? -1.814 14.428 -17.047 1.00 78.62 328 GLY A N 1
ATOM 2592 C CA . GLY A 1 328 ? -2.003 15.701 -17.750 1.00 78.62 328 GLY A CA 1
ATOM 2593 C C . GLY A 1 328 ? -0.706 16.412 -18.148 1.00 78.62 328 GLY A C 1
ATOM 2594 O O . GLY A 1 328 ? -0.766 17.525 -18.663 1.00 78.62 328 GLY A O 1
ATOM 2595 N N . GLU A 1 329 ? 0.450 15.777 -17.944 1.00 77.19 329 GLU A N 1
ATOM 2596 C CA . GLU A 1 329 ? 1.750 16.289 -18.386 1.00 77.19 329 GLU A CA 1
ATOM 2597 C C . GLU A 1 329 ? 1.998 15.957 -19.870 1.00 77.19 329 GLU A C 1
ATOM 2599 O O . GLU A 1 329 ? 1.472 14.964 -20.382 1.00 77.19 329 GLU A O 1
ATOM 2604 N N . PRO A 1 330 ? 2.807 16.742 -20.603 1.00 78.38 330 PRO A N 1
ATOM 2605 C CA . PRO A 1 330 ? 3.136 16.422 -21.986 1.00 78.38 330 PRO A CA 1
ATOM 2606 C C . PRO A 1 330 ? 3.857 15.071 -22.083 1.00 78.38 330 PRO A C 1
ATOM 2608 O O . PRO A 1 330 ? 4.694 14.719 -21.247 1.00 78.38 330 PRO A O 1
ATOM 2611 N N . ALA A 1 331 ? 3.550 14.310 -23.135 1.00 82.00 331 ALA A N 1
ATOM 2612 C CA . ALA A 1 331 ? 4.247 13.061 -23.411 1.00 82.00 331 ALA A CA 1
ATOM 2613 C C . ALA A 1 331 ? 5.751 13.330 -23.592 1.00 82.00 331 ALA A C 1
ATOM 2615 O O . ALA A 1 331 ? 6.152 14.155 -24.412 1.00 82.00 331 ALA A O 1
ATOM 2616 N N . ALA A 1 332 ? 6.579 12.606 -22.839 1.00 87.31 332 ALA A N 1
ATOM 2617 C CA . ALA A 1 332 ? 8.035 12.695 -22.892 1.00 87.31 332 ALA A CA 1
ATOM 2618 C C . ALA A 1 332 ? 8.612 11.313 -23.259 1.00 87.31 332 ALA A C 1
ATOM 2620 O O . ALA A 1 332 ? 8.864 10.503 -22.364 1.00 87.31 332 ALA A O 1
ATOM 2621 N N . PRO A 1 333 ? 8.801 11.004 -24.560 1.00 87.44 333 PRO A N 1
ATOM 2622 C CA . PRO A 1 333 ? 9.220 9.673 -25.011 1.00 87.44 333 PRO A CA 1
ATOM 2623 C C . PRO A 1 333 ? 10.548 9.204 -24.408 1.00 87.44 333 PRO A C 1
ATOM 2625 O O . PRO A 1 333 ? 10.674 8.046 -24.020 1.00 87.44 333 PRO A O 1
ATOM 2628 N N . SER A 1 334 ? 11.514 10.114 -24.250 1.00 90.31 334 SER A N 1
ATOM 2629 C CA . SER A 1 334 ? 12.803 9.814 -23.617 1.00 90.31 334 SER A CA 1
ATOM 2630 C C . SER A 1 334 ? 12.654 9.410 -22.148 1.00 90.31 334 SER A C 1
ATOM 2632 O O . SER A 1 334 ? 13.311 8.477 -21.692 1.00 90.31 334 SER A O 1
ATOM 2634 N N . LEU A 1 335 ? 11.752 10.066 -21.413 1.00 90.75 335 LEU A N 1
ATOM 2635 C CA . LEU A 1 335 ? 11.464 9.734 -20.019 1.00 90.75 335 LEU A CA 1
ATOM 2636 C C . LEU A 1 335 ? 10.786 8.363 -19.904 1.00 90.75 335 LEU A C 1
ATOM 2638 O O . LEU A 1 335 ? 11.124 7.584 -19.015 1.00 90.75 335 LEU A O 1
ATOM 2642 N N . LEU A 1 336 ? 9.872 8.043 -20.825 1.00 89.19 336 LEU A N 1
ATOM 2643 C CA . LEU A 1 336 ? 9.249 6.721 -20.901 1.00 89.19 336 LEU A CA 1
ATOM 2644 C C . LEU A 1 336 ? 10.293 5.621 -21.152 1.00 89.19 336 LEU A C 1
ATOM 2646 O O . LEU A 1 336 ? 10.280 4.609 -20.455 1.00 89.19 336 LEU A O 1
ATOM 2650 N N . GLU A 1 337 ? 11.224 5.834 -22.087 1.00 92.00 337 GLU A N 1
ATOM 2651 C CA . GLU A 1 337 ? 12.312 4.889 -22.370 1.00 92.00 337 GLU A CA 1
ATOM 2652 C C . GLU A 1 337 ? 13.234 4.699 -21.154 1.00 92.00 337 GLU A C 1
ATOM 2654 O O . GLU A 1 337 ? 13.593 3.570 -20.819 1.00 92.00 337 GLU A O 1
ATOM 2659 N N . THR A 1 338 ? 13.587 5.773 -20.440 1.00 94.69 338 THR A N 1
ATOM 2660 C CA . THR A 1 338 ? 14.351 5.687 -19.183 1.00 94.69 338 THR A CA 1
ATOM 2661 C C . THR A 1 338 ? 13.603 4.887 -18.115 1.00 94.69 338 THR A C 1
ATOM 2663 O O . THR A 1 338 ? 14.175 3.975 -17.519 1.00 94.69 338 THR A O 1
ATOM 2666 N N . ARG A 1 339 ? 12.316 5.165 -17.891 1.00 93.88 339 ARG A N 1
ATOM 2667 C CA . ARG A 1 339 ? 11.491 4.448 -16.903 1.00 93.88 339 ARG A CA 1
ATOM 2668 C C . ARG A 1 339 ? 11.359 2.963 -17.238 1.00 93.88 339 ARG A C 1
ATOM 2670 O O . ARG A 1 339 ? 11.552 2.122 -16.360 1.00 93.88 339 ARG A O 1
ATOM 2677 N N . LEU A 1 340 ? 11.099 2.641 -18.508 1.00 93.69 340 LEU A N 1
ATOM 2678 C CA . LEU A 1 340 ? 11.045 1.264 -18.999 1.00 93.69 340 LEU A CA 1
ATOM 2679 C C . LEU A 1 340 ? 12.375 0.548 -18.764 1.00 93.69 340 LEU A C 1
ATOM 2681 O O . LEU A 1 340 ? 12.394 -0.547 -18.211 1.00 93.69 340 LEU A O 1
ATOM 2685 N N . ARG A 1 341 ? 13.493 1.184 -19.117 1.00 96.12 341 ARG A N 1
ATOM 2686 C CA . ARG A 1 341 ? 14.835 0.633 -18.916 1.00 96.12 341 ARG A CA 1
ATOM 2687 C C . ARG A 1 341 ? 15.134 0.376 -17.447 1.00 96.12 341 ARG A C 1
ATOM 2689 O O . ARG A 1 341 ? 15.688 -0.668 -17.119 1.00 96.12 341 ARG A O 1
ATOM 2696 N N . LYS A 1 342 ? 14.749 1.274 -16.543 1.00 96.44 342 LYS A N 1
ATOM 2697 C CA . LYS A 1 342 ? 14.941 1.064 -15.106 1.00 96.44 342 LYS A CA 1
ATOM 2698 C C . LYS A 1 342 ? 14.151 -0.137 -14.591 1.00 96.44 342 LYS A C 1
ATOM 2700 O O . LYS A 1 342 ? 14.720 -1.002 -13.934 1.00 96.44 342 LYS A O 1
ATOM 2705 N N . LEU A 1 343 ? 12.867 -0.234 -14.934 1.00 94.94 343 LEU A N 1
ATOM 2706 C CA . LEU A 1 343 ? 12.023 -1.356 -14.511 1.00 94.94 343 LEU A CA 1
ATOM 2707 C C . LEU A 1 343 ? 12.455 -2.681 -15.133 1.00 94.94 343 LEU A C 1
ATOM 2709 O O . LEU A 1 343 ? 12.501 -3.695 -14.440 1.00 94.94 343 LEU A O 1
ATOM 2713 N N . LEU A 1 344 ? 12.815 -2.682 -16.415 1.00 95.56 344 LEU A N 1
ATOM 2714 C CA . LEU A 1 344 ? 13.311 -3.873 -17.095 1.00 95.56 344 LEU A CA 1
ATOM 2715 C C . LEU A 1 344 ? 14.655 -4.316 -16.504 1.00 95.56 344 LEU A C 1
ATOM 2717 O O . LEU A 1 344 ? 14.830 -5.494 -16.210 1.00 95.56 344 LEU A O 1
ATOM 2721 N N . THR A 1 345 ? 15.565 -3.378 -16.229 1.00 97.88 345 THR A N 1
ATOM 2722 C CA . THR A 1 345 ? 16.836 -3.675 -15.549 1.00 97.88 345 THR A CA 1
ATOM 2723 C C . THR A 1 345 ? 16.576 -4.237 -14.155 1.00 97.88 345 THR A C 1
ATOM 2725 O O . THR A 1 345 ? 17.087 -5.298 -13.833 1.00 97.88 345 THR A O 1
ATOM 2728 N N . LYS A 1 346 ? 15.702 -3.622 -13.353 1.00 96.62 346 LYS A N 1
ATOM 2729 C CA . LYS A 1 346 ? 15.327 -4.152 -12.035 1.00 96.62 346 LYS A CA 1
ATOM 2730 C C . LYS A 1 346 ? 14.829 -5.603 -12.113 1.00 96.62 346 LYS A C 1
ATOM 2732 O O . LYS A 1 346 ? 15.293 -6.448 -11.352 1.00 96.62 346 LYS A O 1
ATOM 2737 N N . ASN A 1 347 ? 13.933 -5.909 -13.055 1.00 94.38 347 ASN A N 1
ATOM 2738 C CA . ASN A 1 347 ? 13.389 -7.261 -13.229 1.00 94.38 347 ASN A CA 1
ATOM 2739 C C . ASN A 1 347 ? 14.440 -8.278 -13.703 1.00 94.38 347 ASN A C 1
ATOM 2741 O O . ASN A 1 347 ? 14.435 -9.411 -13.222 1.00 94.38 347 ASN A O 1
ATOM 2745 N N . ILE A 1 348 ? 15.363 -7.879 -14.585 1.00 96.56 348 ILE A N 1
ATOM 2746 C CA . ILE A 1 348 ? 16.518 -8.703 -14.977 1.00 96.56 348 ILE A CA 1
ATOM 2747 C C . ILE A 1 348 ? 17.416 -8.966 -13.761 1.00 96.56 348 ILE A C 1
ATOM 2749 O O . ILE A 1 348 ? 17.816 -10.102 -13.532 1.00 96.56 348 ILE A O 1
ATOM 2753 N N . GLY A 1 349 ? 17.687 -7.949 -12.942 1.00 95.94 349 GLY A N 1
ATOM 2754 C CA . GLY A 1 349 ? 18.488 -8.077 -11.724 1.00 95.94 349 GLY A CA 1
ATOM 2755 C C . GLY A 1 349 ? 17.949 -9.131 -10.771 1.00 95.94 349 GLY A C 1
ATOM 2756 O O . GLY A 1 349 ? 18.686 -10.008 -10.331 1.00 95.94 349 GLY A O 1
ATOM 2757 N N . ILE A 1 350 ? 16.647 -9.074 -10.508 1.00 92.94 350 ILE A N 1
ATOM 2758 C CA . ILE A 1 350 ? 15.979 -9.997 -9.589 1.00 92.94 350 ILE A CA 1
ATOM 2759 C C . ILE A 1 350 ? 15.883 -11.401 -10.193 1.00 92.94 350 ILE A C 1
ATOM 2761 O O . ILE A 1 350 ? 16.163 -12.378 -9.506 1.00 92.94 350 ILE A O 1
ATOM 2765 N N . SER A 1 351 ? 15.482 -11.508 -11.463 1.00 90.81 351 SER A N 1
ATOM 2766 C CA . SER A 1 351 ? 15.101 -12.798 -12.055 1.00 90.81 351 SER A CA 1
ATOM 2767 C C . SER A 1 351 ? 16.275 -13.551 -12.677 1.00 90.81 351 SER A C 1
ATOM 2769 O O . SER A 1 351 ? 16.309 -14.770 -12.604 1.00 90.81 351 SER A O 1
ATOM 2771 N N . PHE A 1 352 ? 17.217 -12.846 -13.314 1.00 94.94 352 PHE A N 1
ATOM 2772 C CA . PHE A 1 352 ? 18.340 -13.451 -14.046 1.00 94.94 352 PHE A CA 1
ATOM 2773 C C . PHE A 1 352 ? 19.629 -13.487 -13.233 1.00 94.94 352 PHE A C 1
ATOM 2775 O O . PHE A 1 352 ? 20.351 -14.478 -13.268 1.00 94.94 352 PHE A O 1
ATOM 2782 N N . TYR A 1 353 ? 19.927 -12.408 -12.508 1.00 95.19 353 TYR A N 1
ATOM 2783 C CA . TYR A 1 353 ? 21.140 -12.314 -11.693 1.00 95.19 353 TYR A CA 1
ATOM 2784 C C . TYR A 1 353 ? 20.930 -12.739 -10.229 1.00 95.19 353 TYR A C 1
ATOM 2786 O O . TYR A 1 353 ? 21.906 -12.809 -9.481 1.00 95.19 353 TYR A O 1
ATOM 2794 N N . GLY A 1 354 ? 19.685 -12.992 -9.805 1.00 91.94 354 GLY A N 1
ATOM 2795 C CA . GLY A 1 354 ? 19.361 -13.375 -8.427 1.00 91.94 354 GLY A CA 1
ATOM 2796 C C . GLY A 1 354 ? 19.699 -12.293 -7.394 1.00 91.94 354 GLY A C 1
ATOM 2797 O O . GLY A 1 354 ? 20.032 -12.611 -6.253 1.00 91.94 354 GLY A O 1
ATOM 2798 N N . LEU A 1 355 ? 19.682 -11.013 -7.780 1.00 94.31 355 LEU A N 1
ATOM 2799 C CA . LEU A 1 355 ? 20.052 -9.905 -6.895 1.00 94.31 355 LEU A CA 1
ATOM 2800 C C . LEU A 1 355 ? 18.918 -9.566 -5.921 1.00 94.31 355 LEU A C 1
ATOM 2802 O O . LEU A 1 355 ? 17.733 -9.646 -6.261 1.00 94.31 355 LEU A O 1
ATOM 2806 N N . GLU A 1 356 ? 19.279 -9.154 -4.707 1.00 92.75 356 GLU A N 1
ATOM 2807 C CA . GLU A 1 356 ? 18.306 -8.733 -3.699 1.00 92.75 356 GLU A CA 1
ATOM 2808 C C . GLU A 1 356 ? 17.876 -7.272 -3.887 1.00 92.75 356 GLU A C 1
ATOM 2810 O O . GLU A 1 356 ? 18.637 -6.413 -4.333 1.00 92.75 356 GLU A O 1
ATOM 2815 N N . LEU A 1 357 ? 16.629 -6.982 -3.518 1.00 93.19 357 LEU A N 1
ATOM 2816 C CA . LEU A 1 357 ? 16.125 -5.616 -3.454 1.00 93.19 357 LEU A CA 1
ATOM 2817 C C . LEU A 1 357 ? 16.853 -4.822 -2.355 1.00 93.19 357 LEU A C 1
ATOM 2819 O O . LEU A 1 357 ? 17.170 -5.362 -1.297 1.00 93.19 357 LEU A O 1
ATOM 2823 N N . THR A 1 358 ? 17.060 -3.524 -2.569 1.00 94.12 358 THR A N 1
ATOM 2824 C CA . THR A 1 358 ? 17.802 -2.651 -1.643 1.00 94.12 358 THR A CA 1
ATOM 2825 C C . THR A 1 358 ? 16.995 -1.416 -1.251 1.00 94.12 358 THR A C 1
ATOM 2827 O O . THR A 1 358 ? 16.114 -0.980 -1.985 1.00 94.12 358 THR A O 1
ATOM 2830 N N . SER A 1 359 ? 17.307 -0.821 -0.099 1.00 92.88 359 SER A N 1
ATOM 2831 C CA . SER A 1 359 ? 16.780 0.487 0.317 1.00 92.88 359 SER A CA 1
ATOM 2832 C C . SER A 1 359 ? 17.633 1.663 -0.181 1.00 92.88 359 SER A C 1
ATOM 2834 O O . SER A 1 359 ? 17.347 2.819 0.132 1.00 92.88 359 SER A O 1
ATOM 2836 N N . ASP A 1 360 ? 18.688 1.394 -0.955 1.00 94.94 360 ASP A N 1
ATOM 2837 C CA . ASP A 1 360 ? 19.495 2.434 -1.589 1.00 94.94 360 ASP A CA 1
ATOM 2838 C C . ASP A 1 360 ? 18.796 2.983 -2.839 1.00 94.94 360 ASP A C 1
ATOM 2840 O O . ASP A 1 360 ? 18.739 2.323 -3.877 1.00 94.94 360 ASP A O 1
ATOM 2844 N N . ARG A 1 361 ? 18.305 4.225 -2.756 1.00 94.62 361 ARG A N 1
ATOM 2845 C CA . ARG A 1 361 ? 17.669 4.926 -3.883 1.00 94.62 361 ARG A CA 1
ATOM 2846 C C . ARG A 1 361 ? 18.624 5.114 -5.068 1.00 94.62 361 ARG A C 1
ATOM 2848 O O . ARG A 1 361 ? 18.167 5.266 -6.190 1.00 94.62 361 ARG A O 1
ATOM 2855 N N . GLY A 1 362 ? 19.941 5.086 -4.862 1.00 95.88 362 GLY A N 1
ATOM 2856 C CA . GLY A 1 362 ? 20.921 5.158 -5.946 1.00 95.88 362 GLY A CA 1
ATOM 2857 C C . GLY A 1 362 ? 21.034 3.881 -6.785 1.00 95.88 362 GLY A C 1
ATOM 2858 O O . GLY A 1 362 ? 21.660 3.919 -7.841 1.00 95.88 362 GLY A O 1
ATOM 2859 N N . SER A 1 363 ? 20.435 2.771 -6.350 1.00 96.56 363 SER A N 1
ATOM 2860 C CA . SER A 1 363 ? 20.429 1.496 -7.070 1.00 96.56 363 SER A CA 1
ATOM 2861 C C . SER A 1 363 ? 19.176 1.331 -7.932 1.00 96.56 363 SER A C 1
ATOM 2863 O O . SER A 1 363 ? 18.081 1.752 -7.558 1.00 96.56 363 SER A O 1
ATOM 2865 N N . VAL A 1 364 ? 19.313 0.631 -9.062 1.00 96.88 364 VAL A N 1
ATOM 2866 C CA . VAL A 1 364 ? 18.166 0.176 -9.866 1.00 96.88 364 VAL A CA 1
ATOM 2867 C C . VAL A 1 364 ? 17.303 -0.874 -9.145 1.00 96.88 364 VAL A C 1
ATOM 2869 O O . VAL A 1 364 ? 16.153 -1.098 -9.519 1.00 96.88 364 VAL A O 1
ATOM 2872 N N . LEU A 1 365 ? 17.826 -1.501 -8.083 1.00 96.88 365 LEU A N 1
ATOM 2873 C CA . LEU A 1 365 ? 17.121 -2.475 -7.241 1.00 96.88 365 LEU A CA 1
ATOM 2874 C C . LEU A 1 365 ? 16.386 -1.835 -6.055 1.00 96.88 365 LEU A C 1
ATOM 2876 O O . LEU A 1 365 ? 15.952 -2.553 -5.149 1.00 96.88 365 LEU A O 1
ATOM 2880 N N . TYR A 1 366 ? 16.223 -0.508 -6.045 1.00 95.81 366 TYR A N 1
ATOM 2881 C CA . TYR A 1 366 ? 15.504 0.192 -4.984 1.00 95.81 366 TYR A CA 1
ATOM 2882 C C . TYR A 1 366 ? 14.091 -0.379 -4.791 1.00 95.81 366 TYR A C 1
ATOM 2884 O O . TYR A 1 366 ? 13.328 -0.534 -5.751 1.00 95.81 366 TYR A O 1
ATOM 2892 N N . ASN A 1 367 ? 13.748 -0.755 -3.561 1.00 91.44 367 ASN A N 1
ATOM 2893 C CA . ASN A 1 367 ? 12.557 -1.544 -3.254 1.00 91.44 367 ASN A CA 1
ATOM 2894 C C . ASN A 1 367 ? 11.280 -0.711 -3.089 1.00 91.44 367 ASN A C 1
ATOM 2896 O O . ASN A 1 367 ? 10.194 -1.227 -3.339 1.00 91.44 367 ASN A O 1
ATOM 2900 N N . ASP A 1 368 ? 11.419 0.559 -2.733 1.00 88.19 368 ASP A N 1
ATOM 2901 C CA . ASP A 1 368 ? 10.325 1.418 -2.284 1.00 88.19 368 ASP A CA 1
ATOM 2902 C C . ASP A 1 368 ? 9.886 2.397 -3.386 1.00 88.19 368 ASP A C 1
ATOM 2904 O O . ASP A 1 368 ? 10.062 3.607 -3.289 1.00 88.19 368 ASP A O 1
ATOM 2908 N N . ILE A 1 369 ? 9.393 1.859 -4.509 1.00 86.56 369 ILE A N 1
ATOM 2909 C CA . ILE A 1 369 ? 8.899 2.661 -5.643 1.00 86.56 369 ILE A CA 1
ATOM 2910 C C . ILE A 1 369 ? 7.406 2.936 -5.438 1.00 86.56 369 ILE A C 1
ATOM 2912 O O . ILE A 1 369 ? 6.559 2.246 -6.002 1.00 86.56 369 ILE A O 1
ATOM 2916 N N . GLU A 1 370 ? 7.082 3.931 -4.615 1.00 81.31 370 GLU A N 1
ATOM 2917 C CA . GLU A 1 370 ? 5.685 4.302 -4.334 1.00 81.31 370 GLU A CA 1
ATOM 2918 C C . GLU A 1 370 ? 5.056 5.161 -5.446 1.00 81.31 370 GLU A C 1
ATOM 2920 O O . GLU A 1 370 ? 3.836 5.162 -5.633 1.00 81.31 370 GLU A O 1
ATOM 2925 N N . ASP A 1 371 ? 5.877 5.906 -6.193 1.00 82.31 371 ASP A N 1
ATOM 2926 C CA . ASP A 1 371 ? 5.428 6.841 -7.222 1.00 82.31 371 ASP A CA 1
ATOM 2927 C C . ASP A 1 371 ? 6.458 7.072 -8.347 1.00 82.31 371 ASP A C 1
ATOM 2929 O O . ASP A 1 371 ? 7.571 6.535 -8.365 1.00 82.31 371 ASP A O 1
ATOM 2933 N N . MET A 1 372 ? 6.061 7.890 -9.326 1.00 85.12 372 MET A N 1
ATOM 2934 C CA . MET A 1 372 ? 6.871 8.198 -10.506 1.00 85.12 372 MET A CA 1
ATOM 2935 C C . MET A 1 372 ? 8.072 9.090 -10.206 1.00 85.12 372 MET A C 1
ATOM 2937 O O . MET A 1 372 ? 9.098 8.952 -10.863 1.00 85.12 372 MET A O 1
ATOM 2941 N N . GLU A 1 373 ? 7.975 9.969 -9.209 1.00 87.88 373 GLU A N 1
ATOM 2942 C CA . GLU A 1 373 ? 9.110 10.788 -8.773 1.00 87.88 373 GLU A CA 1
ATOM 2943 C C . GLU A 1 373 ? 10.210 9.897 -8.183 1.00 87.88 373 GLU A C 1
ATOM 2945 O O . GLU A 1 373 ? 11.405 10.090 -8.416 1.00 87.88 373 GLU A O 1
ATOM 2950 N N . THR A 1 374 ? 9.805 8.860 -7.459 1.00 89.31 374 THR A N 1
ATOM 2951 C CA . THR A 1 374 ? 10.706 7.865 -6.898 1.00 89.31 374 THR A CA 1
ATOM 2952 C C . THR A 1 374 ? 11.357 7.018 -7.984 1.00 89.31 374 THR A C 1
ATOM 2954 O O . THR A 1 374 ? 12.580 6.854 -7.969 1.00 89.31 374 THR A O 1
ATOM 2957 N N . LEU A 1 375 ? 10.581 6.578 -8.979 1.00 91.56 375 LEU A N 1
ATOM 2958 C CA . LEU A 1 375 ? 11.098 5.886 -10.163 1.00 91.56 375 LEU A CA 1
ATOM 2959 C C . LEU A 1 375 ? 12.090 6.749 -10.965 1.00 91.56 375 LEU A C 1
ATOM 2961 O O . LEU A 1 375 ? 13.118 6.262 -11.442 1.00 91.56 375 LEU A O 1
ATOM 2965 N N . ASP A 1 376 ? 11.816 8.042 -11.114 1.00 93.50 376 ASP A N 1
ATOM 2966 C CA . ASP A 1 376 ? 12.687 8.961 -11.850 1.00 93.50 376 ASP A CA 1
ATOM 2967 C C . ASP A 1 376 ? 13.982 9.256 -11.097 1.00 93.50 376 ASP A C 1
ATOM 2969 O O . ASP A 1 376 ? 15.040 9.388 -11.715 1.00 93.50 376 ASP A O 1
ATOM 2973 N N . ALA A 1 377 ? 13.924 9.280 -9.769 1.00 92.62 377 ALA A N 1
ATOM 2974 C CA . ALA A 1 377 ? 15.077 9.532 -8.920 1.00 92.62 377 ALA A CA 1
ATOM 2975 C C . ALA A 1 377 ? 15.953 8.300 -8.659 1.00 92.62 377 ALA A C 1
ATOM 2977 O O . ALA A 1 377 ? 17.087 8.471 -8.211 1.00 92.62 377 ALA A O 1
ATOM 2978 N N . MET A 1 378 ? 15.454 7.078 -8.891 1.00 94.62 378 MET A N 1
ATOM 2979 C CA . MET A 1 378 ? 16.260 5.880 -8.650 1.00 94.62 378 MET A CA 1
ATOM 2980 C C . MET A 1 378 ? 17.371 5.697 -9.692 1.00 94.62 378 MET A C 1
ATOM 2982 O O . MET A 1 378 ? 17.253 6.191 -10.816 1.00 94.62 378 MET A O 1
ATOM 2986 N N . GLY A 1 379 ? 18.446 4.987 -9.350 1.00 96.38 379 GLY A N 1
ATOM 2987 C CA . GLY A 1 379 ? 19.537 4.707 -10.292 1.00 96.38 379 GLY A CA 1
ATOM 2988 C C . GLY A 1 379 ? 19.128 3.830 -11.485 1.00 96.38 379 GLY A C 1
ATOM 2989 O O . GLY A 1 379 ? 18.090 3.171 -11.473 1.00 96.38 379 GLY A O 1
ATOM 2990 N N . GLU A 1 380 ? 19.962 3.805 -12.531 1.00 96.69 380 GLU A N 1
ATOM 2991 C CA . GLU A 1 380 ? 19.812 2.894 -13.687 1.00 96.69 380 GLU A CA 1
ATOM 2992 C C . GLU A 1 380 ? 20.770 1.692 -13.647 1.00 96.69 380 GLU A C 1
ATOM 2994 O O . GLU A 1 380 ? 20.709 0.810 -14.507 1.00 96.69 380 GLU A O 1
ATOM 2999 N N . ASP A 1 381 ? 21.675 1.676 -12.672 1.00 97.81 381 ASP A N 1
ATOM 3000 C CA . ASP A 1 381 ? 22.771 0.723 -12.560 1.00 97.81 381 ASP A CA 1
ATOM 3001 C C . ASP A 1 381 ? 22.591 -0.191 -11.354 1.00 97.81 381 ASP A C 1
ATOM 3003 O O . ASP A 1 381 ? 22.101 0.225 -10.298 1.00 97.81 381 ASP A O 1
ATOM 3007 N N . TYR A 1 382 ? 23.053 -1.432 -11.496 1.00 97.94 382 TYR A N 1
ATOM 3008 C CA . TYR A 1 382 ? 23.389 -2.245 -10.334 1.00 97.94 382 TYR A CA 1
ATOM 3009 C C . TYR A 1 382 ? 24.652 -1.668 -9.709 1.00 97.94 382 TYR A C 1
ATOM 3011 O O . TYR A 1 382 ? 25.621 -1.388 -10.412 1.00 97.94 382 TYR A O 1
ATOM 3019 N N . SER A 1 383 ? 24.673 -1.505 -8.396 1.00 97.12 383 SER A N 1
ATOM 3020 C CA . SER A 1 383 ? 25.882 -1.125 -7.680 1.00 97.12 383 SER A CA 1
ATOM 3021 C C . SER A 1 383 ? 26.798 -2.326 -7.444 1.00 97.12 383 SER A C 1
ATOM 3023 O O . SER A 1 383 ? 26.350 -3.472 -7.388 1.00 97.12 383 SER A O 1
ATOM 3025 N N . VAL A 1 384 ? 28.088 -2.075 -7.198 1.00 96.56 384 VAL A N 1
ATOM 3026 C CA . VAL A 1 384 ? 29.024 -3.113 -6.713 1.00 96.56 384 VAL A CA 1
ATOM 3027 C C . VAL A 1 384 ? 28.494 -3.798 -5.443 1.00 96.56 384 VAL A C 1
ATOM 3029 O O . VAL A 1 384 ? 28.764 -4.975 -5.211 1.00 96.56 384 VAL A O 1
ATOM 3032 N N . ARG A 1 385 ? 27.736 -3.072 -4.607 1.00 95.44 385 ARG A N 1
ATOM 3033 C CA . ARG A 1 385 ? 27.089 -3.636 -3.419 1.00 95.44 385 ARG A CA 1
ATOM 3034 C C . ARG A 1 385 ? 25.995 -4.626 -3.811 1.00 95.44 385 ARG A C 1
ATOM 3036 O O . ARG A 1 385 ? 26.004 -5.733 -3.289 1.00 95.44 385 ARG A O 1
ATOM 3043 N N . ASP A 1 386 ? 25.137 -4.265 -4.760 1.00 96.38 386 ASP A N 1
ATOM 3044 C CA . ASP A 1 386 ? 24.070 -5.139 -5.259 1.00 96.38 386 ASP A CA 1
ATOM 3045 C C . ASP A 1 386 ? 24.640 -6.435 -5.837 1.00 96.38 386 ASP A C 1
ATOM 3047 O O . ASP A 1 386 ? 24.201 -7.518 -5.475 1.00 96.38 386 ASP A O 1
ATOM 3051 N N . ALA A 1 387 ? 25.692 -6.343 -6.659 1.00 95.06 387 ALA A N 1
ATOM 3052 C CA . ALA A 1 387 ? 26.333 -7.510 -7.272 1.00 95.06 387 ALA A CA 1
ATOM 3053 C C . ALA A 1 387 ? 26.932 -8.503 -6.252 1.00 95.06 387 ALA A C 1
ATOM 3055 O O . ALA A 1 387 ? 27.062 -9.694 -6.552 1.00 95.06 387 ALA A O 1
ATOM 3056 N N . ARG A 1 388 ? 27.297 -8.018 -5.054 1.00 93.50 388 ARG A N 1
ATOM 3057 C CA . ARG A 1 388 ? 27.769 -8.837 -3.923 1.00 93.50 388 ARG A CA 1
ATOM 3058 C C . ARG A 1 388 ? 26.621 -9.389 -3.085 1.00 93.50 388 ARG A C 1
ATOM 3060 O O . ARG A 1 388 ? 26.747 -10.480 -2.539 1.00 93.50 388 ARG A O 1
ATOM 3067 N N . THR A 1 389 ? 25.528 -8.641 -2.962 1.00 89.00 389 THR A N 1
ATOM 3068 C CA . THR A 1 389 ? 24.315 -9.061 -2.253 1.00 89.00 389 THR A CA 1
ATOM 3069 C C . THR A 1 389 ? 23.435 -9.872 -3.197 1.00 89.00 389 THR A C 1
ATOM 3071 O O . THR A 1 389 ? 22.409 -9.419 -3.705 1.00 89.00 389 THR A O 1
ATOM 3074 N N . ARG A 1 390 ? 23.880 -11.098 -3.459 1.00 82.19 390 ARG A N 1
ATOM 3075 C CA . ARG A 1 390 ? 23.084 -12.082 -4.182 1.00 82.19 390 ARG A CA 1
ATOM 3076 C C . ARG A 1 390 ? 22.223 -12.843 -3.203 1.00 82.19 390 ARG A C 1
ATOM 3078 O O . ARG A 1 390 ? 22.681 -13.176 -2.108 1.00 82.19 390 ARG A O 1
ATOM 3085 N N . ARG A 1 391 ? 21.020 -13.190 -3.645 1.00 74.06 391 ARG A N 1
ATOM 3086 C CA . ARG A 1 391 ? 20.266 -14.260 -3.015 1.00 74.06 391 ARG A CA 1
ATOM 3087 C C . ARG A 1 391 ? 21.175 -15.484 -3.063 1.00 74.06 391 ARG A C 1
ATOM 3089 O O . ARG A 1 391 ? 21.582 -15.903 -4.146 1.00 74.06 391 ARG A O 1
ATOM 3096 N N . ASN A 1 392 ? 21.560 -16.007 -1.903 1.00 62.09 392 ASN A N 1
ATOM 3097 C CA . ASN A 1 392 ? 22.280 -17.272 -1.841 1.00 62.09 392 ASN A CA 1
ATOM 3098 C C . ASN A 1 392 ? 21.309 -18.345 -2.360 1.00 62.09 392 ASN A C 1
ATOM 3100 O O . ASN A 1 392 ? 20.479 -18.855 -1.617 1.00 62.09 392 ASN A O 1
ATOM 3104 N N . GLU A 1 393 ? 21.343 -18.620 -3.666 1.00 55.75 393 GLU A N 1
ATOM 3105 C CA . GLU A 1 393 ? 20.570 -19.704 -4.287 1.00 55.75 393 GLU A CA 1
ATOM 3106 C C . GLU A 1 393 ? 21.107 -21.077 -3.892 1.00 55.75 393 GLU A C 1
ATOM 3108 O O . GLU A 1 393 ? 20.400 -22.076 -4.014 1.00 55.75 393 GLU A O 1
ATOM 3113 N N . THR A 1 394 ? 22.316 -21.131 -3.320 1.00 49.00 394 THR A N 1
ATOM 3114 C CA . THR A 1 394 ? 22.643 -22.182 -2.364 1.00 49.00 394 THR A CA 1
ATOM 3115 C C . THR A 1 394 ? 21.765 -21.950 -1.139 1.00 49.00 394 THR A C 1
ATOM 3117 O O . THR A 1 394 ? 22.207 -21.368 -0.147 1.00 49.00 394 THR A O 1
ATOM 3120 N N . HIS A 1 395 ? 20.496 -22.350 -1.245 1.00 54.00 395 HIS A N 1
ATOM 3121 C CA . HIS A 1 395 ? 19.686 -22.712 -0.100 1.00 54.00 395 HIS A CA 1
ATOM 3122 C C . HIS A 1 395 ? 20.588 -23.604 0.745 1.00 54.00 395 HIS A C 1
ATOM 3124 O O . HIS A 1 395 ? 20.878 -24.733 0.349 1.00 54.00 395 HIS A O 1
ATOM 3130 N N . GLU A 1 396 ? 21.135 -23.074 1.841 1.00 48.53 396 GLU A N 1
ATOM 3131 C CA . GLU A 1 396 ? 21.739 -23.951 2.826 1.00 48.53 396 GLU A CA 1
ATOM 3132 C C . GLU A 1 396 ? 20.618 -24.912 3.202 1.00 48.53 396 GLU A C 1
ATOM 3134 O O . GLU A 1 396 ? 19.513 -24.488 3.551 1.00 48.53 396 GLU A O 1
ATOM 3139 N N . GLU A 1 397 ? 20.863 -26.195 2.968 1.00 53.25 397 GLU A N 1
ATOM 3140 C CA . GLU A 1 397 ? 19.952 -27.287 3.260 1.00 53.25 397 GLU A CA 1
ATOM 3141 C C . GLU A 1 397 ? 19.492 -27.132 4.722 1.00 53.25 397 GLU A C 1
ATOM 3143 O O . GLU A 1 397 ? 20.232 -27.449 5.649 1.00 53.25 397 GLU A O 1
ATOM 3148 N N . GLY A 1 398 ? 18.319 -26.516 4.940 1.00 61.59 398 GLY A N 1
ATOM 3149 C CA . GLY A 1 398 ? 17.858 -26.124 6.278 1.00 61.59 398 GLY A CA 1
ATOM 3150 C C . GLY A 1 398 ? 17.223 -24.735 6.437 1.00 61.59 398 GLY A C 1
ATOM 3151 O O . GLY A 1 398 ? 16.617 -24.504 7.483 1.00 61.59 398 GLY A O 1
ATOM 3152 N N . ASP A 1 399 ? 17.293 -23.824 5.457 1.00 71.94 399 ASP A N 1
ATOM 3153 C CA . ASP A 1 399 ? 16.599 -22.527 5.579 1.00 71.94 399 ASP A CA 1
ATOM 3154 C C . ASP A 1 399 ? 15.067 -22.738 5.690 1.00 71.94 399 ASP A C 1
ATOM 3156 O O . ASP A 1 399 ? 14.485 -23.413 4.833 1.00 71.94 399 ASP A O 1
ATOM 3160 N N . PRO A 1 400 ? 14.389 -22.195 6.727 1.00 75.50 400 PRO A N 1
ATOM 3161 C CA . PRO A 1 400 ? 12.981 -22.480 6.981 1.00 75.50 400 PRO A CA 1
ATOM 3162 C C . PRO A 1 400 ? 12.080 -21.793 5.947 1.00 75.50 400 PRO A C 1
ATOM 3164 O O . PRO A 1 400 ? 11.917 -20.568 5.946 1.00 75.50 400 PRO A O 1
ATOM 3167 N N . CYS A 1 401 ? 11.449 -22.602 5.103 1.00 79.62 401 CYS A N 1
ATOM 3168 C CA . CYS A 1 401 ? 10.343 -22.218 4.239 1.00 79.62 401 CYS A CA 1
ATOM 3169 C C . CYS A 1 401 ? 9.021 -22.615 4.884 1.00 79.62 401 CYS A C 1
ATOM 3171 O O . CYS A 1 401 ? 8.877 -23.717 5.413 1.00 79.62 401 CYS A O 1
ATOM 3173 N N . PHE A 1 402 ? 8.045 -21.712 4.823 1.00 83.06 402 PHE A N 1
ATOM 3174 C CA . PHE A 1 402 ? 6.657 -22.066 5.072 1.00 83.06 402 PHE A CA 1
ATOM 3175 C C . PHE A 1 402 ? 6.014 -22.420 3.739 1.00 83.06 402 PHE A C 1
ATOM 3177 O O . PHE A 1 402 ? 5.828 -21.553 2.887 1.00 83.06 402 PHE A O 1
ATOM 3184 N N . THR A 1 403 ? 5.699 -23.694 3.576 1.00 80.62 403 THR A N 1
ATOM 3185 C CA . THR A 1 403 ? 5.179 -24.250 2.338 1.00 80.62 403 THR A CA 1
ATOM 3186 C C . THR A 1 403 ? 3.695 -24.547 2.502 1.00 80.62 403 THR A C 1
ATOM 3188 O O . THR A 1 403 ? 3.291 -25.262 3.423 1.00 80.62 403 THR A O 1
ATOM 3191 N N . LEU A 1 404 ? 2.876 -23.994 1.608 1.00 85.19 404 LEU A N 1
ATOM 3192 C CA . LEU A 1 404 ? 1.450 -24.283 1.513 1.00 85.19 404 LEU A CA 1
ATOM 3193 C C . LEU A 1 404 ? 1.176 -25.030 0.195 1.00 85.19 404 LEU A C 1
ATOM 3195 O O . LEU A 1 404 ? 1.064 -24.387 -0.852 1.00 85.19 404 LEU A O 1
ATOM 3199 N N . PRO A 1 405 ? 1.080 -26.368 0.231 1.00 84.44 405 PRO A N 1
ATOM 3200 C CA . PRO A 1 405 ? 0.683 -27.161 -0.925 1.00 84.44 405 PRO A CA 1
ATOM 3201 C C . PRO A 1 405 ? -0.820 -27.011 -1.208 1.00 84.44 405 PRO A C 1
ATOM 3203 O O . PRO A 1 405 ? -1.650 -27.026 -0.297 1.00 84.44 405 PRO A O 1
ATOM 3206 N N . HIS A 1 406 ? -1.182 -26.898 -2.480 1.00 81.31 406 HIS A N 1
ATOM 3207 C CA . HIS A 1 406 ? -2.557 -26.836 -2.951 1.00 81.31 406 HIS A CA 1
ATOM 3208 C C . HIS A 1 406 ? -2.741 -27.713 -4.194 1.00 81.31 406 HIS A C 1
ATOM 3210 O O . HIS A 1 406 ? -2.120 -27.476 -5.227 1.00 81.31 406 HIS A O 1
ATOM 3216 N N . TYR A 1 407 ? -3.625 -28.709 -4.108 1.00 82.75 407 TYR A N 1
ATOM 3217 C CA . TYR A 1 407 ? -3.932 -29.612 -5.219 1.00 82.75 407 TYR A CA 1
ATOM 3218 C C . TYR A 1 407 ? -5.220 -29.182 -5.909 1.00 82.75 407 TYR A C 1
ATOM 3220 O O . TYR A 1 407 ? -6.262 -29.070 -5.260 1.00 82.75 407 TYR A O 1
ATOM 3228 N N . TYR A 1 408 ? -5.172 -28.996 -7.228 1.00 75.06 408 TYR A N 1
ATOM 3229 C CA . TYR A 1 408 ? -6.350 -28.587 -8.006 1.00 75.06 408 TYR A CA 1
ATOM 3230 C C . TYR A 1 408 ? -7.101 -29.756 -8.648 1.00 75.06 408 TYR A C 1
ATOM 3232 O O . TYR A 1 408 ? -8.264 -29.606 -9.023 1.00 75.06 408 TYR A O 1
ATOM 3240 N N . SER A 1 409 ? -6.470 -30.929 -8.768 1.00 78.50 409 SER A N 1
ATOM 3241 C CA . SER A 1 409 ? -7.121 -32.104 -9.351 1.00 78.50 409 SER A CA 1
ATOM 3242 C C . SER A 1 409 ? -8.193 -32.664 -8.405 1.00 78.50 409 SER A C 1
ATOM 3244 O O . SER A 1 409 ? -7.878 -32.983 -7.253 1.00 78.50 409 SER A O 1
ATOM 3246 N N . PRO A 1 410 ? -9.439 -32.887 -8.874 1.00 78.62 410 PRO A N 1
ATOM 3247 C CA . PRO A 1 410 ? -10.492 -33.523 -8.075 1.00 78.62 410 PRO A CA 1
ATOM 3248 C C . PRO A 1 410 ? -10.091 -34.908 -7.551 1.00 78.62 410 PRO A C 1
ATOM 3250 O O . PRO A 1 410 ? -10.571 -35.346 -6.511 1.00 78.62 410 PRO A O 1
ATOM 3253 N N . GLN A 1 411 ? -9.196 -35.597 -8.266 1.00 79.94 411 GLN A N 1
ATOM 3254 C CA . GLN A 1 411 ? -8.707 -36.932 -7.911 1.00 79.94 411 GLN A CA 1
ATOM 3255 C C . GLN A 1 411 ? -7.646 -36.896 -6.801 1.00 79.94 411 GLN A C 1
ATOM 3257 O O . GLN A 1 411 ? -7.402 -37.914 -6.157 1.00 79.94 411 GLN A O 1
ATOM 3262 N N . LYS A 1 412 ? -7.029 -35.731 -6.565 1.00 73.88 412 LYS A N 1
ATOM 3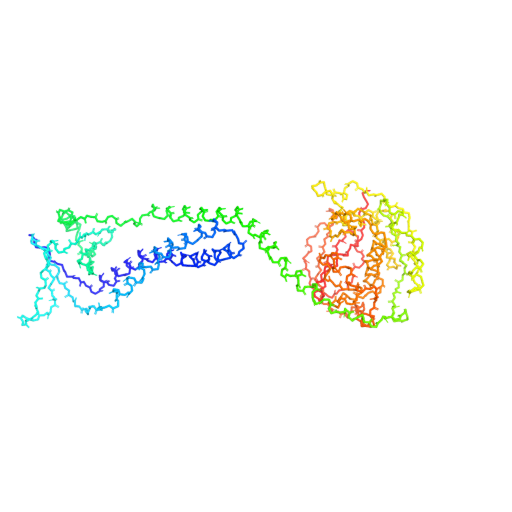263 C CA . LYS A 1 412 ? -5.989 -35.501 -5.555 1.00 73.88 412 LYS A CA 1
ATOM 3264 C C . LYS A 1 412 ? -6.384 -34.419 -4.549 1.00 73.88 412 LYS A C 1
ATOM 3266 O O . LYS A 1 412 ? -5.500 -33.794 -3.974 1.00 73.88 412 LYS A O 1
ATOM 3271 N N . GLN A 1 413 ? -7.680 -34.190 -4.308 1.00 74.31 413 GLN A N 1
ATOM 3272 C CA . GLN A 1 413 ? -8.138 -33.298 -3.235 1.00 74.31 413 GLN A CA 1
ATOM 3273 C C . GLN A 1 413 ? -7.729 -33.863 -1.864 1.00 74.31 413 GLN A C 1
ATOM 3275 O O . GLN A 1 413 ? -8.512 -34.493 -1.156 1.00 74.31 413 GLN A O 1
ATOM 3280 N N . ARG A 1 414 ? -6.466 -33.645 -1.494 1.00 79.00 414 ARG A N 1
ATOM 3281 C CA . ARG A 1 414 ? -5.927 -33.856 -0.159 1.00 79.00 414 ARG A CA 1
ATOM 3282 C C . ARG A 1 414 ? -5.711 -32.497 0.487 1.00 79.00 414 ARG A C 1
ATOM 3284 O O . ARG A 1 414 ? -5.166 -31.578 -0.120 1.00 79.00 414 ARG A O 1
ATOM 3291 N N . THR A 1 415 ? -6.181 -32.359 1.719 1.00 76.88 415 THR A N 1
ATOM 3292 C CA . THR A 1 415 ? -5.860 -31.219 2.575 1.00 76.88 415 THR A CA 1
ATOM 3293 C C . THR A 1 415 ? -4.527 -31.496 3.246 1.00 76.88 415 THR A C 1
ATOM 3295 O O . THR A 1 415 ? -4.488 -32.031 4.355 1.00 76.88 415 THR A O 1
ATOM 3298 N N . ASP A 1 416 ? -3.443 -31.167 2.557 1.00 82.69 416 ASP A N 1
ATOM 3299 C CA . ASP A 1 416 ? -2.127 -31.152 3.178 1.00 82.69 416 ASP A CA 1
ATOM 3300 C C . ASP A 1 416 ? -2.018 -29.890 4.041 1.00 82.69 416 ASP A C 1
ATOM 3302 O O . ASP A 1 416 ? -2.322 -28.777 3.605 1.00 82.69 416 ASP A O 1
ATOM 3306 N N . SER A 1 417 ? -1.632 -30.062 5.305 1.00 86.31 417 SER A N 1
ATOM 3307 C CA . SER A 1 417 ? -1.373 -28.930 6.191 1.00 86.31 417 SER A CA 1
ATOM 3308 C C . SER A 1 417 ? -0.170 -28.144 5.685 1.00 86.31 417 SER A C 1
ATOM 3310 O O . SER A 1 417 ? 0.814 -28.734 5.240 1.00 86.31 417 SER A O 1
ATOM 3312 N N . ALA A 1 418 ? -0.215 -26.820 5.829 1.00 84.94 418 ALA A N 1
ATOM 3313 C CA . ALA A 1 418 ? 0.979 -26.007 5.659 1.00 84.94 418 ALA A CA 1
ATOM 3314 C C . ALA A 1 418 ? 2.078 -26.500 6.609 1.00 84.94 418 ALA A C 1
ATOM 3316 O O . ALA A 1 418 ? 1.797 -26.797 7.776 1.00 84.94 418 ALA A O 1
ATOM 3317 N N . TYR A 1 419 ? 3.315 -26.575 6.134 1.00 86.12 419 TYR A N 1
ATOM 3318 C CA . TYR A 1 419 ? 4.427 -27.067 6.937 1.00 86.12 419 TYR A CA 1
ATOM 3319 C C . TYR A 1 419 ? 5.638 -26.148 6.846 1.00 86.12 419 TYR A C 1
ATOM 3321 O O . TYR A 1 419 ? 5.831 -25.420 5.875 1.00 86.12 419 TYR A O 1
ATOM 3329 N N . LEU A 1 420 ? 6.445 -26.179 7.906 1.00 84.69 420 LEU A N 1
ATOM 3330 C CA . LEU A 1 420 ? 7.733 -25.508 7.953 1.00 84.69 420 LEU A CA 1
ATOM 3331 C C . LEU A 1 420 ? 8.824 -26.549 7.687 1.00 84.69 420 LEU A C 1
ATOM 3333 O O . LEU A 1 420 ? 9.050 -27.418 8.528 1.00 84.69 420 LEU A O 1
ATOM 3337 N N . ALA A 1 421 ? 9.474 -26.489 6.530 1.00 81.81 421 ALA A N 1
ATOM 3338 C CA . ALA A 1 421 ? 10.579 -27.381 6.177 1.00 81.81 421 ALA A CA 1
ATOM 3339 C C . ALA A 1 421 ? 11.703 -26.602 5.488 1.00 81.81 421 ALA A C 1
ATOM 3341 O O . ALA A 1 421 ? 11.554 -25.420 5.182 1.00 81.81 421 ALA A O 1
ATOM 3342 N N . GLY A 1 422 ? 12.838 -27.261 5.248 1.00 76.00 422 GLY A N 1
ATOM 3343 C CA . GLY A 1 422 ? 13.844 -26.717 4.340 1.00 76.00 422 GLY A CA 1
ATOM 3344 C C . GLY A 1 422 ? 13.223 -26.482 2.962 1.00 76.00 422 GLY A C 1
ATOM 3345 O O . GLY A 1 422 ? 12.387 -27.279 2.538 1.00 76.00 422 GLY A O 1
ATOM 3346 N N . CYS A 1 423 ? 13.630 -25.418 2.268 1.00 65.31 423 CYS A N 1
ATOM 3347 C CA . CYS A 1 423 ? 13.194 -25.083 0.903 1.00 65.31 423 CYS A CA 1
ATOM 3348 C C . CYS A 1 423 ? 13.737 -26.081 -0.152 1.00 65.31 423 CYS A C 1
ATOM 3350 O O . CYS A 1 423 ? 14.351 -25.691 -1.144 1.00 65.31 423 CYS A O 1
ATOM 3352 N N . SER A 1 424 ? 13.575 -27.379 0.105 1.00 62.19 424 SER A N 1
ATOM 3353 C CA . SER A 1 424 ? 13.924 -28.494 -0.763 1.00 62.19 424 SER A CA 1
ATOM 3354 C C . SER A 1 424 ? 12.725 -28.781 -1.647 1.00 62.19 424 SER A C 1
ATOM 3356 O O . SER A 1 424 ? 11.620 -29.049 -1.172 1.00 62.19 424 SER A O 1
ATOM 3358 N N . SER A 1 425 ? 12.927 -28.654 -2.945 1.00 54.91 425 SER A N 1
ATOM 3359 C CA . SER A 1 425 ? 11.853 -28.718 -3.902 1.00 54.91 425 SER A CA 1
ATOM 3360 C C . SER A 1 425 ? 11.457 -30.158 -4.224 1.00 54.91 425 SER A C 1
ATOM 3362 O O . SER A 1 425 ? 12.182 -30.905 -4.881 1.00 54.91 425 SER A O 1
ATOM 3364 N N . THR A 1 426 ? 10.253 -30.563 -3.826 1.00 53.28 426 THR A N 1
ATOM 3365 C CA . THR A 1 426 ? 9.633 -31.792 -4.336 1.00 53.28 426 THR A CA 1
ATOM 3366 C C . THR A 1 426 ? 9.120 -31.557 -5.763 1.00 53.28 426 THR A C 1
ATOM 3368 O O . THR A 1 426 ? 7.945 -31.289 -5.993 1.00 53.28 426 THR A O 1
ATOM 3371 N N . HIS A 1 427 ? 10.029 -31.621 -6.741 1.00 53.69 427 HIS A N 1
ATOM 3372 C CA . HIS A 1 427 ? 9.777 -31.401 -8.174 1.00 53.69 427 HIS A CA 1
ATOM 3373 C C . HIS A 1 427 ? 9.260 -32.645 -8.913 1.00 53.69 427 HIS A C 1
ATOM 3375 O O . HIS A 1 427 ? 9.944 -33.178 -9.787 1.00 53.69 427 HIS A O 1
ATOM 3381 N N . GLY A 1 428 ? 8.063 -33.133 -8.596 1.00 56.34 428 GLY A N 1
ATOM 3382 C CA . GLY A 1 428 ? 7.560 -34.285 -9.356 1.00 56.34 428 GLY A CA 1
ATOM 3383 C C . GLY A 1 428 ? 6.087 -34.629 -9.252 1.00 56.34 428 GLY A C 1
ATOM 3384 O O . GLY A 1 428 ? 5.674 -35.609 -9.868 1.00 56.34 428 GLY A O 1
ATOM 3385 N N . GLU A 1 429 ? 5.290 -33.881 -8.492 1.00 68.69 429 GLU A N 1
ATOM 3386 C CA . GLU A 1 429 ? 3.856 -34.145 -8.430 1.00 68.69 429 GLU A CA 1
ATOM 3387 C C . GLU A 1 429 ? 3.097 -33.232 -9.391 1.00 68.69 429 GLU A C 1
ATOM 3389 O O . GLU A 1 429 ? 3.023 -32.025 -9.186 1.00 68.69 429 GLU A O 1
ATOM 3394 N N . THR A 1 430 ? 2.483 -33.835 -10.408 1.00 65.88 430 THR A N 1
ATOM 3395 C CA . THR A 1 430 ? 1.503 -33.156 -11.258 1.00 65.88 430 THR A CA 1
ATOM 3396 C C . THR A 1 430 ? 0.282 -32.725 -10.438 1.00 65.88 430 THR A C 1
ATOM 3398 O O . THR A 1 430 ? -0.140 -33.444 -9.523 1.00 65.88 430 THR A O 1
ATOM 3401 N N . ASP A 1 431 ? -0.318 -31.587 -10.798 1.00 71.12 431 ASP A N 1
ATOM 3402 C CA . ASP A 1 431 ? -1.500 -30.974 -10.161 1.00 71.12 431 ASP A CA 1
ATOM 3403 C C . ASP A 1 431 ? -1.272 -30.345 -8.767 1.00 71.12 431 ASP A C 1
ATOM 3405 O O . ASP A 1 431 ? -2.227 -30.242 -7.990 1.00 71.12 431 ASP A O 1
ATOM 3409 N N . LEU A 1 432 ? -0.042 -29.922 -8.448 1.00 76.81 432 LEU A N 1
ATOM 3410 C CA . LEU A 1 432 ? 0.341 -29.325 -7.161 1.00 76.81 432 LEU A CA 1
ATOM 3411 C C . LEU A 1 432 ? 0.876 -27.888 -7.322 1.00 76.81 432 LEU A C 1
ATOM 3413 O O . LEU A 1 432 ? 1.952 -27.664 -7.872 1.00 76.81 432 LEU A O 1
ATOM 3417 N N . GLU A 1 433 ? 0.178 -26.906 -6.753 1.00 69.38 433 GLU A N 1
ATOM 3418 C CA . GLU A 1 433 ? 0.715 -25.559 -6.526 1.00 69.38 433 GLU A CA 1
ATOM 3419 C C . GLU A 1 433 ? 1.318 -25.450 -5.137 1.00 69.38 433 GLU A C 1
ATOM 3421 O O . GLU A 1 433 ? 0.688 -25.777 -4.135 1.00 69.38 433 GLU A O 1
ATOM 3426 N N . VAL A 1 434 ? 2.553 -24.965 -5.085 1.00 72.00 434 VAL A N 1
ATOM 3427 C CA . VAL A 1 434 ? 3.289 -24.801 -3.843 1.00 72.00 434 VAL A CA 1
ATOM 3428 C C . VAL A 1 434 ? 3.505 -23.311 -3.622 1.00 72.00 434 VAL A C 1
ATOM 3430 O O . VAL A 1 434 ? 4.224 -22.639 -4.363 1.00 72.00 434 VAL A O 1
ATOM 3433 N N . LEU A 1 435 ? 2.857 -22.760 -2.599 1.00 75.75 435 LEU A N 1
ATOM 3434 C CA . LEU A 1 435 ? 3.182 -21.417 -2.143 1.00 75.75 435 LEU A CA 1
ATOM 3435 C C . LEU A 1 435 ? 4.300 -21.519 -1.109 1.00 75.75 435 LEU A C 1
ATOM 3437 O O . LEU A 1 435 ? 4.052 -21.906 0.033 1.00 75.75 435 LEU A O 1
ATOM 3441 N N . ASP A 1 436 ? 5.508 -21.130 -1.508 1.00 74.06 436 ASP A N 1
ATOM 3442 C CA . ASP A 1 436 ? 6.654 -21.054 -0.610 1.00 74.06 436 ASP A CA 1
ATOM 3443 C C . ASP A 1 436 ? 6.827 -19.622 -0.098 1.00 74.06 436 ASP A C 1
ATOM 3445 O O . ASP A 1 436 ? 7.114 -18.670 -0.834 1.00 74.06 436 ASP A O 1
ATOM 3449 N N . VAL A 1 437 ? 6.660 -19.463 1.211 1.00 74.19 437 VAL A N 1
ATOM 3450 C CA . VAL A 1 437 ? 6.973 -18.226 1.916 1.00 74.19 437 VAL A CA 1
ATOM 3451 C C . VAL A 1 437 ? 8.356 -18.370 2.523 1.00 74.19 437 VAL A C 1
ATOM 3453 O O . VAL A 1 437 ? 8.563 -19.061 3.525 1.00 74.19 437 VAL A O 1
ATOM 3456 N N . TYR A 1 438 ? 9.312 -17.670 1.925 1.00 66.62 438 TYR A N 1
ATOM 3457 C CA . TYR A 1 438 ? 10.667 -17.598 2.446 1.00 66.62 438 TYR A CA 1
ATOM 3458 C C . TYR A 1 438 ? 10.680 -16.657 3.649 1.00 66.62 438 TYR A C 1
ATOM 3460 O O . TYR A 1 438 ? 10.756 -15.432 3.503 1.00 66.62 438 TYR A O 1
ATOM 3468 N N . LEU A 1 439 ? 10.610 -17.230 4.854 1.00 68.44 439 LEU A N 1
ATOM 3469 C CA . LEU A 1 439 ? 10.498 -16.461 6.098 1.00 68.44 439 LEU A CA 1
ATOM 3470 C C . LEU A 1 439 ? 11.691 -15.526 6.329 1.00 68.44 439 LEU A C 1
ATOM 3472 O O . LEU A 1 439 ? 11.528 -14.463 6.922 1.00 68.44 439 LEU A O 1
ATOM 3476 N N . ARG A 1 440 ? 12.874 -15.881 5.812 1.00 57.47 440 ARG A N 1
ATOM 3477 C CA . ARG A 1 440 ? 14.093 -15.065 5.915 1.00 57.47 440 ARG A CA 1
ATOM 3478 C C . ARG A 1 440 ? 13.982 -13.719 5.195 1.00 57.47 440 ARG A C 1
ATOM 3480 O O . ARG A 1 440 ? 14.564 -12.738 5.646 1.00 57.47 440 ARG A O 1
ATOM 3487 N N . TYR A 1 441 ? 13.235 -13.676 4.096 1.00 55.28 441 TYR A N 1
ATOM 3488 C CA . TYR A 1 441 ? 13.185 -12.519 3.201 1.00 55.28 441 TYR A CA 1
ATOM 3489 C C . TYR A 1 441 ? 11.832 -11.802 3.215 1.00 55.28 441 TYR A C 1
ATOM 3491 O O . TYR A 1 441 ? 11.677 -10.797 2.525 1.00 55.28 441 TYR A O 1
ATOM 3499 N N . GLY A 1 442 ? 10.845 -12.313 3.966 1.00 47.59 442 GLY A N 1
ATOM 3500 C CA . GLY A 1 442 ? 9.481 -11.773 3.969 1.00 47.59 442 GLY A CA 1
ATOM 3501 C C . GLY A 1 442 ? 8.846 -11.749 2.573 1.00 47.59 442 GLY A C 1
ATOM 3502 O O . GLY A 1 442 ? 7.974 -10.927 2.305 1.00 47.59 442 GLY A O 1
ATOM 3503 N N . MET A 1 443 ? 9.324 -12.611 1.670 1.00 51.44 443 MET A N 1
ATOM 3504 C CA . MET A 1 443 ? 8.967 -12.615 0.258 1.00 51.44 443 MET A CA 1
ATOM 3505 C C . MET A 1 443 ? 8.055 -13.803 -0.030 1.00 51.44 443 MET A C 1
ATOM 3507 O O . MET A 1 443 ? 8.389 -14.949 0.274 1.00 51.44 443 MET A O 1
ATOM 3511 N N . LEU A 1 444 ? 6.902 -13.510 -0.627 1.00 47.41 444 LEU A N 1
ATOM 3512 C CA . LEU A 1 444 ? 6.003 -14.505 -1.195 1.00 47.41 444 LEU A CA 1
ATOM 3513 C C . LEU A 1 444 ? 6.535 -14.884 -2.577 1.00 47.41 444 LEU A C 1
ATOM 3515 O O . LEU A 1 444 ? 6.465 -14.086 -3.510 1.00 47.41 444 LEU A O 1
ATOM 3519 N N . LEU A 1 445 ? 7.089 -16.086 -2.702 1.00 52.34 445 LEU A N 1
ATOM 3520 C CA . LEU A 1 445 ? 7.424 -16.681 -3.990 1.00 52.34 445 LEU A CA 1
ATOM 3521 C C . LEU A 1 445 ? 6.341 -17.716 -4.297 1.00 52.34 445 LEU A C 1
ATOM 3523 O O . LEU A 1 445 ? 6.376 -18.838 -3.805 1.00 52.34 445 LEU A O 1
ATOM 3527 N N . SER A 1 446 ? 5.354 -17.333 -5.108 1.00 46.66 446 SER A N 1
ATOM 3528 C CA . SER A 1 446 ? 4.444 -18.320 -5.693 1.00 46.66 446 SER A CA 1
ATOM 3529 C C . SER A 1 446 ? 5.200 -19.072 -6.788 1.00 46.66 446 SER A C 1
ATOM 3531 O O . SER A 1 446 ? 5.614 -18.480 -7.790 1.00 46.66 446 SER A O 1
ATOM 3533 N N . ARG A 1 447 ? 5.431 -20.370 -6.575 1.00 51.31 447 ARG A N 1
ATOM 3534 C CA . ARG A 1 447 ? 6.044 -21.275 -7.548 1.00 51.31 447 ARG A CA 1
ATOM 3535 C C . ARG A 1 447 ? 5.008 -22.335 -7.918 1.00 51.31 447 ARG A C 1
ATOM 3537 O O . ARG A 1 447 ? 4.677 -23.208 -7.127 1.00 51.31 447 ARG A O 1
ATOM 3544 N N . ARG A 1 448 ? 4.473 -22.257 -9.136 1.00 48.19 448 ARG A N 1
ATOM 3545 C CA . ARG A 1 448 ? 3.554 -23.276 -9.661 1.00 48.19 448 ARG A CA 1
ATOM 3546 C C . ARG A 1 448 ? 4.346 -24.358 -10.378 1.00 48.19 448 ARG A C 1
ATOM 3548 O O . ARG A 1 448 ? 5.059 -24.049 -11.330 1.00 48.19 448 ARG A O 1
ATOM 3555 N N . THR A 1 449 ? 4.201 -25.597 -9.929 1.00 37.66 449 THR A N 1
ATOM 3556 C CA . THR A 1 449 ? 4.665 -26.789 -10.638 1.00 37.66 449 THR A CA 1
ATOM 3557 C C . THR A 1 449 ? 3.460 -27.453 -11.298 1.00 37.66 449 THR A C 1
ATOM 3559 O O . THR A 1 449 ? 2.616 -28.039 -10.635 1.00 37.66 449 THR A O 1
ATOM 3562 N N . ASP A 1 450 ? 3.414 -27.333 -12.620 1.00 40.59 450 ASP A N 1
ATOM 3563 C CA . ASP A 1 450 ? 2.545 -28.049 -13.558 1.00 40.59 450 ASP A CA 1
ATOM 3564 C C . ASP A 1 450 ? 1.170 -27.460 -13.912 1.00 40.59 450 ASP A C 1
ATOM 3566 O O . ASP A 1 450 ? 0.471 -26.799 -13.145 1.00 40.59 450 ASP A O 1
ATOM 3570 N N . PHE A 1 451 ? 0.842 -27.698 -15.184 1.00 38.06 451 PHE A N 1
ATOM 3571 C CA . PHE A 1 451 ? -0.259 -27.139 -15.952 1.00 38.06 451 PHE A CA 1
ATOM 3572 C C . PHE A 1 451 ? -1.408 -28.143 -16.037 1.00 38.06 451 PHE A C 1
ATOM 3574 O O . PHE A 1 451 ? -1.217 -29.256 -16.526 1.00 38.06 451 PHE A O 1
ATOM 3581 N N . TYR A 1 452 ? -2.616 -27.721 -15.667 1.00 28.17 452 TYR A N 1
ATOM 3582 C CA . TYR A 1 452 ? -3.835 -28.401 -16.095 1.00 28.17 452 TYR A CA 1
ATOM 3583 C C . TYR A 1 452 ? -4.240 -27.830 -17.461 1.00 28.17 452 TYR A C 1
ATOM 3585 O O . TYR A 1 452 ? -4.740 -26.708 -17.552 1.00 28.17 452 TYR A O 1
ATOM 3593 N N . LEU A 1 453 ? -3.972 -28.576 -18.534 1.00 30.41 453 LEU A N 1
ATOM 3594 C CA . LEU A 1 453 ? -4.632 -28.350 -19.820 1.00 30.41 453 LEU A CA 1
ATOM 3595 C C . LEU A 1 453 ? -5.9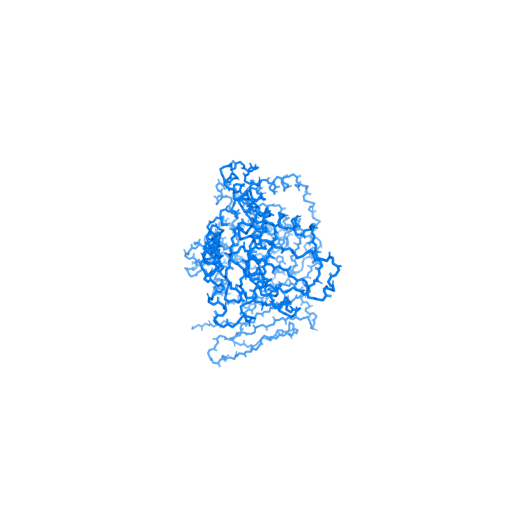91 -29.067 -19.755 1.00 30.41 453 LEU A C 1
ATOM 3597 O O . LEU A 1 453 ? -5.986 -30.282 -19.545 1.00 30.41 453 LEU A O 1
ATOM 3601 N N . PRO A 1 454 ? -7.131 -28.359 -19.867 1.00 32.50 454 PRO A N 1
ATOM 3602 C CA . PRO A 1 454 ? -8.427 -29.011 -20.031 1.00 32.50 454 PRO A CA 1
ATOM 3603 C C . PRO A 1 454 ? -8.515 -29.815 -21.333 1.00 32.50 454 PRO A C 1
ATOM 3605 O O . PRO A 1 454 ? -7.871 -29.412 -22.333 1.00 32.50 454 PRO A O 1
#

Foldseek 3Di:
DKDKFKQDPVNVVVLVVVVCVLVVVVVVLLVVLVVLLVVLQVVLVVCVVVPNPVSSVVSVVVSVVSCCVRVVVVVVVVVLVPPDPDDDFIWIWIDDPFAIWTHGPPPDPPDDDTDGDGLVQWAAWEDDPFWIWIHRPSDIDIDTPVSPDPVRNVVVVVVRVVRHHYDYPPSDPVVVVVSVVVVVVVVVCCVVCVVVVVVVVCVVCVVVVVVVVVVPPPPQPQFAFDQLVLFDFFAAAEEEEEAPCPLQDDPVLQVCCCVRNVHHYHYDDHQYDDPVQADPVVRAGEVVVVVVSVCVVCVPLVPDPRHHYHYDYQTHHPQADQFCVVVVDDGDSVSSNLLSLLVVQLCCLCRGRQWAADCRQSASSNDDCRYDVSSSSRHNGHHSVRSVRGDPPVQVQWQWKFKQKDAPDPVPPDRDDTDTHRPDDPQDDERIWIFIQRVVRNDTDGDDRYDDDD

Radius of gyration: 39.55 Å; chains: 1; bounding box: 78×66×110 Å

pLDDT: mean 80.38, std 15.63, range [28.17, 98.31]

Sequence (454 aa):
MNLSYTLTTEDRREGRRTYDSALARMRWLMWMAEPFSFAALGFGVYCYVTGNRALALSLFASFGYLFSKGFLLRFLRDLLAGRRRSETEHFQLETSDSGIVFSAIGATSSGLTSAQNQWSDFQAYCQTPDLFVLALGLAFYVVPKRSLTAAQTSEFQAILSSKLPQVTIRTGIRAVRHAVSLGLLGYIAFFFFGGTIQRALWWGLRPFQARRAVRSSASVRLPQPASPDQLHGFGQIYVVPIGDTASLISPSLLQYYRSKYGLLLHVLPSVPVPEWARDQARQQLVADELLEAMRRAYPQQAASPNSILIGVTNEDIYTARLNPAYYGEPAAPSLLETRLRKLLTKNIGISFYGLELTSDRGSVLYNDIEDMETLDAMGEDYSVRDARTRRNETHEEGDPCFTLPHYYSPQKQRTDSAYLAGCSSTHGETDLEVLDVYLRYGMLLSRRTDFYLP

Secondary structure (DSSP, 8-state):
--EEEE--HHHHHHHHHHHHHHHHHHHHHHHHHHHHHHHHHHHHHHHHHTT-HHHHHHHHHHHHHHHHHHHHHHHHHHHHHTT-------EEEEE-SSEEEEEETT--SSS---EEEEGGGEEEEEE-SSEEEEEETTEEEEEESTTS-HHHHHHHHHHHHHHS-B-----SHHHHHHHHHHHHHHHHHHHHHHHHHHHHHHHHHHHHHHHHHHH------PPPBPPGGG----SEEEEEEESS-TTTS-HHHHHHHHHHH---EEEPPPBP--GGGEETTTTEE-HHHHHHHHHHH-HHHHH-TTEEEEEEESS-BTTB---GGGGTPPP-HHHHHHHHHHHHHHHHHHHTS-BPPBS-TTSTTBS---SHHHHHHS-SS-BHHHHHSB---S--TT-EEEEEEEE--GGG---PPPEEEE----TT-TTEEEEEEETTTTEEEEEEE-----